Protein AF-A0A351FV46-F1 (afdb_monomer)

Sequence (465 aa):
MRLTSCLGLPSWGLLLCLATPLAAADFEKSIRPLLTRYCIDCHGPEEQNAQLRFDQVAGATAPDQHLWSLVYEALADGEMPPQDSAQPTQVEKQRILAWITEQANATIAANPTANRRLNRREYSAALQDLTGLPIDFSTGIADDGRMDGFDTGTESLQDAADSVAQLLEVSRRAVESIRFLEPDRQRQLHIDFREHEFTDFRKFVEQNWKEAGIFTRSKRLLCKQGVGVYLPTQWTGERGNSFLALPAPANQRAALKLTIRIRSVAPMPGLPQPMFWVKVGGKYIDYVSLGPQPQTLTYAVRMEDSLVEDGVIKIMLRTFVETPYAVSGFENDDRSKPEDKIPGGVGVYRPKFDRKKLRTPDEQPVPAIVIETLDIDYDHRAPWPPAAWQVDLGDLADNDSCAQQLLSLWMDRAWRRPTTRKEQAKFFALYQQLRRNNHSFDEALRATFQSVLMGGPFRYLMSPT

Radius of gyration: 31.65 Å; Cα contacts (8 Å, |Δi|>4): 766; chains: 1; bounding box: 72×92×92 Å

pLDDT: mean 80.04, std 16.74, range [33.34, 98.38]

Foldseek 3Di:
DDDDDDDDDDDDDDDPDPPDDDQLVCCVPQPLVVCVQFPCVQCDDVHNVVPHHSVPDRGDDPVCLVVLVVVLVCLVVVVGPPPVGDDDDPVSSVSSNVSSVVSNVVVCVVDLAFWAFQALQSLQVLLCQQQVAQERLSQQADHFADDPNDRRGSNRRDDDVSRLVSSLVSLLLSLLQAFAPDDWDPQKDKDFLLQDWDQFVQVVCCVPCVVQVKGWPDGGFTGDHNFATWFAADDPPDDFTFPMKGAAPPVLRAKKKKKFWKAKQDQAPPAAFKWKWKDKQNRTDDIDTGHRDIDIDMHMYRSVSGNQDPRIMTITIHIHGPFADAFPPFDFPQPDDPVPPPDVDTGRGDGDDPSSDDDDSNPDSHMTMGTRIMMIDNRHHHYPDNVVVVDDLDDADQDLVSLLVSQQVLLCSLLVHHDDPVRSVVLSVQLVVVVVVVDGNSRSSSVSSSVSCSDPSNGMDGRDD

Nearest PDB structures (foldseek):
  4dev-assembly1_A  TM=5.766E-01  e=2.115E-03  Butyrivibrio proteoclasticus B316
  4db5-assembly1_A  TM=6.838E-01  e=1.046E-01  Oryctolagus cuniculus
  6uwi-assembly2_g  TM=4.375E-01  e=2.405E-02  Clostridioides difficile
  6uwi-assembly1_E  TM=4.154E-01  e=2.405E-02  Clostridioides difficile
  4ht1-assembly1_T  TM=5.240E-01  e=5.615E-02  Homo sapiens

Secondary structure (DSSP, 8-state):
--------------------SHHHHHIIIIIHHHHHHHTTTTBSSS-BGGG--GGG--S--GGGHHHHHHHHHHHHTT-SS-TTSPPPPHHHHHHHHHHHHHHHHHHHHH-TTSEEEPPHHHHHHHHHHHH-----TTTTSPPPP-BTTBS--GGG----HHHHHHHHHHHHHHHHTEESSSPPPS-EEEEEGGG--BS-HHHHHHHHHTTTT-B------EEETTTEEEEE-B-TTS----SEEEEPPTT---EEEEEEEEEEE--STTPPPPEEEEEETTEEEEEEE--SS-EEEEEEEESTTS-EETTEEEEEEEEE-SS----TTS-B---S-GGG--TT--S---B---TTS---GGG-SS-EEEEEEEEEEEEE-EESS-GGG-----S--SSHHHHHHHHHHHHHHHTTSPPPHHHHHHHHHHHHHHHHTT--HHHHHHHHHHHHHHSHHHHEEEPP-

Solvent-accessible surface area (backbone atoms only — not comparable to full-atom values): 26628 Å² total; per-residue (Å²): 137,84,86,86,89,86,89,82,86,85,84,92,76,88,78,83,77,80,91,78,68,65,70,56,56,46,31,65,69,69,41,47,62,52,41,58,70,49,40,24,78,51,15,17,95,90,29,48,54,94,76,36,50,61,75,77,57,85,60,80,50,85,90,37,49,65,59,48,51,53,49,42,50,35,44,73,75,56,62,43,44,47,90,95,47,64,71,74,51,76,68,55,48,50,51,52,49,50,49,48,51,52,48,50,53,53,44,48,75,72,52,55,62,71,63,26,64,57,37,50,67,54,45,19,50,51,50,23,63,70,40,57,45,76,39,76,55,36,73,78,50,71,85,65,40,62,51,99,86,37,58,81,43,44,81,30,59,71,84,51,74,68,52,55,56,31,51,52,53,46,42,47,50,55,40,67,34,42,34,69,78,66,74,85,65,88,51,59,46,77,46,60,32,28,83,34,70,45,59,43,43,38,61,52,36,52,74,76,32,40,91,70,59,29,44,51,67,37,75,56,38,39,26,36,59,80,57,10,34,46,42,63,57,46,57,95,86,56,85,83,47,34,54,38,33,39,59,47,58,94,84,35,83,35,28,34,35,42,35,36,33,32,26,30,43,56,52,49,92,87,55,62,75,45,35,41,35,39,27,46,18,89,40,78,78,51,78,44,80,52,52,74,61,78,44,77,48,78,46,38,43,51,43,75,86,26,52,64,58,95,57,25,35,36,34,30,69,46,29,32,56,94,63,57,42,79,42,90,96,43,58,62,56,68,83,66,54,79,91,61,53,47,90,96,48,86,46,57,33,35,50,58,70,73,81,75,62,87,63,58,71,72,70,35,81,54,41,28,39,33,38,31,33,43,37,36,28,56,52,37,54,38,60,56,72,29,76,92,71,71,74,86,77,74,85,85,56,97,45,70,69,49,50,49,54,54,48,49,54,50,46,23,60,58,47,72,40,89,70,51,72,72,63,48,49,57,51,49,51,50,27,53,53,33,41,75,70,71,41,50,69,52,55,18,47,34,57,35,51,35,53,56,55,71,34,64,62,43,45,41,41,77,50,86,128

Structure (mmCIF, N/CA/C/O backbone):
data_AF-A0A351FV46-F1
#
_entry.id   AF-A0A351FV46-F1
#
loop_
_atom_site.group_PDB
_atom_site.id
_atom_site.type_symbol
_atom_site.label_atom_id
_atom_site.label_alt_id
_atom_site.label_comp_id
_atom_site.label_asym_id
_atom_site.label_entity_id
_atom_site.label_seq_id
_atom_site.pdbx_PDB_ins_code
_atom_site.Cartn_x
_atom_site.Cartn_y
_atom_site.Cartn_z
_atom_site.occupancy
_atom_site.B_iso_or_equiv
_atom_site.auth_seq_id
_atom_site.auth_comp_id
_atom_site.auth_asym_id
_atom_site.auth_atom_id
_atom_site.pdbx_PDB_model_num
ATOM 1 N N . MET A 1 1 ? -10.895 72.264 -59.159 1.00 34.81 1 MET A N 1
ATOM 2 C CA . MET A 1 1 ? -11.762 72.624 -58.017 1.00 34.81 1 MET A CA 1
ATOM 3 C C . MET A 1 1 ? -12.722 71.457 -57.783 1.00 34.81 1 MET A C 1
ATOM 5 O O . MET A 1 1 ? -13.465 71.140 -58.694 1.00 34.81 1 MET A O 1
ATOM 9 N N . ARG A 1 2 ? -12.609 70.813 -56.609 1.00 34.41 2 ARG A N 1
ATOM 10 C CA . ARG A 1 2 ? -13.486 69.807 -55.955 1.00 34.41 2 ARG A CA 1
ATOM 11 C C . ARG A 1 2 ? -13.782 68.436 -56.620 1.00 34.41 2 ARG A C 1
ATOM 13 O O . ARG A 1 2 ? -14.596 68.306 -57.518 1.00 34.41 2 ARG A O 1
ATOM 20 N N . LEU A 1 3 ? -13.119 67.439 -56.020 1.00 39.81 3 LEU A N 1
ATOM 21 C CA . LEU A 1 3 ? -13.451 66.027 -55.744 1.00 39.81 3 LEU A CA 1
ATOM 22 C C . LEU A 1 3 ? -14.944 65.630 -55.745 1.00 39.81 3 LEU A C 1
ATOM 24 O O . LEU A 1 3 ? -15.758 66.345 -55.166 1.00 39.81 3 LEU A O 1
ATOM 28 N N . THR A 1 4 ? -15.265 64.402 -56.181 1.00 36.88 4 THR A N 1
ATOM 29 C CA . THR A 1 4 ? -15.527 63.237 -55.289 1.00 36.88 4 THR A CA 1
ATOM 30 C C . THR A 1 4 ? -15.908 61.968 -56.073 1.00 36.88 4 THR A C 1
ATOM 32 O O . THR A 1 4 ? -16.694 62.008 -57.013 1.00 36.88 4 THR A O 1
ATOM 35 N N . SER A 1 5 ? -15.319 60.843 -55.654 1.00 41.06 5 SER A N 1
ATOM 36 C CA . SER A 1 5 ? -15.589 59.463 -56.084 1.00 41.06 5 SER A CA 1
ATOM 37 C C . SER A 1 5 ? -16.739 58.832 -55.294 1.00 41.06 5 SER A C 1
ATOM 39 O O . SER A 1 5 ? -16.890 59.167 -54.121 1.00 41.06 5 SER A O 1
ATOM 41 N N . CYS A 1 6 ? -17.415 57.821 -55.863 1.00 39.06 6 CYS A N 1
ATOM 42 C CA . CYS A 1 6 ? -17.719 56.557 -55.168 1.00 39.06 6 CYS A CA 1
ATOM 43 C C . CYS A 1 6 ? -18.329 55.459 -56.074 1.00 39.06 6 CYS A C 1
ATOM 45 O O . CYS A 1 6 ? -19.321 55.689 -56.754 1.00 39.06 6 CYS A O 1
ATOM 47 N N . LEU A 1 7 ? -17.755 54.255 -55.912 1.00 39.97 7 LEU A N 1
ATOM 48 C CA . LEU A 1 7 ? -18.364 52.912 -55.863 1.00 39.97 7 LEU A CA 1
ATOM 49 C C . LEU A 1 7 ? -18.766 52.178 -57.159 1.00 39.97 7 LEU A C 1
ATOM 51 O O . LEU A 1 7 ? -19.815 52.408 -57.748 1.00 39.97 7 LEU A O 1
ATOM 55 N N . GLY A 1 8 ? -17.986 51.133 -57.457 1.00 33.34 8 GLY A N 1
ATOM 56 C CA . GLY A 1 8 ? -18.430 49.908 -58.120 1.00 33.34 8 GLY A CA 1
ATOM 57 C C . GLY A 1 8 ? -17.718 48.704 -57.491 1.00 33.34 8 GLY A C 1
ATOM 58 O O . GLY A 1 8 ? -16.492 48.648 -57.491 1.00 33.34 8 GLY A O 1
ATOM 59 N N . LEU A 1 9 ? -18.483 47.776 -56.908 1.00 46.09 9 LEU A N 1
ATOM 60 C CA . LEU A 1 9 ? -18.034 46.426 -56.527 1.00 46.09 9 LEU A CA 1
ATOM 61 C C . LEU A 1 9 ? -17.938 45.555 -57.795 1.00 46.09 9 LEU A C 1
ATOM 63 O O . LEU A 1 9 ? -18.686 45.816 -58.741 1.00 46.09 9 LEU A O 1
ATOM 67 N N . PRO A 1 10 ? -17.100 44.497 -57.820 1.00 48.09 10 PRO A N 1
ATOM 68 C CA . PRO A 1 10 ? -17.708 43.174 -57.629 1.00 48.09 10 PRO A CA 1
ATOM 69 C C . PRO A 1 10 ? -16.833 42.067 -56.994 1.00 48.09 10 PRO A C 1
ATOM 71 O O . PRO A 1 10 ? -15.606 42.100 -56.980 1.00 48.09 10 PRO A O 1
ATOM 74 N N . SER A 1 11 ? -17.574 41.027 -56.587 1.00 37.69 11 SER A N 1
ATOM 75 C CA . SER A 1 11 ? -17.282 39.581 -56.624 1.00 37.69 11 SER A CA 1
ATOM 76 C C . SER A 1 11 ? -16.253 38.965 -55.669 1.00 37.69 11 SER A C 1
ATOM 78 O O . SER A 1 11 ? -15.042 39.054 -55.845 1.00 37.69 11 SER A O 1
ATOM 80 N N . TRP A 1 12 ? -16.809 38.201 -54.724 1.00 45.66 12 TRP A N 1
ATOM 81 C CA . TRP A 1 12 ? -16.173 37.149 -53.939 1.00 45.66 12 TRP A CA 1
ATOM 82 C C . TRP A 1 12 ? -15.635 36.010 -54.815 1.00 45.66 12 TRP A C 1
ATOM 84 O O . TRP A 1 12 ? -16.397 35.350 -55.520 1.00 45.66 12 TRP A O 1
ATOM 94 N N . GLY A 1 13 ? -14.335 35.740 -54.695 1.00 38.69 13 GLY A N 1
ATOM 95 C CA . GLY A 1 13 ? -13.726 34.452 -55.012 1.00 38.69 13 GLY A CA 1
ATOM 96 C C . GLY A 1 13 ? -13.396 33.728 -53.709 1.00 38.69 13 GLY A C 1
ATOM 97 O O . GLY A 1 13 ? -12.604 34.221 -52.909 1.00 38.69 13 GLY A O 1
ATOM 98 N N . LEU A 1 14 ? -14.036 32.582 -53.488 1.00 50.44 14 LEU A N 1
ATOM 99 C CA . LEU A 1 14 ? -13.775 31.673 -52.377 1.00 50.44 14 LEU A CA 1
ATOM 100 C C . LEU A 1 14 ? -12.375 31.055 -52.575 1.00 50.44 14 LEU A C 1
ATOM 102 O O . LEU A 1 14 ? -12.196 30.205 -53.447 1.00 50.44 14 LEU A O 1
ATOM 106 N N . LEU A 1 15 ? -11.374 31.491 -51.806 1.00 38.66 15 LEU A N 1
ATOM 107 C CA . LEU A 1 15 ? -10.077 30.812 -51.747 1.00 38.66 15 LEU A CA 1
ATOM 108 C C . LEU A 1 15 ? -10.176 29.637 -50.764 1.00 38.66 15 LEU A C 1
ATOM 110 O O . LEU A 1 15 ? -10.247 29.837 -49.552 1.00 38.66 15 LEU A O 1
ATOM 114 N N . LEU A 1 16 ? -10.150 28.410 -51.292 1.00 43.09 16 LEU A N 1
ATOM 115 C CA . LEU A 1 16 ? -9.730 27.233 -50.531 1.00 43.09 16 LEU A CA 1
ATOM 116 C C . LEU A 1 16 ? -8.251 27.423 -50.153 1.00 43.09 16 LEU A C 1
ATOM 118 O O . LEU A 1 16 ? -7.367 27.289 -50.999 1.00 43.09 16 LEU A O 1
ATOM 122 N N . CYS A 1 17 ? -7.971 27.730 -48.888 1.00 34.59 17 CYS A N 1
ATOM 123 C CA . CYS A 1 17 ? -6.615 27.657 -48.349 1.00 34.59 17 CYS A CA 1
ATOM 124 C C . CYS A 1 17 ? -6.230 26.186 -48.134 1.00 34.59 17 CYS A C 1
ATOM 126 O O . CYS A 1 17 ? -6.580 25.583 -47.123 1.00 34.59 17 CYS A O 1
ATOM 128 N N . LEU A 1 18 ? -5.482 25.620 -49.082 1.00 42.47 18 LEU A N 1
ATOM 129 C CA . LEU A 1 18 ? -4.652 24.436 -48.856 1.00 42.47 18 LEU A CA 1
ATOM 130 C C . LEU A 1 18 ? -3.531 24.812 -47.877 1.00 42.47 18 LEU A C 1
ATOM 132 O O . LEU A 1 18 ? -2.533 25.425 -48.256 1.00 42.47 18 LEU A O 1
ATOM 136 N N . ALA A 1 19 ? -3.697 24.470 -46.604 1.00 46.06 19 ALA A N 1
ATOM 137 C CA . ALA A 1 19 ? -2.694 24.698 -45.572 1.00 46.06 19 ALA A CA 1
ATOM 138 C C . ALA A 1 19 ? -1.645 23.566 -45.534 1.00 46.06 19 ALA A C 1
ATOM 140 O O . ALA A 1 19 ? -1.552 22.862 -44.540 1.00 46.06 19 ALA A O 1
ATOM 141 N N . THR A 1 20 ? -0.847 23.374 -46.593 1.00 52.38 20 THR A N 1
ATOM 142 C CA . THR A 1 20 ? 0.331 22.469 -46.564 1.00 52.38 20 THR A CA 1
ATOM 143 C C . THR A 1 20 ? 1.478 22.890 -47.510 1.00 52.38 20 THR A C 1
ATOM 145 O O . THR A 1 20 ? 1.682 22.249 -48.542 1.00 52.38 20 THR A O 1
ATOM 148 N N . PRO A 1 21 ? 2.257 23.951 -47.208 1.00 46.41 21 PRO A N 1
ATOM 149 C CA . PRO A 1 21 ? 3.604 24.064 -47.800 1.00 46.41 21 PRO A CA 1
ATOM 150 C C . PRO A 1 21 ? 4.743 24.387 -46.812 1.00 46.41 21 PRO A C 1
ATOM 152 O O . PRO A 1 21 ? 5.907 24.301 -47.194 1.00 46.41 21 PRO A O 1
ATOM 155 N N . LEU A 1 22 ? 4.455 24.762 -45.558 1.00 50.56 22 LEU A N 1
ATOM 156 C CA . LEU A 1 22 ? 5.475 25.322 -44.655 1.00 50.56 22 LEU A CA 1
ATOM 157 C C . LEU A 1 22 ? 6.290 24.252 -43.898 1.00 50.56 22 LEU A C 1
ATOM 159 O O . LEU A 1 22 ? 7.511 24.351 -43.840 1.00 50.56 22 LEU A O 1
ATOM 163 N N . ALA A 1 23 ? 5.642 23.195 -43.390 1.00 54.91 23 ALA A N 1
ATOM 164 C CA . ALA A 1 23 ? 6.295 22.152 -42.583 1.00 54.91 23 ALA A CA 1
ATOM 165 C C . ALA A 1 23 ? 7.256 21.255 -43.392 1.00 54.91 23 ALA A C 1
ATOM 167 O O . ALA A 1 23 ? 8.348 20.926 -42.930 1.00 54.91 23 ALA A O 1
ATOM 168 N N . ALA A 1 24 ? 6.889 20.906 -44.630 1.00 57.56 24 ALA A N 1
ATOM 169 C CA . ALA A 1 24 ? 7.742 20.116 -45.522 1.00 57.56 24 ALA A CA 1
ATOM 170 C C . ALA A 1 24 ? 8.981 20.903 -45.993 1.00 57.56 24 ALA A C 1
ATOM 172 O O . ALA A 1 24 ? 10.062 20.338 -46.149 1.00 57.56 24 ALA A O 1
ATOM 173 N N . ALA A 1 25 ? 8.846 22.221 -46.177 1.00 59.59 25 ALA A N 1
ATOM 174 C CA . ALA A 1 25 ? 9.953 23.082 -46.583 1.00 59.59 25 ALA A CA 1
ATOM 175 C C . ALA A 1 25 ? 11.005 23.266 -45.476 1.00 59.59 25 ALA A C 1
ATOM 177 O O . ALA A 1 25 ? 12.181 23.448 -45.795 1.00 59.59 25 ALA A O 1
ATOM 178 N N . ASP A 1 26 ? 10.601 23.216 -44.201 1.00 74.81 26 ASP A N 1
ATOM 179 C CA . ASP A 1 26 ? 11.524 23.294 -43.065 1.00 74.81 26 ASP A CA 1
ATOM 180 C C . ASP A 1 26 ? 12.255 21.964 -42.811 1.00 74.81 26 ASP A C 1
ATOM 182 O O . ASP A 1 26 ? 13.462 21.960 -42.581 1.00 74.81 26 ASP A O 1
ATOM 186 N N . PHE A 1 27 ? 11.585 20.818 -42.980 1.00 83.50 27 PHE A N 1
ATOM 187 C CA . PHE A 1 27 ? 12.238 19.507 -42.872 1.00 83.50 27 PHE A CA 1
ATOM 188 C C . PHE A 1 27 ? 13.395 19.341 -43.868 1.00 83.50 27 PHE A C 1
ATOM 190 O O . PHE A 1 27 ? 14.521 19.031 -43.475 1.00 83.50 27 PHE A O 1
ATOM 197 N N . GLU A 1 28 ? 13.139 19.598 -45.153 1.00 85.62 28 GLU A N 1
ATOM 198 C CA . GLU A 1 28 ? 14.129 19.420 -46.222 1.00 85.62 28 GLU A CA 1
ATOM 199 C C . GLU A 1 28 ? 15.343 20.347 -46.074 1.00 85.62 28 GLU A C 1
ATOM 201 O O . GLU A 1 28 ? 16.468 19.966 -46.394 1.00 85.62 28 GLU A O 1
ATOM 206 N N . LYS A 1 29 ? 15.136 21.567 -45.566 1.00 85.62 29 LYS A N 1
ATOM 207 C CA . LYS A 1 29 ? 16.202 22.570 -45.435 1.00 85.62 29 LYS A CA 1
ATOM 208 C C . LYS A 1 29 ? 16.970 22.463 -44.124 1.00 85.62 29 LYS A C 1
ATOM 210 O O . LYS A 1 29 ? 18.183 22.667 -44.119 1.00 85.62 29 LYS A O 1
ATOM 215 N N . SER A 1 30 ? 16.274 22.184 -43.027 1.00 84.44 30 SER A N 1
ATOM 216 C CA . SER A 1 30 ? 16.812 22.342 -41.673 1.00 84.44 30 SER A CA 1
ATOM 217 C C . SER A 1 30 ? 17.149 21.011 -41.004 1.00 84.44 30 SER A C 1
ATOM 219 O O . SER A 1 30 ? 18.053 20.979 -40.170 1.00 84.44 30 SER A O 1
ATOM 221 N N . ILE A 1 31 ? 16.455 19.924 -41.363 1.00 91.44 31 ILE A N 1
ATOM 222 C CA . ILE A 1 31 ? 16.518 18.642 -40.643 1.00 91.44 31 ILE A CA 1
ATOM 223 C C . ILE A 1 31 ? 17.133 17.532 -41.487 1.00 91.44 31 ILE A C 1
ATOM 225 O O . ILE A 1 31 ? 18.034 16.851 -41.001 1.00 91.44 31 ILE A O 1
ATOM 229 N N . ARG A 1 32 ? 16.744 17.381 -42.761 1.00 90.75 32 ARG A N 1
ATOM 230 C CA . ARG A 1 32 ? 17.320 16.362 -43.654 1.00 90.75 32 ARG A CA 1
ATOM 231 C C . ARG A 1 32 ? 18.856 16.403 -43.697 1.00 90.75 32 ARG A C 1
ATOM 233 O O . ARG A 1 32 ? 19.447 15.335 -43.563 1.00 90.75 32 ARG A O 1
ATOM 240 N N . PRO A 1 33 ? 19.534 17.567 -43.787 1.00 93.38 33 PRO A N 1
ATOM 241 C CA . PRO A 1 33 ? 20.999 17.600 -43.769 1.00 93.38 33 PRO A CA 1
ATOM 242 C C . PRO A 1 33 ? 21.608 17.040 -42.477 1.00 93.38 33 PRO A C 1
ATOM 244 O O . PRO A 1 33 ? 22.675 16.430 -42.512 1.00 93.38 33 PRO A O 1
ATOM 247 N N . LEU A 1 34 ? 20.928 17.226 -41.340 1.00 93.56 34 LEU A N 1
ATOM 248 C CA . LEU A 1 34 ? 21.369 16.707 -40.047 1.00 93.56 34 LEU A CA 1
ATOM 249 C C . LEU A 1 34 ? 21.165 15.190 -39.969 1.00 93.56 34 LEU A C 1
ATOM 251 O O . LEU A 1 34 ? 22.067 14.484 -39.532 1.00 93.56 34 LEU A O 1
ATOM 255 N N . LEU A 1 35 ? 20.037 14.671 -40.467 1.00 92.06 35 LEU A N 1
ATOM 256 C CA . LEU A 1 35 ? 19.816 13.222 -40.557 1.00 92.06 35 LEU A CA 1
ATOM 257 C C . LEU A 1 35 ? 20.836 12.556 -41.479 1.00 92.06 35 LEU A C 1
ATOM 259 O O . LEU A 1 35 ? 21.384 11.516 -41.130 1.00 92.06 35 LEU A O 1
ATOM 263 N N . THR A 1 36 ? 21.135 13.164 -42.628 1.00 93.00 36 THR A N 1
ATOM 264 C CA . THR A 1 36 ? 22.156 12.647 -43.546 1.00 93.00 36 THR A CA 1
ATOM 265 C C . THR A 1 36 ? 23.516 12.556 -42.873 1.00 93.00 36 THR A C 1
ATOM 267 O O . THR A 1 36 ? 24.216 11.571 -43.052 1.00 93.00 36 THR A O 1
ATOM 270 N N . ARG A 1 37 ? 23.877 13.562 -42.075 1.00 92.81 37 ARG A N 1
ATOM 271 C CA . ARG A 1 37 ? 25.189 13.631 -41.431 1.00 92.81 37 ARG A CA 1
ATOM 272 C C . ARG A 1 37 ? 25.338 12.715 -40.216 1.00 92.81 37 ARG A C 1
ATOM 274 O O . ARG A 1 37 ? 26.451 12.291 -39.929 1.00 92.81 37 ARG A O 1
ATOM 281 N N . TYR A 1 38 ? 24.258 12.493 -39.470 1.00 94.44 38 TYR A N 1
ATOM 282 C CA . TYR A 1 38 ? 24.326 11.878 -38.140 1.00 94.44 38 TYR A CA 1
ATOM 283 C C . TYR A 1 38 ? 23.544 10.567 -38.013 1.00 94.44 38 TYR A C 1
ATOM 285 O O . TYR A 1 38 ? 23.723 9.853 -37.031 1.00 94.44 38 TYR A O 1
ATOM 293 N N . CYS A 1 39 ? 22.660 10.251 -38.962 1.00 90.31 39 CYS A N 1
ATOM 294 C CA . CYS A 1 39 ? 21.710 9.146 -38.831 1.00 90.31 39 CYS A CA 1
ATOM 295 C C . CYS A 1 39 ? 21.747 8.167 -40.015 1.00 90.31 39 CYS A C 1
ATOM 297 O O . CYS A 1 39 ? 21.666 6.965 -39.785 1.00 90.31 39 CYS A O 1
ATOM 299 N N . ILE A 1 40 ? 21.863 8.643 -41.262 1.00 92.50 40 ILE A N 1
ATOM 300 C CA . ILE A 1 40 ? 21.700 7.800 -42.466 1.00 92.50 40 ILE A CA 1
ATOM 301 C C . ILE A 1 40 ? 22.806 6.753 -42.617 1.00 92.50 40 ILE A C 1
ATOM 303 O O . ILE A 1 40 ? 22.507 5.659 -43.082 1.00 92.50 40 ILE A O 1
ATOM 307 N N . ASP A 1 41 ? 24.030 7.032 -42.175 1.00 89.25 41 ASP A N 1
ATOM 308 C CA . ASP A 1 41 ? 25.133 6.066 -42.276 1.00 89.25 41 ASP A CA 1
ATOM 309 C C . ASP A 1 41 ? 24.789 4.723 -41.605 1.00 89.25 41 ASP A C 1
ATOM 311 O O . ASP A 1 41 ? 25.110 3.670 -42.142 1.00 89.25 41 ASP A O 1
ATOM 315 N N . CYS A 1 42 ? 24.058 4.765 -40.484 1.00 89.69 42 CYS A N 1
ATOM 316 C CA . CYS A 1 42 ? 23.636 3.591 -39.713 1.00 89.69 42 CYS A CA 1
ATOM 317 C C . CYS A 1 42 ? 22.165 3.189 -39.938 1.00 89.69 42 CYS A C 1
ATOM 319 O O . CYS A 1 42 ? 21.758 2.096 -39.542 1.00 89.69 42 CYS A O 1
ATOM 321 N N . HIS A 1 43 ? 21.343 4.087 -40.484 1.00 90.25 43 HIS A N 1
ATOM 322 C CA . HIS A 1 43 ? 19.886 3.953 -40.618 1.00 90.25 43 HIS A CA 1
ATOM 323 C C . HIS A 1 43 ? 19.423 4.383 -42.023 1.00 90.25 43 HIS A C 1
ATOM 325 O O . HIS A 1 43 ? 18.503 5.193 -42.186 1.00 90.25 43 HIS A O 1
ATOM 331 N N . GLY A 1 44 ? 20.121 3.891 -43.040 1.00 85.56 44 GLY A N 1
ATOM 332 C CA . GLY A 1 44 ? 19.973 4.235 -44.448 1.00 85.56 44 GLY A CA 1
ATOM 333 C C . GLY A 1 44 ? 19.891 2.995 -45.343 1.00 85.56 44 GLY A C 1
ATOM 334 O O . GLY A 1 44 ? 19.599 1.896 -44.873 1.00 85.56 44 GLY A O 1
ATOM 335 N N . PRO A 1 45 ? 20.110 3.130 -46.660 1.00 87.62 45 PRO A N 1
ATOM 336 C CA . PRO A 1 45 ? 19.983 2.009 -47.590 1.00 87.62 45 PRO A CA 1
ATOM 337 C C . PRO A 1 45 ? 20.987 0.884 -47.333 1.00 87.62 45 PRO A C 1
ATOM 339 O O . PRO A 1 45 ? 20.606 -0.284 -47.430 1.00 87.62 45 PRO A O 1
ATOM 342 N N . GLU A 1 46 ? 22.216 1.249 -46.973 1.00 87.06 46 GLU A N 1
ATOM 343 C CA . GLU A 1 46 ? 23.339 0.326 -46.792 1.00 87.06 46 GLU A CA 1
ATOM 344 C C . GLU A 1 46 ? 23.312 -0.365 -45.421 1.00 87.06 46 GLU A C 1
ATOM 346 O O . GLU A 1 46 ? 23.514 -1.575 -45.334 1.00 87.06 46 GLU A O 1
ATOM 351 N N . GLU A 1 47 ? 22.990 0.373 -44.353 1.00 81.62 47 GLU A N 1
ATOM 352 C CA . GLU A 1 47 ? 22.891 -0.156 -42.992 1.00 81.62 47 GLU A CA 1
ATOM 353 C C . GLU A 1 47 ? 21.563 0.255 -42.356 1.00 81.62 47 GLU A C 1
ATOM 355 O O . GLU A 1 47 ? 21.187 1.422 -42.359 1.00 81.62 47 GLU A O 1
ATOM 360 N N . GLN A 1 48 ? 20.821 -0.724 -41.834 1.00 83.38 48 GLN A N 1
ATOM 361 C CA . GLN A 1 48 ? 19.433 -0.552 -41.390 1.00 83.38 48 GLN A CA 1
ATOM 362 C C . GLN A 1 48 ? 19.304 -0.879 -39.911 1.00 83.38 48 GLN A C 1
ATOM 364 O O . GLN A 1 48 ? 18.521 -1.747 -39.500 1.00 83.38 48 GLN A O 1
ATOM 369 N N . ASN A 1 49 ? 20.099 -0.209 -39.080 1.00 72.75 49 ASN A N 1
ATOM 370 C CA . ASN A 1 49 ? 20.050 -0.442 -37.649 1.00 72.75 49 ASN A CA 1
ATOM 371 C C . ASN A 1 49 ? 18.642 -0.162 -37.126 1.00 72.75 49 ASN A C 1
ATOM 373 O O . ASN A 1 49 ? 17.995 0.827 -37.462 1.00 72.75 49 ASN A O 1
ATOM 377 N N . ALA A 1 50 ? 18.134 -1.096 -36.322 1.00 69.62 50 ALA A N 1
ATOM 378 C CA . ALA A 1 50 ? 16.751 -1.066 -35.845 1.00 69.62 50 ALA A CA 1
ATOM 379 C C . ALA A 1 50 ? 15.669 -1.074 -36.947 1.00 69.62 50 ALA A C 1
ATOM 381 O O . ALA A 1 50 ? 14.534 -0.732 -36.641 1.00 69.62 50 ALA A O 1
ATOM 382 N N . GLN A 1 51 ? 15.998 -1.501 -38.175 1.00 74.38 51 GLN A N 1
ATOM 383 C CA . GLN A 1 51 ? 15.093 -1.482 -39.334 1.00 74.38 51 GLN A CA 1
ATOM 384 C C . GLN A 1 51 ? 14.580 -0.068 -39.667 1.00 74.38 51 GLN A C 1
ATOM 386 O O . GLN A 1 51 ? 13.488 0.093 -40.205 1.00 74.38 51 GLN A O 1
ATOM 391 N N . LEU A 1 52 ? 15.362 0.965 -39.334 1.00 77.56 52 LEU A N 1
ATOM 392 C CA . LEU A 1 52 ? 15.025 2.359 -39.617 1.00 77.56 52 LEU A CA 1
ATOM 393 C C . LEU A 1 52 ? 15.702 2.827 -40.908 1.00 77.56 52 LEU A C 1
ATOM 395 O O . LEU A 1 52 ? 16.855 2.488 -41.169 1.00 77.56 52 LEU A O 1
ATOM 399 N N . ARG A 1 53 ? 14.964 3.616 -41.694 1.00 82.88 53 ARG A N 1
ATOM 400 C CA . ARG A 1 53 ? 15.358 4.134 -43.010 1.00 82.88 53 ARG A CA 1
ATOM 401 C C . ARG A 1 53 ? 15.092 5.634 -43.095 1.00 82.88 53 ARG A C 1
ATOM 403 O O . ARG A 1 53 ? 14.093 6.061 -43.669 1.00 82.88 53 ARG A O 1
ATOM 410 N N . PHE A 1 54 ? 15.966 6.453 -42.507 1.00 87.00 54 PHE A N 1
ATOM 411 C CA . PHE A 1 54 ? 15.801 7.915 -42.525 1.00 87.00 54 PHE A CA 1
ATOM 412 C C . PHE A 1 54 ? 15.966 8.519 -43.924 1.00 87.00 54 PHE A C 1
ATOM 414 O O . PHE A 1 54 ? 15.473 9.616 -44.178 1.00 87.00 54 PHE A O 1
ATOM 421 N N . ASP A 1 55 ? 16.589 7.796 -44.856 1.00 84.38 55 ASP A N 1
ATOM 422 C CA . ASP A 1 55 ? 16.655 8.172 -46.270 1.00 84.38 55 ASP A CA 1
ATOM 423 C C . ASP A 1 55 ? 15.276 8.171 -46.954 1.00 84.38 55 ASP A C 1
ATOM 425 O O . ASP A 1 55 ? 15.069 8.919 -47.908 1.00 84.38 55 ASP A O 1
ATOM 429 N N . GLN A 1 56 ? 14.320 7.391 -46.441 1.00 84.25 56 GLN A N 1
ATOM 430 C CA . GLN A 1 56 ? 12.963 7.276 -46.989 1.00 84.25 56 GLN A CA 1
ATOM 431 C C . GLN A 1 56 ? 11.947 8.201 -46.306 1.00 84.25 56 GLN A C 1
ATOM 433 O O . GLN A 1 56 ? 10.807 8.306 -46.756 1.00 84.25 56 GLN A O 1
ATOM 438 N N . VAL A 1 57 ? 12.342 8.887 -45.232 1.00 79.88 57 VAL A N 1
ATOM 439 C CA . VAL A 1 57 ? 11.458 9.787 -44.484 1.00 79.88 57 VAL A CA 1
ATOM 440 C C . VAL A 1 57 ? 11.373 11.132 -45.203 1.00 79.88 57 VAL A C 1
ATOM 442 O O . VAL A 1 57 ? 12.394 11.702 -45.586 1.00 79.88 57 VAL A O 1
ATOM 445 N N . ALA A 1 58 ? 10.159 11.655 -45.381 1.00 70.75 58 ALA A N 1
ATOM 446 C CA . ALA A 1 58 ? 9.883 12.919 -46.079 1.00 70.75 58 ALA A CA 1
ATOM 447 C C . ALA A 1 58 ? 9.204 13.971 -45.175 1.00 70.75 58 ALA A C 1
ATOM 449 O O . ALA A 1 58 ? 8.482 14.843 -45.656 1.00 70.75 58 ALA A O 1
ATOM 450 N N . GLY A 1 59 ? 9.419 13.874 -43.858 1.00 71.94 59 GLY A N 1
ATOM 451 C CA . GLY A 1 59 ? 8.894 14.792 -42.847 1.00 71.94 59 GLY A CA 1
ATOM 452 C C . GLY A 1 59 ? 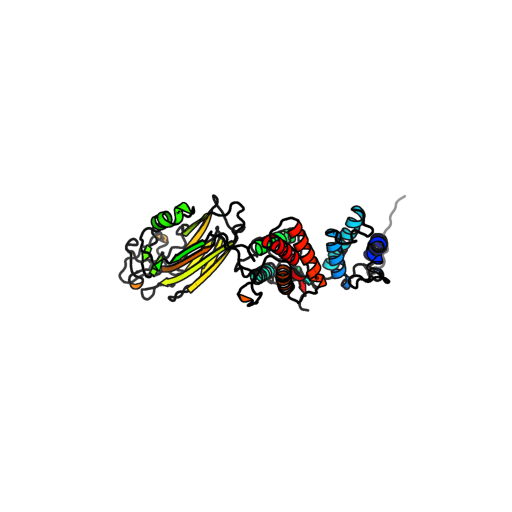8.417 14.068 -41.589 1.00 71.94 59 GLY A C 1
ATOM 453 O O . GLY A 1 59 ? 8.782 12.923 -41.334 1.00 71.94 59 GLY A O 1
ATOM 454 N N . ALA A 1 60 ? 7.589 14.743 -40.796 1.00 61.16 60 ALA A N 1
ATOM 455 C CA . ALA A 1 60 ? 6.845 14.129 -39.703 1.00 61.16 60 ALA A CA 1
ATOM 456 C C . ALA A 1 60 ? 5.393 13.940 -40.146 1.00 61.16 60 ALA A C 1
ATOM 458 O O . ALA A 1 60 ? 4.559 14.827 -39.976 1.00 61.16 60 ALA A O 1
ATOM 459 N N . THR A 1 61 ? 5.100 12.808 -40.786 1.00 61.94 61 THR A N 1
ATOM 460 C CA . THR A 1 61 ? 3.712 12.429 -41.074 1.00 61.94 61 THR A CA 1
ATOM 461 C C . THR A 1 61 ? 3.117 11.666 -39.885 1.00 61.94 61 THR A C 1
ATOM 463 O O . THR A 1 61 ? 3.851 11.202 -39.014 1.00 61.94 61 THR A O 1
ATOM 466 N N . ALA A 1 62 ? 1.787 11.530 -39.810 1.00 47.91 62 ALA A N 1
ATOM 467 C CA . ALA A 1 62 ? 1.133 10.820 -38.700 1.00 47.91 62 A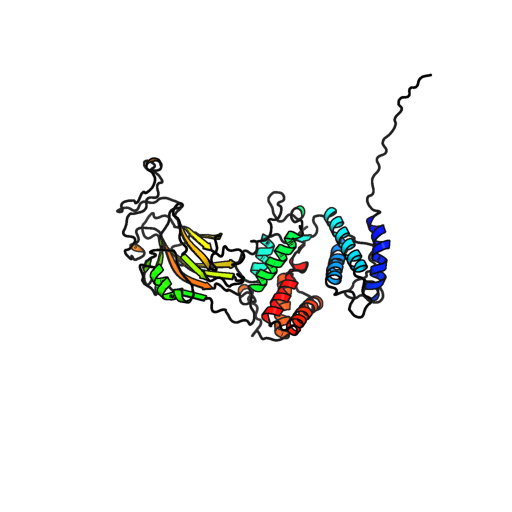LA A CA 1
ATOM 468 C C . ALA A 1 62 ? 1.667 9.379 -38.463 1.00 47.91 62 ALA A C 1
ATOM 470 O O . ALA A 1 62 ? 1.872 9.020 -37.304 1.00 47.91 62 ALA A O 1
ATOM 471 N N . PRO A 1 63 ? 1.982 8.573 -39.502 1.00 50.69 63 PRO A N 1
ATOM 472 C CA . PRO A 1 63 ? 2.669 7.284 -39.343 1.00 50.69 63 PRO A CA 1
ATOM 473 C C . PRO A 1 63 ? 4.060 7.354 -38.690 1.00 50.69 63 PRO A C 1
ATOM 475 O O . PRO A 1 63 ? 4.499 6.380 -38.081 1.00 50.69 63 PRO A O 1
ATOM 478 N N . ASP A 1 64 ? 4.745 8.496 -38.782 1.00 60.53 64 ASP A N 1
ATOM 479 C CA . ASP A 1 64 ? 6.131 8.665 -38.332 1.00 60.53 64 ASP A CA 1
ATOM 480 C C . ASP A 1 64 ? 6.235 9.182 -36.887 1.00 60.53 64 ASP A C 1
ATOM 482 O O . ASP A 1 64 ? 7.337 9.342 -36.368 1.00 60.53 64 ASP A O 1
ATOM 486 N N . GLN A 1 65 ? 5.120 9.457 -36.197 1.00 59.53 65 GLN A N 1
ATOM 487 C CA . GLN A 1 65 ? 5.160 10.029 -34.842 1.00 59.53 65 GLN A CA 1
ATOM 488 C C . GLN A 1 65 ? 5.936 9.158 -33.852 1.00 59.53 65 GLN A C 1
ATOM 490 O O . GLN A 1 65 ? 6.762 9.665 -33.097 1.00 59.53 65 GLN A O 1
ATOM 495 N N . HIS A 1 66 ? 5.698 7.843 -33.872 1.00 59.62 66 HIS A N 1
ATOM 496 C CA . HIS A 1 66 ? 6.413 6.912 -33.001 1.00 59.62 66 HIS A CA 1
ATOM 497 C C . HIS A 1 66 ? 7.918 6.906 -33.300 1.00 59.62 66 HIS A C 1
ATOM 499 O O . HIS A 1 66 ? 8.729 6.934 -32.375 1.00 59.62 66 HIS A O 1
ATOM 505 N N . LEU A 1 67 ? 8.284 6.936 -34.586 1.00 70.81 67 LEU A N 1
ATOM 506 C CA . LEU A 1 67 ? 9.671 7.058 -35.023 1.00 70.81 67 LEU A CA 1
ATOM 507 C C . LEU A 1 67 ? 10.307 8.330 -34.448 1.00 70.81 67 LEU A C 1
ATOM 509 O O . LEU A 1 67 ? 11.382 8.266 -33.858 1.00 70.81 67 LEU A O 1
ATOM 513 N N . TRP A 1 68 ? 9.634 9.473 -34.560 1.00 74.94 68 TRP A N 1
ATOM 514 C CA . TRP A 1 68 ? 10.169 10.746 -34.084 1.00 74.94 68 TRP A CA 1
ATOM 515 C C . TRP A 1 68 ? 10.253 10.846 -32.556 1.00 74.94 68 TRP A C 1
ATOM 517 O O . TRP A 1 68 ? 11.209 11.433 -32.054 1.00 74.94 68 TRP A O 1
ATOM 527 N N . SER A 1 69 ? 9.347 10.214 -31.800 1.00 59.03 69 SER A N 1
ATOM 528 C CA . SER A 1 69 ? 9.49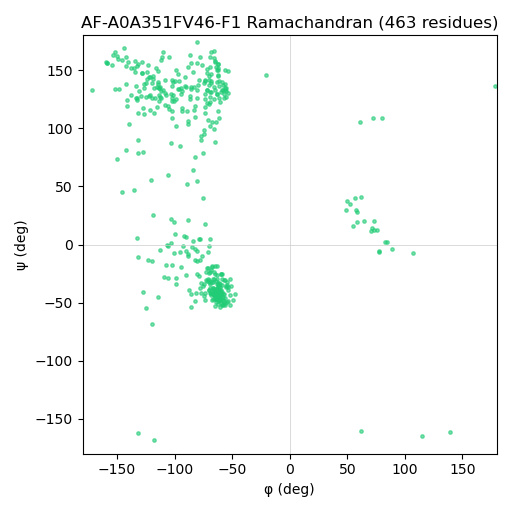1 10.083 -30.341 1.00 59.03 69 SER A CA 1
ATOM 529 C C . SER A 1 69 ? 10.732 9.273 -29.955 1.00 59.03 69 SER A C 1
ATOM 531 O O . SER A 1 69 ? 11.481 9.691 -29.076 1.00 59.03 69 SER A O 1
ATOM 533 N N . LEU A 1 70 ? 10.996 8.161 -30.650 1.00 60.72 70 LEU A N 1
ATOM 534 C CA . LEU A 1 70 ? 12.203 7.357 -30.428 1.00 60.72 70 LEU A CA 1
ATOM 535 C C . LEU A 1 70 ? 13.479 8.141 -30.762 1.00 60.72 70 LEU A C 1
ATOM 537 O O . LEU A 1 70 ? 14.471 8.036 -30.042 1.00 60.72 70 LEU A O 1
ATOM 541 N N . VAL A 1 71 ? 13.455 8.941 -31.834 1.00 76.56 71 VAL A N 1
ATOM 542 C CA . VAL A 1 71 ? 14.568 9.833 -32.196 1.00 76.56 71 VAL A CA 1
ATOM 543 C C . VAL A 1 71 ? 14.777 10.904 -31.128 1.00 76.56 71 VAL A C 1
ATOM 545 O O . VAL A 1 71 ? 15.919 11.168 -30.763 1.00 76.56 71 VAL A O 1
ATOM 548 N N . TYR A 1 72 ? 13.702 11.504 -30.606 1.00 74.75 72 TYR A N 1
ATOM 549 C CA . TYR A 1 72 ? 13.787 12.511 -29.550 1.00 74.75 72 TYR A CA 1
ATOM 550 C C . TYR A 1 72 ? 14.445 11.947 -28.291 1.00 74.75 72 TYR A C 1
ATOM 552 O O . TYR A 1 72 ? 15.389 12.551 -27.798 1.00 74.75 72 TYR A O 1
ATOM 560 N N . GLU A 1 73 ? 13.986 10.793 -27.799 1.00 53.12 73 GLU A N 1
ATOM 561 C CA . GLU A 1 73 ? 14.539 10.141 -26.602 1.00 53.12 73 GLU A CA 1
ATOM 562 C C . GLU A 1 73 ? 16.019 9.785 -26.806 1.00 53.12 73 GLU A C 1
ATOM 564 O O . GLU A 1 73 ? 16.880 10.264 -26.070 1.00 53.12 73 GLU A O 1
ATOM 569 N N . ALA A 1 74 ? 16.339 9.058 -27.883 1.00 69.81 74 ALA A N 1
ATOM 570 C CA . ALA A 1 74 ? 17.709 8.630 -28.168 1.00 69.81 74 ALA A CA 1
ATOM 571 C C . ALA A 1 74 ? 18.681 9.812 -28.339 1.00 69.81 74 ALA A C 1
ATOM 573 O O . ALA A 1 74 ? 19.836 9.746 -27.914 1.00 69.81 74 ALA A O 1
ATOM 574 N N . LEU A 1 75 ? 18.221 10.909 -28.948 1.00 75.44 75 LEU A N 1
ATOM 575 C CA . LEU A 1 75 ? 19.029 12.108 -29.129 1.00 75.44 75 LEU A CA 1
ATOM 576 C C . LEU A 1 75 ? 19.129 12.925 -27.833 1.00 75.44 75 LEU A C 1
ATOM 578 O O . LEU A 1 75 ? 20.213 13.420 -27.520 1.00 75.44 75 LEU A O 1
ATOM 582 N N . ALA A 1 76 ? 18.039 13.081 -27.073 1.00 59.88 76 ALA A N 1
ATOM 583 C CA . ALA A 1 76 ? 18.001 13.822 -25.809 1.00 59.88 76 ALA A CA 1
ATOM 584 C C . ALA A 1 76 ? 18.931 13.191 -24.768 1.00 59.88 76 ALA A C 1
ATOM 586 O O . ALA A 1 76 ? 19.769 13.909 -24.207 1.00 59.88 76 ALA A O 1
ATOM 587 N N . ASP A 1 77 ? 18.876 11.867 -24.640 1.00 64.38 77 ASP A N 1
ATOM 588 C CA . ASP A 1 77 ? 19.679 11.068 -23.709 1.00 64.38 77 ASP A CA 1
ATOM 589 C C . ASP A 1 77 ? 21.135 10.894 -24.173 1.00 64.38 77 ASP A C 1
ATOM 591 O O . ASP A 1 77 ? 21.996 10.464 -23.408 1.00 64.38 77 ASP A O 1
ATOM 595 N N . GLY A 1 78 ? 21.441 11.293 -25.415 1.00 75.56 78 GLY A N 1
ATOM 596 C CA . GLY A 1 78 ? 22.787 11.200 -25.985 1.00 75.56 78 GLY A CA 1
ATOM 597 C C . GLY A 1 78 ? 23.203 9.770 -26.336 1.00 75.56 78 GLY A C 1
ATOM 598 O O . GLY A 1 78 ? 24.395 9.503 -26.454 1.00 75.56 78 GLY A O 1
ATOM 599 N N . GLU A 1 79 ? 22.237 8.861 -26.499 1.00 74.31 79 GLU A N 1
ATOM 600 C CA . GLU A 1 79 ? 22.471 7.494 -26.977 1.00 74.31 79 GLU A CA 1
ATOM 601 C C . GLU A 1 79 ? 22.813 7.463 -28.473 1.00 74.31 79 GLU A C 1
ATOM 603 O O . GLU A 1 79 ? 23.542 6.579 -28.926 1.00 74.31 79 GLU A O 1
ATOM 608 N N . MET A 1 80 ? 22.264 8.412 -29.240 1.00 83.06 80 MET A N 1
ATOM 609 C CA . MET A 1 80 ? 22.469 8.542 -30.680 1.00 83.06 80 MET A CA 1
ATOM 610 C C . MET A 1 80 ? 22.939 9.956 -31.049 1.00 83.06 80 MET A C 1
ATOM 612 O O . MET A 1 80 ? 22.360 10.932 -30.562 1.00 83.06 80 MET A O 1
ATOM 616 N N . PRO A 1 81 ? 23.911 10.095 -31.967 1.00 90.81 81 PRO A N 1
ATOM 617 C CA . PRO A 1 81 ? 24.701 9.026 -32.598 1.00 90.81 81 PRO A CA 1
ATOM 618 C C . PRO A 1 81 ? 25.597 8.281 -31.586 1.00 90.81 81 PRO A C 1
ATOM 620 O O . PRO A 1 81 ? 25.905 8.840 -30.533 1.00 90.81 81 PRO A O 1
ATOM 623 N N . PRO A 1 82 ? 26.032 7.037 -31.860 1.00 86.00 82 PRO A N 1
ATOM 624 C CA . PRO A 1 82 ? 26.925 6.311 -30.956 1.00 86.00 82 PRO A CA 1
ATOM 625 C C . PRO A 1 82 ? 28.271 7.037 -30.811 1.00 86.00 82 PRO A C 1
ATOM 627 O O . PRO A 1 82 ? 28.678 7.783 -31.702 1.00 86.00 82 PRO A O 1
ATOM 630 N N . GLN A 1 83 ? 28.977 6.813 -29.697 1.00 81.56 83 GLN A N 1
ATOM 631 C CA . GLN A 1 83 ? 30.193 7.569 -29.345 1.00 81.56 83 GLN A CA 1
ATOM 632 C C . GLN A 1 83 ? 31.274 7.559 -30.439 1.00 81.56 83 GLN A C 1
ATOM 634 O O . GLN A 1 83 ? 31.966 8.559 -30.613 1.00 81.56 83 GLN A O 1
ATOM 639 N N . ASP A 1 84 ? 31.364 6.471 -31.206 1.00 84.31 84 ASP A N 1
ATOM 640 C CA . ASP A 1 84 ? 32.352 6.293 -32.277 1.00 84.31 84 ASP A CA 1
ATOM 641 C C . ASP A 1 84 ? 31.928 6.922 -33.622 1.00 84.31 84 ASP A C 1
ATOM 643 O O . ASP A 1 84 ? 32.624 6.794 -34.626 1.00 84.31 84 ASP A O 1
ATOM 647 N N . SER A 1 85 ? 30.777 7.597 -33.668 1.00 89.31 85 SER A N 1
ATOM 648 C CA . SER A 1 85 ? 30.247 8.293 -34.846 1.00 89.31 85 SER A CA 1
ATOM 649 C C . SER A 1 85 ? 30.283 9.811 -34.684 1.00 89.31 85 SER A C 1
ATOM 651 O O . SER A 1 85 ? 30.458 10.347 -33.587 1.00 89.31 85 SER A O 1
ATOM 653 N N . ALA A 1 86 ? 30.103 10.531 -35.795 1.00 90.06 86 ALA A N 1
ATOM 654 C CA . ALA A 1 86 ? 30.022 11.986 -35.777 1.00 90.06 86 ALA A CA 1
ATOM 655 C C . ALA A 1 86 ? 28.898 12.454 -34.838 1.00 90.06 86 ALA A C 1
ATOM 657 O O . ALA A 1 86 ? 27.763 12.001 -34.951 1.00 90.06 86 ALA A O 1
ATOM 658 N N . GLN A 1 87 ? 29.212 13.382 -33.934 1.00 92.00 87 GLN A N 1
ATOM 659 C CA . GLN A 1 87 ? 28.258 13.914 -32.962 1.00 92.00 87 GLN A CA 1
ATOM 660 C C . GLN A 1 87 ? 27.710 15.275 -33.415 1.00 92.00 87 GLN A C 1
ATOM 662 O O . GLN A 1 87 ? 28.476 16.102 -33.930 1.00 92.00 87 GLN A O 1
ATOM 667 N N . PRO A 1 88 ? 26.410 15.551 -33.218 1.00 91.75 88 PRO A N 1
ATOM 668 C CA . PRO A 1 88 ? 25.858 16.878 -33.439 1.00 91.75 88 PRO A CA 1
ATOM 669 C C . PRO A 1 88 ? 26.382 17.859 -32.390 1.00 91.75 88 PRO A C 1
ATOM 671 O O . PRO A 1 88 ? 26.581 17.517 -31.223 1.00 91.75 88 PRO A O 1
ATOM 674 N N . THR A 1 89 ? 26.560 19.119 -32.781 1.00 93.38 89 THR A N 1
ATOM 675 C CA . THR A 1 89 ? 26.773 20.191 -31.802 1.00 93.38 89 THR A CA 1
ATOM 676 C C . THR A 1 89 ? 25.521 20.383 -30.947 1.00 93.38 89 THR A C 1
ATOM 678 O O . THR A 1 89 ? 24.411 20.035 -31.353 1.00 93.38 89 THR A O 1
ATOM 681 N N . GLN A 1 90 ? 25.659 21.016 -29.779 1.00 84.88 90 GLN A N 1
ATOM 682 C CA . GLN A 1 90 ? 24.505 21.308 -28.922 1.00 84.88 90 GLN A CA 1
ATOM 683 C C . GLN A 1 90 ? 23.414 22.102 -29.663 1.00 84.88 90 GLN A C 1
ATOM 685 O O . GLN A 1 90 ? 22.230 21.868 -29.447 1.00 84.88 90 GLN A O 1
ATOM 690 N N . VAL A 1 91 ? 23.798 23.011 -30.565 1.00 88.50 91 VAL A N 1
ATOM 691 C CA . VAL A 1 91 ? 22.854 23.814 -31.360 1.00 88.50 91 VAL A CA 1
ATOM 692 C C . VAL A 1 91 ? 22.112 22.954 -32.388 1.00 88.50 91 VAL A C 1
ATOM 694 O O . VAL A 1 91 ? 20.903 23.101 -32.546 1.00 88.50 91 VAL A O 1
ATOM 697 N N . GLU A 1 92 ? 22.804 22.037 -33.065 1.00 91.69 92 GLU A N 1
ATOM 698 C CA . GLU A 1 92 ? 22.194 21.112 -34.032 1.00 91.69 92 GLU A CA 1
ATOM 699 C C . GLU A 1 92 ? 21.288 20.092 -33.337 1.00 91.69 92 GLU A C 1
ATOM 701 O O . GLU A 1 92 ? 20.166 19.866 -33.785 1.00 91.69 92 GLU A O 1
ATOM 706 N N . LYS A 1 93 ? 21.725 19.550 -32.193 1.00 86.62 93 LYS A N 1
ATOM 707 C CA . LYS A 1 93 ? 20.914 18.674 -31.338 1.00 86.62 93 LYS A CA 1
ATOM 708 C C . LYS A 1 93 ? 19.609 19.361 -30.937 1.00 86.62 93 LYS A C 1
ATOM 710 O O . LYS A 1 93 ? 18.532 18.813 -31.152 1.00 86.62 93 LYS A O 1
ATOM 715 N N . GLN A 1 94 ? 19.696 20.582 -30.408 1.00 77.31 94 GLN A N 1
ATOM 716 C CA . GLN A 1 94 ? 18.514 21.353 -30.014 1.00 77.31 94 GLN A CA 1
ATOM 717 C C . GLN A 1 94 ? 17.601 21.671 -31.200 1.00 77.31 94 GLN A C 1
ATOM 719 O O . GLN A 1 94 ? 16.385 21.668 -31.044 1.00 77.31 94 GLN A O 1
ATOM 724 N N . ARG A 1 95 ? 18.156 21.881 -32.398 1.00 85.00 95 ARG A N 1
ATOM 725 C CA . ARG A 1 95 ? 17.364 22.102 -33.613 1.00 85.00 95 ARG A CA 1
ATOM 726 C C . ARG A 1 95 ? 16.520 20.883 -33.992 1.00 85.00 95 ARG A C 1
ATOM 728 O O . ARG A 1 95 ? 15.351 21.053 -34.320 1.00 85.00 95 ARG A O 1
ATOM 735 N N . ILE A 1 96 ? 17.080 19.675 -33.908 1.00 82.00 96 ILE A N 1
ATOM 736 C CA . ILE A 1 96 ? 16.336 18.435 -34.181 1.00 82.00 96 ILE A CA 1
ATOM 737 C C . ILE A 1 96 ? 15.245 18.224 -33.123 1.00 82.00 96 ILE A C 1
ATOM 739 O O . ILE A 1 96 ? 14.093 17.984 -33.475 1.00 82.00 96 ILE A O 1
ATOM 743 N N . LEU A 1 97 ? 15.581 18.372 -31.836 1.00 73.12 97 LEU A N 1
ATOM 744 C CA . LEU A 1 97 ? 14.626 18.203 -30.731 1.00 73.12 97 LEU A CA 1
ATOM 745 C C . LEU A 1 97 ? 13.465 19.209 -30.811 1.00 73.12 97 LEU A C 1
ATOM 747 O O . LEU A 1 97 ? 12.305 18.830 -30.635 1.00 73.12 97 LEU A O 1
ATOM 751 N N . ALA A 1 98 ? 13.765 20.475 -31.117 1.00 75.50 98 ALA A N 1
ATOM 752 C CA . ALA A 1 98 ? 12.763 21.525 -31.270 1.00 75.50 98 ALA A CA 1
ATOM 753 C C . ALA A 1 98 ? 11.825 21.245 -32.449 1.00 75.50 98 ALA A C 1
ATOM 755 O O . ALA A 1 98 ? 10.611 21.333 -32.286 1.00 75.50 98 ALA A O 1
ATOM 756 N N . TRP A 1 99 ? 12.367 20.829 -33.597 1.00 83.44 99 TRP A N 1
ATOM 757 C CA . TRP A 1 99 ? 11.552 20.469 -34.755 1.00 83.44 99 TRP A CA 1
ATOM 758 C C . TRP A 1 99 ? 10.648 19.264 -34.469 1.00 83.44 99 TRP A C 1
ATOM 760 O O . TRP A 1 99 ? 9.456 19.324 -34.752 1.00 83.44 99 TRP A O 1
ATOM 770 N N . ILE A 1 100 ? 11.158 18.201 -33.832 1.00 75.69 100 ILE A N 1
ATOM 771 C CA . ILE A 1 100 ? 10.329 17.044 -33.444 1.00 75.69 100 ILE A CA 1
ATOM 772 C C . ILE A 1 100 ? 9.182 17.482 -32.525 1.00 75.69 100 ILE A C 1
ATOM 774 O O . ILE A 1 100 ? 8.042 17.058 -32.707 1.00 75.69 100 ILE A O 1
ATOM 778 N N . THR A 1 101 ? 9.477 18.360 -31.565 1.00 65.00 101 THR A N 1
ATOM 779 C CA . THR A 1 101 ? 8.482 18.898 -30.629 1.00 65.00 101 THR A CA 1
ATOM 780 C C . THR A 1 101 ? 7.415 19.717 -31.359 1.00 65.00 101 THR A C 1
ATOM 782 O O . THR A 1 101 ? 6.225 19.560 -31.096 1.00 65.00 101 THR A O 1
ATOM 785 N N . GLU A 1 102 ? 7.815 20.560 -32.311 1.00 71.44 102 GLU A N 1
ATOM 786 C CA . GLU A 1 102 ? 6.898 21.363 -33.123 1.00 71.44 102 GLU A CA 1
ATOM 787 C C . GLU A 1 102 ? 5.975 20.484 -33.979 1.00 71.44 102 GLU A C 1
ATOM 789 O O . GLU A 1 102 ? 4.763 20.702 -34.003 1.00 71.44 102 GLU A O 1
ATOM 794 N N . GLN A 1 103 ? 6.513 19.436 -34.606 1.00 69.25 103 GLN A N 1
ATOM 795 C CA . GLN A 1 103 ? 5.717 18.498 -35.400 1.00 69.25 103 GLN A CA 1
ATOM 796 C C . GLN A 1 103 ? 4.789 17.634 -34.547 1.00 69.25 103 GLN A C 1
ATOM 798 O O . GLN A 1 103 ? 3.655 17.356 -34.947 1.00 69.25 103 GLN A O 1
ATOM 803 N N . ALA A 1 104 ? 5.240 17.224 -33.360 1.00 60.94 104 ALA A N 1
ATOM 804 C CA . ALA A 1 104 ? 4.401 16.520 -32.402 1.00 60.94 104 ALA A CA 1
ATOM 805 C C . ALA A 1 104 ? 3.217 17.402 -31.989 1.00 60.94 104 ALA A C 1
ATOM 807 O O . ALA A 1 104 ? 2.076 16.962 -32.094 1.00 60.94 104 ALA A O 1
ATOM 808 N N . ASN A 1 105 ? 3.466 18.668 -31.643 1.00 57.19 105 ASN A N 1
ATOM 809 C CA . ASN A 1 105 ? 2.422 19.632 -31.296 1.00 57.19 105 ASN A CA 1
ATOM 810 C C . ASN A 1 105 ? 1.454 19.891 -32.462 1.00 57.19 105 ASN A C 1
ATOM 812 O O . ASN A 1 105 ? 0.243 19.937 -32.255 1.00 57.19 105 ASN A O 1
ATOM 816 N N . ALA A 1 106 ? 1.961 20.005 -33.693 1.00 61.97 106 ALA A N 1
ATOM 817 C CA . ALA A 1 106 ? 1.135 20.182 -34.887 1.00 61.97 106 ALA A CA 1
ATOM 818 C C . ALA A 1 106 ? 0.276 18.945 -35.198 1.00 61.97 106 ALA A C 1
ATOM 820 O O . ALA A 1 106 ? -0.879 19.074 -35.600 1.00 61.97 106 ALA A O 1
ATOM 821 N N . THR A 1 107 ? 0.807 17.742 -34.973 1.00 56.25 107 THR A N 1
ATOM 822 C CA . THR A 1 107 ? 0.063 16.495 -35.190 1.00 56.25 107 THR A CA 1
ATOM 823 C C . THR A 1 107 ? -0.955 16.245 -34.078 1.00 56.25 107 THR A C 1
ATOM 825 O O . THR A 1 107 ? -2.060 15.798 -34.367 1.00 56.25 107 THR A O 1
ATOM 828 N N . ILE A 1 108 ? -0.637 16.601 -32.828 1.00 51.62 108 ILE A N 1
ATOM 829 C CA . ILE A 1 108 ? -1.590 16.625 -31.706 1.00 51.62 108 ILE A CA 1
ATOM 830 C C . ILE A 1 108 ? -2.742 17.588 -32.019 1.00 51.62 108 ILE A C 1
ATOM 832 O O . ILE A 1 108 ? -3.903 17.241 -31.817 1.00 51.62 108 ILE A O 1
ATOM 836 N N . ALA A 1 109 ? -2.439 18.761 -32.583 1.00 51.31 109 ALA A N 1
ATOM 837 C CA . ALA A 1 109 ? -3.456 19.707 -33.033 1.00 51.31 109 ALA A CA 1
ATOM 838 C C . ALA A 1 109 ? -4.300 19.182 -34.216 1.00 51.31 109 ALA A C 1
ATOM 840 O O . ALA A 1 109 ? -5.423 19.644 -34.405 1.00 51.31 109 ALA A O 1
ATOM 841 N N . ALA A 1 110 ? -3.781 18.231 -35.005 1.00 53.72 110 ALA A N 1
ATOM 842 C CA . ALA A 1 110 ? -4.427 17.711 -36.212 1.00 53.72 110 ALA A CA 1
ATOM 843 C C . ALA A 1 110 ? -5.176 16.375 -36.023 1.00 53.72 110 ALA A C 1
ATOM 845 O O . ALA A 1 110 ? -6.135 16.130 -36.747 1.00 53.72 110 ALA A O 1
ATOM 846 N N . ASN A 1 111 ? -4.761 15.510 -35.089 1.00 51.69 111 ASN A N 1
ATOM 847 C CA . ASN A 1 111 ? -5.384 14.208 -34.808 1.00 51.69 111 ASN A CA 1
ATOM 848 C C . ASN A 1 111 ? -5.394 13.901 -33.297 1.00 51.69 111 ASN A C 1
ATOM 850 O O . ASN A 1 111 ? -4.565 13.128 -32.809 1.00 51.69 111 ASN A O 1
ATOM 854 N N . PRO A 1 112 ? -6.362 14.454 -32.550 1.00 46.72 112 PRO A N 1
ATOM 855 C CA . PRO A 1 112 ? -6.417 14.355 -31.092 1.00 46.72 112 PRO A CA 1
ATOM 856 C C . PRO A 1 112 ? -6.723 12.960 -30.509 1.00 46.72 112 PRO A C 1
ATOM 858 O O . PRO A 1 112 ? -6.921 12.877 -29.306 1.00 46.72 112 PRO A O 1
ATOM 861 N N . THR A 1 113 ? -6.836 11.873 -31.294 1.00 47.03 113 THR A N 1
ATOM 862 C CA . THR A 1 113 ? -7.505 10.622 -30.851 1.00 47.03 113 THR A CA 1
ATOM 863 C C . THR A 1 113 ? -6.684 9.318 -30.895 1.00 47.03 113 THR A C 1
ATOM 865 O O . THR A 1 113 ? -7.109 8.337 -30.281 1.00 47.03 113 THR A O 1
ATOM 868 N N . ALA A 1 114 ? -5.516 9.259 -31.551 1.00 53.38 114 ALA A N 1
ATOM 869 C CA . ALA A 1 114 ? -4.874 7.978 -31.912 1.00 53.38 114 ALA A CA 1
ATOM 870 C C . ALA A 1 114 ? -4.109 7.247 -30.784 1.00 53.38 114 ALA A C 1
ATOM 872 O O . ALA A 1 114 ? -4.027 6.023 -30.798 1.00 53.38 114 ALA A O 1
ATOM 873 N N . ASN A 1 115 ? -3.587 7.955 -29.785 1.00 58.75 115 ASN A N 1
ATOM 874 C CA . ASN A 1 115 ? -3.002 7.372 -28.574 1.00 58.75 115 ASN A CA 1
ATOM 875 C C . ASN A 1 115 ? -3.380 8.266 -27.401 1.00 58.75 115 ASN A C 1
ATOM 877 O O . ASN A 1 115 ? -3.297 9.489 -27.521 1.00 58.75 115 ASN A O 1
ATOM 881 N N . ARG A 1 116 ? -3.758 7.674 -26.267 1.00 67.81 116 ARG A N 1
ATOM 882 C CA . ARG A 1 116 ? -4.053 8.441 -25.055 1.00 67.81 116 ARG A CA 1
ATOM 883 C C . ARG A 1 116 ? -3.120 8.058 -23.925 1.00 67.81 116 ARG A C 1
ATOM 885 O O . ARG A 1 116 ? -2.746 6.894 -23.778 1.00 67.81 116 ARG A O 1
ATOM 892 N N . ARG A 1 117 ? -2.755 9.040 -23.106 1.00 74.81 117 ARG A N 1
ATOM 893 C CA . ARG A 1 117 ? -2.069 8.776 -21.843 1.00 74.81 117 ARG A CA 1
ATOM 894 C C . ARG A 1 117 ? -2.981 7.938 -20.940 1.00 74.81 117 ARG A C 1
ATOM 896 O O . ARG A 1 117 ? -4.208 8.051 -21.004 1.00 74.81 117 ARG A O 1
ATOM 903 N N . LEU A 1 118 ? -2.384 7.115 -20.084 1.00 79.75 118 LEU A N 1
ATOM 904 C CA . LEU A 1 118 ? -3.091 6.587 -18.920 1.00 79.75 118 LEU A CA 1
ATOM 905 C C . LEU A 1 118 ? -3.635 7.751 -18.093 1.00 79.75 118 LEU A C 1
ATOM 907 O O . LEU A 1 118 ? -2.872 8.642 -17.708 1.00 79.75 118 LEU A O 1
ATOM 911 N N . ASN A 1 119 ? -4.931 7.735 -17.796 1.00 79.19 119 ASN A N 1
ATOM 912 C CA . ASN A 1 119 ? -5.481 8.709 -16.863 1.00 79.19 119 ASN A CA 1
ATOM 913 C C . ASN A 1 119 ? -4.951 8.427 -15.443 1.00 79.19 119 ASN A C 1
ATOM 915 O O . ASN A 1 119 ? -4.383 7.370 -15.155 1.00 79.19 119 ASN A O 1
ATOM 919 N N . ARG A 1 120 ? -5.114 9.378 -14.530 1.00 85.19 120 ARG A N 1
ATOM 920 C CA . ARG A 1 120 ? -4.619 9.339 -13.152 1.00 85.19 120 ARG A CA 1
ATOM 921 C C . ARG A 1 120 ? -5.055 8.073 -12.401 1.00 85.19 120 ARG A C 1
ATOM 923 O O . ARG A 1 120 ? -4.274 7.530 -11.616 1.00 85.19 120 ARG A O 1
ATOM 930 N N . ARG A 1 121 ? -6.277 7.578 -12.636 1.00 85.12 121 ARG A N 1
ATOM 931 C CA . ARG A 1 121 ? -6.786 6.355 -11.988 1.00 85.12 121 ARG A CA 1
ATOM 932 C C . ARG A 1 121 ? -6.156 5.102 -12.578 1.00 85.12 121 ARG A C 1
ATOM 934 O O . ARG A 1 121 ? -5.740 4.229 -11.825 1.00 85.12 121 ARG A O 1
ATOM 941 N N . GLU A 1 122 ? -6.049 5.030 -13.899 1.00 86.88 122 GLU A N 1
ATOM 942 C CA . GLU A 1 122 ? -5.423 3.911 -14.606 1.00 86.88 122 GLU A CA 1
ATOM 943 C C . GLU A 1 122 ? -3.930 3.816 -14.305 1.00 86.88 122 GLU A C 1
ATOM 945 O O . GLU A 1 122 ? -3.412 2.724 -14.100 1.00 86.88 122 GLU A O 1
ATOM 950 N N . TYR A 1 123 ? -3.245 4.956 -14.214 1.00 89.62 123 TYR A N 1
ATOM 951 C CA . TYR A 1 123 ? -1.846 5.023 -13.812 1.00 89.62 123 TYR A CA 1
ATOM 952 C C . TYR A 1 123 ? -1.653 4.520 -12.377 1.00 89.62 123 TYR A C 1
ATOM 954 O O . TYR A 1 123 ? -0.793 3.679 -12.125 1.00 89.62 123 TYR A O 1
ATOM 962 N N . SER A 1 124 ? -2.502 4.975 -11.444 1.00 91.62 124 SER A N 1
ATOM 963 C CA . SER A 1 124 ? -2.508 4.481 -10.061 1.00 91.62 124 SER A CA 1
ATOM 964 C C . SER A 1 124 ? -2.757 2.971 -10.008 1.00 91.62 124 SER A C 1
ATOM 966 O O . SER A 1 124 ? -2.004 2.254 -9.354 1.00 91.62 124 SER A O 1
ATOM 968 N N . ALA A 1 125 ? -3.747 2.467 -10.750 1.00 91.31 125 ALA A N 1
ATOM 969 C CA . ALA A 1 125 ? -4.060 1.042 -10.816 1.00 91.31 125 ALA A CA 1
ATOM 970 C C . ALA A 1 125 ? -2.912 0.210 -11.415 1.00 91.31 125 ALA A C 1
ATOM 972 O O . ALA A 1 125 ? -2.588 -0.850 -10.884 1.00 91.31 125 ALA A O 1
ATOM 973 N N . ALA A 1 126 ? -2.253 0.701 -12.469 1.00 93.25 126 ALA A N 1
ATOM 974 C CA . ALA A 1 126 ? -1.099 0.037 -13.068 1.00 93.25 126 ALA A CA 1
ATOM 975 C C . ALA A 1 126 ? 0.077 -0.053 -12.084 1.00 93.25 126 ALA A C 1
ATOM 977 O O . ALA A 1 126 ? 0.706 -1.101 -11.966 1.00 93.25 126 ALA A O 1
ATOM 978 N N . LEU A 1 127 ? 0.351 1.013 -11.325 1.00 94.62 127 LEU A N 1
ATOM 979 C CA . LEU A 1 127 ? 1.379 0.985 -10.283 1.00 94.62 127 LEU A CA 1
ATOM 980 C C . LEU A 1 127 ? 1.011 0.049 -9.126 1.00 94.62 127 LEU A C 1
ATOM 982 O O . LEU A 1 127 ? 1.890 -0.643 -8.614 1.00 94.62 127 LEU A O 1
ATOM 986 N N . GLN A 1 128 ? -0.262 -0.007 -8.723 1.00 93.88 128 GLN A N 1
ATOM 987 C CA . GLN A 1 128 ? -0.735 -0.953 -7.706 1.00 93.88 128 GLN A CA 1
ATOM 988 C C . GLN A 1 128 ? -0.541 -2.406 -8.152 1.00 93.88 128 GLN A C 1
ATOM 990 O O . GLN A 1 128 ? -0.035 -3.204 -7.367 1.00 93.88 128 GLN A O 1
ATOM 995 N N . ASP A 1 129 ? -0.863 -2.740 -9.407 1.00 93.88 129 ASP A N 1
ATOM 996 C CA . ASP A 1 129 ? -0.622 -4.083 -9.952 1.00 93.88 129 ASP A CA 1
ATOM 997 C C . ASP A 1 129 ? 0.877 -4.407 -10.005 1.00 93.88 129 ASP A C 1
ATOM 999 O O . ASP A 1 129 ? 1.304 -5.428 -9.471 1.00 93.88 129 ASP A O 1
ATOM 1003 N N . LEU A 1 130 ? 1.695 -3.507 -10.563 1.00 96.25 130 LEU A N 1
ATOM 1004 C CA . LEU A 1 130 ? 3.140 -3.713 -10.704 1.00 96.25 130 LEU A CA 1
ATOM 1005 C C . LEU A 1 130 ? 3.875 -3.867 -9.371 1.00 96.25 130 LEU A C 1
ATOM 1007 O O . LEU A 1 130 ? 4.829 -4.642 -9.277 1.00 96.25 130 LEU A O 1
ATOM 1011 N N . THR A 1 131 ? 3.463 -3.115 -8.350 1.00 94.31 131 THR A N 1
ATOM 1012 C CA . THR A 1 131 ? 4.123 -3.106 -7.035 1.00 94.31 131 THR A CA 1
ATOM 1013 C C . THR A 1 131 ? 3.485 -4.057 -6.026 1.00 94.31 131 THR A C 1
ATOM 1015 O O . THR A 1 131 ? 4.124 -4.405 -5.036 1.00 94.31 131 THR A O 1
ATOM 1018 N N . GLY A 1 132 ? 2.234 -4.475 -6.245 1.00 91.81 132 GLY A N 1
ATOM 1019 C CA . GLY A 1 132 ? 1.453 -5.264 -5.289 1.00 91.81 132 GLY A CA 1
ATOM 1020 C C . GLY A 1 132 ? 1.013 -4.483 -4.047 1.00 91.81 132 GLY A C 1
ATOM 1021 O O . GLY A 1 132 ? 0.568 -5.083 -3.066 1.00 91.81 132 GLY A O 1
ATOM 1022 N N . LEU A 1 133 ? 1.163 -3.156 -4.048 1.00 89.25 133 LEU A N 1
ATOM 1023 C CA . LEU A 1 133 ? 0.831 -2.299 -2.915 1.00 89.25 133 LEU A CA 1
ATOM 1024 C C . LEU A 1 133 ? -0.589 -1.740 -3.059 1.00 89.25 133 LEU A C 1
ATOM 1026 O O . LEU A 1 133 ? -0.877 -1.114 -4.076 1.00 89.25 133 LEU A O 1
ATOM 1030 N N . PRO A 1 134 ? -1.453 -1.847 -2.031 1.00 87.38 134 PRO A N 1
ATOM 1031 C CA . PRO A 1 134 ? -2.783 -1.239 -2.036 1.00 87.38 134 PRO A CA 1
ATOM 1032 C C . PRO A 1 134 ? -2.697 0.256 -1.674 1.00 87.38 134 PRO A C 1
ATOM 1034 O O . PRO A 1 134 ? -3.293 0.711 -0.698 1.00 87.38 134 PRO A O 1
ATOM 1037 N N . ILE A 1 135 ? -1.873 1.005 -2.411 1.00 88.25 135 ILE A N 1
ATOM 1038 C CA . ILE A 1 135 ? -1.630 2.439 -2.230 1.00 88.25 135 ILE A CA 1
ATOM 1039 C C . ILE A 1 135 ? -2.286 3.191 -3.380 1.00 88.25 135 ILE A C 1
ATOM 1041 O O . ILE A 1 135 ? -2.039 2.901 -4.547 1.00 88.25 135 ILE A O 1
ATOM 1045 N N . ASP A 1 136 ? -3.056 4.225 -3.055 1.00 86.19 136 ASP A N 1
ATOM 1046 C CA . ASP A 1 136 ? -3.554 5.145 -4.070 1.00 86.19 136 ASP A CA 1
ATOM 1047 C C . ASP A 1 136 ? -2.464 6.136 -4.522 1.00 86.19 136 ASP A C 1
ATOM 1049 O O . ASP A 1 136 ? -2.336 7.243 -3.989 1.00 86.19 136 ASP A O 1
ATOM 1053 N N . PHE A 1 137 ? -1.719 5.745 -5.558 1.00 87.75 137 PHE A N 1
ATOM 1054 C CA . PHE A 1 137 ? -0.701 6.561 -6.231 1.00 87.75 137 PHE A CA 1
ATOM 1055 C C . PHE A 1 137 ? -1.273 7.717 -7.053 1.00 87.75 137 PHE A C 1
ATOM 1057 O O . PHE A 1 137 ? -0.524 8.493 -7.640 1.00 87.75 137 PHE A O 1
ATOM 1064 N N . SER A 1 138 ? -2.597 7.864 -7.109 1.00 83.56 138 SER A N 1
ATOM 1065 C CA . SER A 1 138 ? -3.199 9.013 -7.765 1.00 83.56 138 SER A CA 1
ATOM 1066 C C . SER A 1 138 ? -2.878 10.297 -6.994 1.00 83.56 138 SER A C 1
ATOM 1068 O O . SER A 1 138 ? -2.810 11.370 -7.585 1.00 83.56 138 SER A O 1
ATOM 1070 N N . THR A 1 139 ? -2.702 10.210 -5.673 1.00 74.38 139 THR A N 1
ATOM 1071 C CA . THR A 1 139 ? -2.468 11.375 -4.814 1.00 74.38 139 THR A CA 1
ATOM 1072 C C . THR A 1 139 ? -1.156 12.055 -5.222 1.00 74.38 139 THR A C 1
ATOM 1074 O O . THR A 1 139 ? -0.095 11.460 -5.108 1.00 74.38 139 THR A O 1
ATOM 1077 N N . GLY A 1 140 ? -1.231 13.289 -5.732 1.00 69.75 140 GLY A N 1
ATOM 1078 C CA . GLY A 1 140 ? -0.067 14.037 -6.234 1.00 69.75 140 GLY A CA 1
ATOM 1079 C C . GLY A 1 140 ? 0.010 14.170 -7.759 1.00 69.75 140 GLY A C 1
ATOM 1080 O O . GLY A 1 140 ? 0.835 14.937 -8.246 1.00 69.75 140 GLY A O 1
ATOM 1081 N N . ILE A 1 141 ? -0.872 13.490 -8.495 1.00 76.62 141 ILE A N 1
ATOM 1082 C CA . ILE A 1 141 ? -1.105 13.721 -9.925 1.00 76.62 141 ILE A CA 1
ATOM 1083 C C . ILE A 1 141 ? -2.282 14.694 -10.060 1.00 76.62 141 ILE A C 1
ATOM 1085 O O . ILE A 1 141 ? -3.292 14.541 -9.366 1.00 76.62 141 ILE A O 1
ATOM 1089 N N . ALA A 1 142 ? -2.152 15.694 -10.931 1.00 70.50 142 ALA A N 1
ATOM 1090 C CA . ALA A 1 142 ? -3.237 16.606 -11.271 1.00 70.50 142 ALA A CA 1
ATOM 1091 C C . ALA A 1 142 ? -4.472 15.847 -11.787 1.00 70.50 142 ALA A C 1
ATOM 1093 O O . ALA A 1 142 ? -4.362 14.766 -12.369 1.00 70.50 142 ALA A O 1
ATOM 1094 N N . ASP A 1 143 ? -5.656 16.414 -11.555 1.00 67.31 143 ASP A N 1
ATOM 1095 C CA . ASP A 1 143 ? -6.882 15.857 -12.117 1.00 67.31 143 ASP A CA 1
ATOM 1096 C C . ASP A 1 143 ? -6.860 15.965 -13.641 1.00 67.31 143 ASP A C 1
ATOM 1098 O O . ASP A 1 143 ? -6.514 17.004 -14.206 1.00 67.31 143 ASP A O 1
ATOM 1102 N N . ASP A 1 144 ? -7.265 14.883 -14.295 1.00 67.56 144 ASP A N 1
ATOM 1103 C CA . ASP A 1 144 ? -7.466 14.874 -15.735 1.00 67.56 144 ASP A CA 1
ATOM 1104 C C . ASP A 1 144 ? -8.715 15.686 -16.094 1.00 67.56 144 ASP A C 1
ATOM 1106 O O . ASP A 1 144 ? -9.708 15.705 -15.351 1.00 67.56 144 ASP A O 1
ATOM 1110 N N . GLY A 1 145 ? -8.702 16.338 -17.257 1.00 55.97 145 GLY A N 1
ATOM 1111 C CA . GLY A 1 145 ? -9.909 16.963 -17.777 1.00 55.97 145 GLY A CA 1
ATOM 1112 C C . GLY A 1 145 ? -10.991 15.908 -18.041 1.00 55.97 145 GLY A C 1
ATOM 1113 O O . GLY A 1 145 ? -10.700 14.737 -18.302 1.00 55.97 145 GLY A O 1
ATOM 1114 N N . ARG A 1 146 ? -12.258 16.326 -18.019 1.00 51.91 146 ARG A N 1
ATOM 1115 C CA . ARG A 1 146 ? -13.404 15.455 -18.316 1.00 51.91 146 ARG A CA 1
ATOM 1116 C C . ARG A 1 146 ? -14.081 15.882 -19.614 1.00 51.91 146 ARG A C 1
ATOM 1118 O O . ARG A 1 146 ? -14.355 17.067 -19.777 1.00 51.91 146 ARG A O 1
ATOM 1125 N N . MET A 1 147 ? -14.420 14.917 -20.465 1.00 44.97 147 MET A N 1
ATOM 1126 C CA . MET A 1 147 ? -15.326 15.089 -21.611 1.00 44.97 147 MET A CA 1
ATOM 1127 C C . MET A 1 147 ? -16.606 14.308 -21.329 1.00 44.97 147 MET A C 1
ATOM 1129 O O . MET A 1 147 ? -16.536 13.135 -20.966 1.00 44.97 147 MET A O 1
ATOM 1133 N N . ASP A 1 148 ? -17.765 14.966 -21.408 1.00 45.09 148 ASP A N 1
ATOM 1134 C CA . ASP A 1 148 ? -19.086 14.375 -21.121 1.00 45.09 148 ASP A CA 1
ATOM 1135 C C . ASP A 1 148 ? -19.174 13.593 -19.790 1.00 45.09 148 ASP A C 1
ATOM 1137 O O . ASP A 1 148 ? -19.942 12.646 -19.639 1.00 45.09 148 ASP A O 1
ATOM 1141 N N . GLY A 1 149 ? -18.378 13.995 -18.792 1.00 46.34 149 GLY A N 1
ATOM 1142 C CA . GLY A 1 149 ? -18.333 13.365 -17.467 1.00 46.34 149 GLY A CA 1
ATOM 1143 C C . GLY A 1 149 ? -17.348 12.198 -17.318 1.00 46.34 149 GLY A C 1
ATOM 1144 O O . GLY A 1 149 ? -17.159 11.733 -16.192 1.00 46.34 149 GLY A O 1
ATOM 1145 N N . PHE A 1 150 ? -16.670 11.778 -18.391 1.00 44.97 150 PHE A N 1
ATOM 1146 C CA . PHE A 1 150 ? -15.646 10.728 -18.383 1.00 44.97 150 PHE A CA 1
ATOM 1147 C C . PHE A 1 150 ? -14.228 11.318 -18.443 1.00 44.97 150 PHE A C 1
ATOM 1149 O O . PHE A 1 150 ? -13.974 12.291 -19.149 1.00 44.97 150 PHE A O 1
ATOM 1156 N N . ASP A 1 151 ? -13.290 10.716 -17.709 1.00 50.84 151 ASP A N 1
ATOM 1157 C CA . ASP A 1 151 ? -11.863 11.086 -17.644 1.00 50.84 151 ASP A CA 1
ATOM 1158 C C . ASP A 1 151 ? -10.969 10.176 -18.512 1.00 50.84 151 ASP A C 1
ATOM 1160 O O . ASP A 1 151 ? -9.761 10.074 -18.310 1.00 50.84 151 ASP A O 1
ATOM 1164 N N . THR A 1 152 ? -11.565 9.478 -19.480 1.00 50.94 152 THR A N 1
ATOM 1165 C CA . THR A 1 152 ? -10.873 8.596 -20.437 1.00 50.94 152 THR A CA 1
ATOM 1166 C C . THR A 1 152 ? -10.771 9.199 -21.839 1.00 50.94 152 THR A C 1
ATOM 1168 O O . THR A 1 152 ? -10.234 8.556 -22.737 1.00 50.94 152 THR A O 1
ATOM 1171 N N . GLY A 1 153 ? -11.327 10.397 -22.053 1.00 44.59 153 GLY A N 1
ATOM 1172 C CA . GLY A 1 153 ? -11.347 11.064 -23.353 1.00 44.59 153 GLY A CA 1
ATOM 1173 C C . GLY A 1 153 ? -9.968 11.590 -23.749 1.00 44.59 153 GLY A C 1
ATOM 1174 O O . GLY A 1 153 ? -9.294 12.245 -22.959 1.00 44.59 153 GLY A O 1
ATOM 1175 N N . THR A 1 154 ? -9.550 11.326 -24.985 1.00 44.41 154 THR A N 1
ATOM 1176 C CA . THR A 1 154 ? -8.227 11.723 -25.493 1.00 44.41 154 THR A CA 1
ATOM 1177 C C . THR A 1 154 ? -8.044 13.247 -25.549 1.00 44.41 154 THR A C 1
ATOM 1179 O O . THR A 1 154 ? -6.951 13.739 -25.293 1.00 44.41 154 THR A O 1
ATOM 1182 N N . GLU A 1 155 ? -9.122 14.007 -25.781 1.00 44.66 155 GLU A N 1
ATOM 1183 C CA . GLU A 1 155 ? -9.097 15.479 -25.852 1.00 44.66 155 GLU A CA 1
ATOM 1184 C C . GLU A 1 155 ? -8.890 16.174 -24.494 1.00 44.66 155 GLU A C 1
ATOM 1186 O O . GLU A 1 155 ? -8.455 17.325 -24.457 1.00 44.66 155 GLU A O 1
ATOM 1191 N N . SER A 1 156 ? -9.157 15.496 -23.372 1.00 44.97 156 SER A N 1
ATOM 1192 C CA . SER A 1 156 ? -9.068 16.088 -22.031 1.00 44.97 156 SER A CA 1
ATOM 1193 C C . SER A 1 156 ? -7.821 15.698 -21.237 1.00 44.97 156 SER A C 1
ATOM 1195 O O . SER A 1 156 ? -7.634 16.149 -20.104 1.00 44.97 156 SER A O 1
ATOM 1197 N N . LEU A 1 157 ? -6.944 14.904 -21.851 1.00 49.88 157 LEU A N 1
ATOM 1198 C CA . LEU A 1 157 ? -5.662 14.452 -21.316 1.00 49.88 157 LEU A CA 1
ATOM 1199 C C . LEU A 1 157 ? -4.514 15.207 -22.009 1.00 49.88 157 LEU A C 1
ATOM 1201 O O . LEU A 1 157 ? -3.677 14.604 -22.673 1.00 49.88 157 LEU A O 1
ATOM 1205 N N . GLN A 1 158 ? -4.491 16.539 -21.899 1.00 45.50 158 GLN A N 1
ATOM 1206 C CA . GLN A 1 158 ? -3.386 17.357 -22.416 1.00 45.50 158 GLN A CA 1
ATOM 1207 C C . GLN A 1 158 ? -2.209 17.347 -21.429 1.00 45.50 158 GLN A C 1
ATOM 1209 O O . GLN A 1 158 ? -2.370 17.674 -20.251 1.00 45.50 158 GLN A O 1
ATOM 1214 N N . ASP A 1 159 ? -1.015 16.987 -21.905 1.00 45.56 159 ASP A N 1
ATOM 1215 C CA . ASP A 1 159 ? 0.210 17.012 -21.104 1.00 45.56 159 ASP A CA 1
ATOM 1216 C C . ASP A 1 159 ? 0.696 18.456 -20.911 1.00 45.56 159 ASP A C 1
ATOM 1218 O O . ASP A 1 159 ? 1.436 19.011 -21.723 1.00 45.56 159 ASP A O 1
ATOM 1222 N N . ALA A 1 160 ? 0.315 19.073 -19.794 1.00 44.62 160 ALA A N 1
ATOM 1223 C CA . ALA A 1 160 ? 1.110 20.160 -19.235 1.00 44.62 160 ALA A CA 1
ATOM 1224 C C . ALA A 1 160 ? 2.438 19.579 -18.712 1.00 44.62 160 ALA A C 1
ATOM 1226 O O . ALA A 1 160 ? 2.445 18.503 -18.111 1.00 44.62 160 ALA A O 1
ATOM 1227 N N . ALA A 1 161 ? 3.558 20.286 -18.889 1.00 40.66 161 ALA A N 1
ATOM 1228 C CA . ALA A 1 161 ? 4.883 19.855 -18.413 1.00 40.66 161 ALA A CA 1
ATOM 1229 C C . ALA A 1 161 ? 4.901 19.474 -16.912 1.00 40.66 161 ALA A C 1
ATOM 1231 O O . ALA A 1 161 ? 5.631 18.569 -16.503 1.00 40.66 161 ALA A O 1
ATOM 1232 N N . ASP A 1 162 ? 4.028 20.097 -16.115 1.00 45.09 162 ASP A N 1
ATOM 1233 C CA . ASP A 1 162 ? 3.827 19.802 -14.692 1.00 45.09 162 ASP A CA 1
ATOM 1234 C C . ASP A 1 162 ? 3.307 18.373 -14.434 1.00 45.09 162 ASP A C 1
ATOM 1236 O O . ASP A 1 162 ? 3.644 17.763 -13.419 1.00 45.09 162 ASP A O 1
ATOM 1240 N N . SER A 1 163 ? 2.546 17.797 -15.370 1.00 60.25 163 SER A N 1
ATOM 1241 C CA . SER A 1 163 ? 2.009 16.433 -15.277 1.00 60.25 163 SER A CA 1
ATOM 1242 C C . SER A 1 163 ? 3.114 15.378 -15.411 1.00 60.25 163 SER A C 1
ATOM 1244 O O . SER A 1 163 ? 3.152 14.406 -14.659 1.00 60.25 163 SER A O 1
ATOM 1246 N N . VAL A 1 164 ? 4.098 15.595 -16.291 1.00 61.56 164 VAL A N 1
ATOM 1247 C CA . VAL A 1 164 ? 5.222 14.659 -16.479 1.00 61.56 164 VAL A CA 1
ATOM 1248 C C . VAL A 1 164 ? 6.114 14.607 -15.238 1.00 61.56 164 VAL A C 1
ATOM 1250 O O . VAL A 1 164 ? 6.494 13.520 -14.803 1.00 61.56 164 VAL A O 1
ATOM 1253 N N . ALA A 1 165 ? 6.410 15.758 -14.628 1.00 60.94 165 ALA A N 1
ATOM 1254 C CA . ALA A 1 165 ? 7.190 15.824 -13.391 1.00 60.94 165 ALA A CA 1
ATOM 1255 C C . ALA A 1 165 ? 6.483 15.113 -12.221 1.00 60.94 165 ALA A C 1
ATOM 1257 O O . ALA A 1 165 ? 7.126 14.396 -11.451 1.00 60.94 165 ALA A O 1
ATOM 1258 N N . GLN A 1 166 ? 5.158 15.256 -12.116 1.00 70.19 166 GLN A N 1
ATOM 1259 C CA . GLN A 1 166 ? 4.351 14.545 -11.121 1.00 70.19 166 GLN A CA 1
ATOM 1260 C C . GLN A 1 166 ? 4.355 13.030 -11.358 1.00 70.19 166 GLN A C 1
ATOM 1262 O O . GLN A 1 166 ? 4.571 12.268 -10.419 1.00 70.19 166 GLN A O 1
ATOM 1267 N N . LEU A 1 167 ? 4.193 12.579 -12.606 1.00 74.31 167 LEU A N 1
ATOM 1268 C CA . LEU A 1 167 ? 4.238 11.155 -12.958 1.00 74.31 167 LEU A CA 1
ATOM 1269 C C . LEU A 1 167 ? 5.618 10.534 -12.698 1.00 74.31 167 LEU A C 1
ATOM 1271 O O . LEU A 1 167 ? 5.697 9.428 -12.166 1.00 74.31 167 LEU A O 1
ATOM 1275 N N . LEU A 1 168 ? 6.701 11.251 -13.019 1.00 74.56 168 LEU A N 1
ATOM 1276 C CA . LEU A 1 168 ? 8.077 10.858 -12.695 1.00 74.56 168 LEU A CA 1
ATOM 1277 C C . LEU A 1 168 ? 8.245 10.627 -11.194 1.00 74.56 168 LEU A C 1
ATOM 1279 O O . LEU A 1 168 ? 8.754 9.589 -10.768 1.00 74.56 168 LEU A O 1
ATOM 1283 N N . GLU A 1 169 ? 7.796 11.591 -10.394 1.00 79.19 169 GLU A N 1
ATOM 1284 C CA . GLU A 1 169 ? 7.906 11.537 -8.944 1.00 79.19 169 GLU A CA 1
ATOM 1285 C C . GLU A 1 169 ? 7.052 10.407 -8.352 1.00 79.19 169 GLU A C 1
ATOM 1287 O O . GLU A 1 169 ? 7.532 9.657 -7.501 1.00 79.19 169 GLU A O 1
ATOM 1292 N N . VAL A 1 170 ? 5.825 10.213 -8.839 1.00 87.06 170 VAL A N 1
ATOM 1293 C CA . VAL A 1 170 ? 4.948 9.113 -8.410 1.00 87.06 170 VAL A CA 1
ATOM 1294 C C . VAL A 1 170 ? 5.514 7.746 -8.811 1.00 87.06 170 VAL A C 1
ATOM 1296 O O . VAL A 1 170 ? 5.511 6.828 -7.992 1.00 87.06 170 VAL A O 1
ATOM 1299 N N . SER A 1 171 ? 6.073 7.602 -10.016 1.00 87.50 171 SER A N 1
ATOM 1300 C CA . SER A 1 171 ? 6.757 6.371 -10.441 1.00 87.50 171 SER A CA 1
ATOM 1301 C C . SER A 1 171 ? 7.973 6.057 -9.583 1.00 87.50 171 SER A C 1
ATOM 1303 O O . SER A 1 171 ? 8.114 4.933 -9.099 1.00 87.50 171 SER A O 1
ATOM 1305 N N . ARG A 1 172 ? 8.838 7.054 -9.358 1.00 85.06 172 ARG A N 1
ATOM 1306 C CA . ARG A 1 172 ? 10.003 6.927 -8.474 1.00 85.06 172 ARG A CA 1
ATOM 1307 C C . ARG A 1 172 ? 9.565 6.429 -7.104 1.00 85.06 172 ARG A C 1
ATOM 1309 O O . ARG A 1 172 ? 10.117 5.464 -6.584 1.00 85.06 172 ARG A O 1
ATOM 1316 N N . ARG A 1 173 ? 8.530 7.057 -6.542 1.00 86.19 173 ARG A N 1
ATOM 1317 C CA . ARG A 1 173 ? 7.942 6.673 -5.260 1.00 86.19 173 ARG A CA 1
ATOM 1318 C C . ARG A 1 173 ? 7.450 5.230 -5.285 1.00 86.19 173 ARG A C 1
ATOM 1320 O O . ARG A 1 173 ? 7.817 4.481 -4.384 1.00 86.19 173 ARG A O 1
ATOM 1327 N N . ALA A 1 174 ? 6.641 4.834 -6.264 1.00 90.44 174 ALA A N 1
ATOM 1328 C CA . ALA A 1 174 ? 6.075 3.488 -6.342 1.00 90.44 174 ALA A CA 1
ATOM 1329 C C . ALA A 1 174 ? 7.166 2.410 -6.343 1.00 90.44 174 ALA A C 1
ATOM 1331 O O . ALA A 1 174 ? 7.107 1.464 -5.558 1.00 90.44 174 ALA A O 1
ATOM 1332 N N . VAL A 1 175 ? 8.212 2.611 -7.143 1.00 92.00 175 VAL A N 1
ATOM 1333 C CA . VAL A 1 175 ? 9.332 1.672 -7.232 1.00 92.00 175 VAL A CA 1
ATOM 1334 C C . VAL A 1 175 ? 10.222 1.714 -5.978 1.00 92.00 175 VAL A C 1
ATOM 1336 O O . VAL A 1 175 ? 10.740 0.688 -5.549 1.00 92.00 175 VAL A O 1
ATOM 1339 N N . GLU A 1 176 ? 10.346 2.854 -5.294 1.00 87.69 176 GLU A N 1
ATOM 1340 C CA . GLU A 1 176 ? 11.004 2.917 -3.978 1.00 87.69 176 GLU A CA 1
ATOM 1341 C C . GLU A 1 176 ? 10.290 2.113 -2.883 1.00 87.69 176 GLU A C 1
ATOM 1343 O O . GLU A 1 176 ? 10.914 1.809 -1.868 1.00 87.69 176 GLU A O 1
ATOM 1348 N N . SER A 1 177 ? 9.016 1.756 -3.062 1.00 88.12 177 SER A N 1
ATOM 1349 C CA . SER A 1 177 ? 8.257 0.955 -2.095 1.00 88.12 177 SER A CA 1
ATOM 1350 C C . SER A 1 177 ? 8.343 -0.553 -2.324 1.00 88.12 177 SER A C 1
ATOM 1352 O O . SER A 1 177 ? 7.666 -1.294 -1.614 1.00 88.12 177 SER A O 1
ATOM 1354 N N . ILE A 1 178 ? 9.174 -1.025 -3.256 1.00 92.88 178 ILE A N 1
ATOM 1355 C CA . ILE A 1 178 ? 9.437 -2.456 -3.447 1.00 92.88 178 ILE A CA 1
ATOM 1356 C C . ILE A 1 178 ? 10.872 -2.840 -3.058 1.00 92.88 178 ILE A C 1
ATOM 1358 O O . ILE A 1 178 ? 11.774 -1.996 -2.988 1.00 92.88 178 ILE A O 1
ATOM 1362 N N . ARG A 1 179 ? 11.085 -4.126 -2.780 1.00 93.25 179 ARG A N 1
ATOM 1363 C CA . ARG A 1 179 ? 12.389 -4.728 -2.466 1.00 93.25 179 ARG A CA 1
ATOM 1364 C C . ARG A 1 179 ? 12.541 -6.106 -3.106 1.00 93.25 179 ARG A C 1
ATOM 1366 O O . ARG A 1 179 ? 11.546 -6.777 -3.364 1.00 93.25 179 ARG A O 1
ATOM 1373 N N . PHE A 1 180 ? 13.784 -6.525 -3.299 1.00 95.12 180 PHE A N 1
ATOM 1374 C CA . PHE A 1 180 ? 14.182 -7.805 -3.876 1.00 95.12 180 PHE A CA 1
ATOM 1375 C C . PHE A 1 180 ? 15.009 -8.607 -2.867 1.00 95.12 180 PHE A C 1
ATOM 1377 O O . PHE A 1 180 ? 14.521 -9.603 -2.340 1.00 95.12 180 PHE A O 1
ATOM 1384 N N . LEU A 1 181 ? 16.230 -8.151 -2.556 1.00 95.19 181 LEU A N 1
ATOM 1385 C CA . LEU A 1 181 ? 17.155 -8.829 -1.639 1.00 95.19 181 LEU A CA 1
ATOM 1386 C C . LEU A 1 181 ? 17.289 -8.102 -0.301 1.00 95.19 181 LEU A C 1
ATOM 1388 O O . LEU A 1 181 ? 17.757 -8.693 0.673 1.00 95.19 181 LEU A O 1
ATOM 1392 N N . GLU A 1 182 ? 16.884 -6.829 -0.234 1.00 90.56 182 GLU A N 1
ATOM 1393 C CA . GLU A 1 182 ? 16.885 -6.083 1.022 1.00 90.56 182 GLU A CA 1
ATOM 1394 C C . GLU A 1 182 ? 16.071 -6.826 2.095 1.00 90.56 182 GLU A C 1
ATOM 1396 O O . GLU A 1 182 ? 14.949 -7.287 1.825 1.00 90.56 182 GLU A O 1
ATOM 1401 N N . PRO A 1 183 ? 16.602 -6.928 3.329 1.00 85.94 183 PRO A N 1
ATOM 1402 C CA . PRO A 1 183 ? 15.864 -7.526 4.423 1.00 85.94 183 PRO A CA 1
ATOM 1403 C C . PRO A 1 183 ? 14.637 -6.681 4.749 1.00 85.94 183 PRO A C 1
ATOM 1405 O O . PRO A 1 183 ? 14.580 -5.476 4.483 1.00 85.94 183 PRO A O 1
ATOM 1408 N N . ASP A 1 184 ? 13.658 -7.326 5.372 1.00 79.62 184 ASP A N 1
ATOM 1409 C CA . ASP A 1 184 ? 12.526 -6.598 5.916 1.00 79.62 184 ASP A CA 1
ATOM 1410 C C . ASP A 1 184 ? 12.992 -5.631 7.016 1.00 79.62 184 ASP A C 1
ATOM 1412 O O . ASP A 1 184 ? 13.888 -5.943 7.811 1.00 79.62 184 ASP A O 1
ATOM 1416 N N . ARG A 1 185 ? 12.417 -4.430 7.043 1.00 73.62 185 ARG A N 1
ATOM 1417 C CA . ARG A 1 185 ? 12.839 -3.390 7.983 1.00 73.62 185 ARG A CA 1
ATOM 1418 C C . ARG A 1 185 ? 12.151 -3.614 9.327 1.00 73.62 185 ARG A C 1
ATOM 1420 O O . ARG A 1 185 ? 10.948 -3.816 9.400 1.00 73.62 185 ARG A O 1
ATOM 1427 N N . GLN A 1 186 ? 12.899 -3.497 10.425 1.00 67.38 186 GLN A N 1
ATOM 1428 C CA . GLN A 1 186 ? 12.413 -3.778 11.790 1.00 67.38 186 GLN A CA 1
ATOM 1429 C C . GLN A 1 186 ? 11.450 -2.718 12.374 1.00 67.38 186 GLN A C 1
ATOM 1431 O O . GLN A 1 186 ? 11.239 -2.661 13.583 1.00 67.38 186 GLN A O 1
ATOM 1436 N N . ARG A 1 187 ? 10.845 -1.857 11.549 1.00 79.50 187 ARG A N 1
ATOM 1437 C CA . ARG A 1 187 ? 9.856 -0.851 11.980 1.00 79.50 187 ARG A CA 1
ATOM 1438 C C . ARG A 1 187 ? 8.445 -1.430 11.934 1.00 79.50 187 ARG A C 1
ATOM 1440 O O . ARG A 1 187 ? 7.531 -0.853 11.349 1.00 79.50 187 ARG A O 1
ATOM 1447 N N . GLN A 1 188 ? 8.300 -2.585 12.571 1.00 85.44 188 GLN A N 1
ATOM 1448 C CA . GLN A 1 188 ? 7.061 -3.338 12.639 1.00 85.44 188 GLN A CA 1
ATOM 1449 C C . GLN A 1 188 ? 6.552 -3.371 14.076 1.00 85.44 188 GLN A C 1
ATOM 1451 O O . GLN A 1 188 ? 7.303 -3.598 15.023 1.00 85.44 188 GLN A O 1
ATOM 1456 N N . LEU A 1 189 ? 5.261 -3.125 14.234 1.00 91.25 189 LEU A N 1
ATOM 1457 C CA . LEU A 1 189 ? 4.521 -3.312 15.468 1.00 91.25 189 LEU A CA 1
ATOM 1458 C C . LEU A 1 189 ? 3.493 -4.399 15.202 1.00 91.25 189 LEU A C 1
ATOM 1460 O O . LEU A 1 189 ? 2.621 -4.208 14.363 1.00 91.25 189 LEU A O 1
ATOM 1464 N N . HIS A 1 190 ? 3.591 -5.503 15.931 1.00 94.25 190 HIS A N 1
ATOM 1465 C CA . HIS A 1 190 ? 2.570 -6.541 15.976 1.00 94.25 190 HIS A CA 1
ATOM 1466 C C . HIS A 1 190 ? 2.008 -6.606 17.390 1.00 94.25 190 HIS A C 1
ATOM 1468 O O . HIS A 1 190 ? 2.763 -6.582 18.366 1.00 94.25 190 HIS A O 1
ATOM 1474 N N . ILE A 1 191 ? 0.688 -6.690 17.506 1.00 96.62 191 ILE A N 1
ATOM 1475 C CA . ILE A 1 191 ? 0.028 -6.956 18.777 1.00 96.62 191 ILE A CA 1
ATOM 1476 C C . ILE A 1 191 ? -1.265 -7.738 18.575 1.00 96.62 191 ILE A C 1
ATOM 1478 O O . ILE A 1 191 ? -2.123 -7.368 17.768 1.00 96.62 191 ILE A O 1
ATOM 1482 N N . ASP A 1 192 ? -1.433 -8.776 19.389 1.00 98.06 192 ASP A N 1
ATOM 1483 C CA . ASP A 1 192 ? -2.714 -9.424 19.620 1.00 98.06 192 ASP A CA 1
ATOM 1484 C C . ASP A 1 192 ? -3.326 -8.895 20.921 1.00 98.06 192 ASP A C 1
ATOM 1486 O O . ASP A 1 192 ? -2.957 -9.280 22.030 1.00 98.06 192 ASP A O 1
ATOM 1490 N N . PHE A 1 193 ? -4.294 -7.988 20.805 1.00 97.75 193 PHE A N 1
ATOM 1491 C CA . PHE A 1 193 ? -4.959 -7.411 21.969 1.00 97.75 193 PHE A CA 1
ATOM 1492 C C . PHE A 1 193 ? -5.763 -8.441 22.767 1.00 97.75 193 PHE A C 1
ATOM 1494 O O . PHE A 1 193 ? -6.065 -8.202 23.935 1.00 97.75 193 PHE A O 1
ATOM 1501 N N . ARG A 1 194 ? -6.100 -9.598 22.189 1.00 97.31 194 ARG A N 1
ATOM 1502 C CA . ARG A 1 194 ? -6.819 -10.660 22.907 1.00 97.31 194 ARG A CA 1
ATOM 1503 C C . ARG A 1 194 ? -5.955 -11.285 23.999 1.00 97.31 194 ARG A C 1
ATOM 1505 O O . ARG A 1 194 ? -6.501 -11.856 24.938 1.00 97.31 194 ARG A O 1
ATOM 1512 N N . GLU A 1 195 ? -4.639 -11.139 23.934 1.00 97.88 195 GLU A N 1
ATOM 1513 C CA . GLU A 1 195 ? -3.718 -11.621 24.966 1.00 97.88 195 GLU A CA 1
ATOM 1514 C C . GLU A 1 195 ? -3.598 -10.656 26.158 1.00 97.88 195 GLU A C 1
ATOM 1516 O O . GLU A 1 195 ? -2.961 -10.975 27.162 1.00 97.88 195 GLU A O 1
ATOM 1521 N N . HIS A 1 196 ? -4.249 -9.489 26.090 1.00 97.06 196 HIS A N 1
ATOM 1522 C CA . HIS A 1 196 ? -4.083 -8.408 27.055 1.00 97.06 196 HIS A CA 1
ATOM 1523 C C . HIS A 1 196 ? -5.395 -7.979 27.725 1.00 97.06 196 HIS A C 1
ATOM 1525 O O . HIS A 1 196 ? -6.488 -8.063 27.164 1.00 97.06 196 HIS A O 1
ATOM 1531 N N . GLU A 1 197 ? -5.273 -7.425 28.933 1.00 96.25 197 GLU A N 1
ATOM 1532 C CA . GLU A 1 197 ? -6.367 -6.775 29.655 1.00 96.25 197 GLU A CA 1
ATOM 1533 C C . GLU A 1 197 ? -5.903 -5.426 30.213 1.00 96.25 197 GLU A C 1
ATOM 1535 O O . GLU A 1 197 ? -4.896 -5.345 30.915 1.00 96.25 197 GLU A O 1
ATOM 1540 N N . PHE A 1 198 ? -6.626 -4.347 29.899 1.00 94.44 198 PHE A N 1
ATOM 1541 C CA . PHE A 1 198 ? -6.335 -3.018 30.441 1.00 94.44 198 PHE A CA 1
ATOM 1542 C C . PHE A 1 198 ? -7.542 -2.082 30.374 1.00 94.44 198 PHE A C 1
ATOM 1544 O O . PHE A 1 198 ? -8.422 -2.206 29.526 1.00 94.44 198 PHE A O 1
ATOM 1551 N N . THR A 1 199 ? -7.546 -1.070 31.243 1.00 92.69 199 THR A N 1
ATOM 1552 C CA . THR A 1 199 ? -8.541 0.018 31.233 1.00 92.69 199 THR A CA 1
ATOM 1553 C C . THR A 1 199 ? -7.945 1.380 30.865 1.00 92.69 199 THR A C 1
ATOM 1555 O O . THR A 1 199 ? -8.665 2.377 30.769 1.00 92.69 199 THR A O 1
ATOM 1558 N N . ASP A 1 200 ? -6.622 1.446 30.695 1.00 92.31 200 ASP A N 1
ATOM 1559 C CA . ASP A 1 200 ? -5.888 2.655 30.332 1.00 92.31 200 ASP A CA 1
ATOM 1560 C C . ASP A 1 200 ? -4.915 2.372 29.184 1.00 92.31 200 ASP A C 1
ATOM 1562 O O . ASP A 1 200 ? -3.750 2.025 29.383 1.00 92.31 200 ASP A O 1
ATOM 1566 N N . PHE A 1 201 ? -5.413 2.547 27.962 1.00 94.00 201 PHE A N 1
ATOM 1567 C CA . PHE A 1 201 ? -4.624 2.371 26.745 1.00 94.00 201 PHE A CA 1
ATOM 1568 C C . PHE A 1 201 ? -3.394 3.276 26.660 1.00 94.00 201 PHE A C 1
ATOM 1570 O O . PHE A 1 201 ? -2.392 2.890 26.068 1.00 94.00 201 PHE A O 1
ATOM 1577 N N . ARG A 1 202 ? -3.431 4.467 27.270 1.00 94.62 202 ARG A N 1
ATOM 1578 C CA . ARG A 1 202 ? -2.267 5.353 27.262 1.00 94.62 202 ARG A CA 1
ATOM 1579 C C . ARG A 1 202 ? -1.136 4.745 28.076 1.00 94.62 202 ARG A C 1
ATOM 1581 O O . ARG A 1 202 ? -0.015 4.682 27.585 1.00 94.62 202 ARG A O 1
ATOM 1588 N N . LYS A 1 203 ? -1.446 4.267 29.284 1.00 94.81 203 LYS A N 1
ATOM 1589 C CA . LYS A 1 203 ? -0.470 3.569 30.124 1.00 94.81 203 LYS A CA 1
ATOM 1590 C C . LYS A 1 203 ? 0.059 2.317 29.422 1.00 94.81 203 LYS A C 1
ATOM 1592 O O . LYS A 1 203 ? 1.261 2.089 29.439 1.00 94.81 203 LYS A O 1
ATOM 1597 N N . PHE A 1 204 ? -0.820 1.563 28.761 1.00 95.50 204 PHE A N 1
ATOM 1598 C CA . PHE A 1 204 ? -0.428 0.398 27.970 1.00 95.50 204 PHE A CA 1
ATOM 1599 C C . PHE A 1 204 ? 0.583 0.763 26.869 1.00 95.50 204 PHE A C 1
ATOM 1601 O O . PHE A 1 204 ? 1.655 0.171 26.799 1.00 95.50 204 PHE A O 1
ATOM 1608 N N . VAL A 1 205 ? 0.294 1.781 26.053 1.00 95.75 205 VAL A N 1
ATOM 1609 C CA . VAL A 1 205 ? 1.205 2.249 24.993 1.00 95.75 205 VAL A CA 1
ATOM 1610 C C . VAL A 1 205 ? 2.530 2.749 25.572 1.00 95.75 205 VAL A C 1
ATOM 1612 O O . VAL A 1 205 ? 3.588 2.403 25.057 1.00 95.75 205 VAL A O 1
ATOM 1615 N N . GLU A 1 206 ? 2.496 3.526 26.658 1.00 95.69 206 GLU A N 1
ATOM 1616 C CA . GLU A 1 206 ? 3.708 4.037 27.311 1.00 95.69 206 GLU A CA 1
ATOM 1617 C C . GLU A 1 206 ? 4.600 2.911 27.864 1.00 95.69 206 GLU A C 1
ATOM 1619 O O . GLU A 1 206 ? 5.821 3.031 27.823 1.00 95.69 206 GLU A O 1
ATOM 1624 N N . GLN A 1 207 ? 4.008 1.822 28.362 1.00 95.62 207 GLN A N 1
ATOM 1625 C CA . GLN A 1 207 ? 4.741 0.666 28.885 1.00 95.62 207 GLN A CA 1
ATOM 1626 C C . GLN A 1 207 ? 5.370 -0.195 27.787 1.00 95.62 207 GLN A C 1
ATOM 1628 O O . GLN A 1 207 ? 6.434 -0.758 28.013 1.00 95.62 207 GLN A O 1
ATOM 1633 N N . ASN A 1 208 ? 4.721 -0.303 26.625 1.00 94.31 208 ASN A N 1
ATOM 1634 C CA . ASN A 1 208 ? 5.148 -1.234 25.579 1.00 94.31 208 ASN A CA 1
ATOM 1635 C C . ASN A 1 208 ? 5.968 -0.565 24.470 1.00 94.31 208 ASN A C 1
ATOM 1637 O O . ASN A 1 208 ? 6.854 -1.200 23.910 1.00 94.31 208 ASN A O 1
ATOM 1641 N N . TRP A 1 209 ? 5.685 0.698 24.126 1.00 95.19 209 TRP A N 1
ATOM 1642 C CA . TRP A 1 209 ? 6.167 1.286 22.867 1.00 95.19 209 TRP A CA 1
ATOM 1643 C C . TRP A 1 209 ? 6.799 2.679 22.993 1.00 95.19 209 TRP A C 1
ATOM 1645 O O . TRP A 1 209 ? 7.182 3.277 21.985 1.00 95.19 209 TRP A O 1
ATOM 1655 N N . LYS A 1 210 ? 6.966 3.205 24.213 1.00 94.25 210 LYS A N 1
ATOM 1656 C CA . LYS A 1 210 ? 7.580 4.526 24.433 1.00 94.25 210 LYS A CA 1
ATOM 1657 C C . LYS A 1 210 ? 9.022 4.607 23.924 1.00 94.25 210 LYS A C 1
ATOM 1659 O O . LYS A 1 210 ? 9.400 5.633 23.367 1.00 94.25 210 LYS A O 1
ATOM 1664 N N . GLU A 1 211 ? 9.814 3.550 24.103 1.00 92.62 211 GLU A N 1
ATOM 1665 C CA . GLU A 1 211 ? 11.212 3.499 23.641 1.00 92.62 211 GLU A CA 1
ATOM 1666 C C . GLU A 1 211 ? 11.320 3.534 22.112 1.00 92.62 211 GLU A C 1
ATOM 1668 O O . GLU A 1 211 ? 12.250 4.124 21.571 1.00 92.62 211 GLU A O 1
ATOM 1673 N N . ALA A 1 212 ? 10.310 3.009 21.413 1.00 91.06 212 ALA A N 1
ATOM 1674 C CA . ALA A 1 212 ? 10.179 3.113 19.963 1.00 91.06 212 ALA A CA 1
ATOM 1675 C C . ALA A 1 212 ? 9.665 4.494 19.497 1.00 91.06 212 ALA A C 1
ATOM 1677 O O . ALA A 1 212 ? 9.391 4.680 18.315 1.00 91.06 212 ALA A O 1
ATOM 1678 N N . GLY A 1 213 ? 9.483 5.463 20.404 1.00 93.00 213 GLY A N 1
ATOM 1679 C CA . GLY A 1 213 ? 8.948 6.792 20.088 1.00 93.00 213 GLY A CA 1
ATOM 1680 C C . GLY A 1 213 ? 7.444 6.811 19.788 1.00 93.00 213 GLY A C 1
ATOM 1681 O O . GLY A 1 213 ? 6.929 7.816 19.296 1.00 93.00 213 GLY A O 1
ATOM 1682 N N . ILE A 1 214 ? 6.729 5.721 20.077 1.00 94.69 214 ILE A N 1
ATOM 1683 C CA . ILE A 1 214 ? 5.298 5.580 19.800 1.00 94.69 214 ILE A CA 1
ATOM 1684 C C . ILE A 1 214 ? 4.494 6.076 21.001 1.00 94.69 214 ILE A C 1
ATOM 1686 O O . ILE A 1 214 ? 4.781 5.752 22.155 1.00 94.69 214 ILE A O 1
ATOM 1690 N N . PHE A 1 215 ? 3.441 6.848 20.735 1.00 95.19 215 PHE A N 1
ATOM 1691 C CA . PHE A 1 215 ? 2.540 7.336 21.777 1.00 95.19 215 PHE A CA 1
ATOM 1692 C C . PHE A 1 215 ? 1.087 7.402 21.303 1.00 95.19 215 PHE A C 1
ATOM 1694 O O . PHE A 1 215 ? 0.780 7.299 20.118 1.00 95.19 215 PHE A O 1
ATOM 1701 N N . THR A 1 216 ? 0.162 7.612 22.239 1.00 94.75 216 THR A N 1
ATOM 1702 C CA . THR A 1 216 ? -1.261 7.801 21.938 1.00 94.75 216 THR A CA 1
ATOM 1703 C C . THR A 1 216 ? -1.807 9.062 22.597 1.00 94.75 216 THR A C 1
ATOM 1705 O O . THR A 1 216 ? -1.388 9.452 23.689 1.00 94.75 216 THR A O 1
ATOM 1708 N N . ARG A 1 217 ? -2.778 9.709 21.941 1.00 89.19 217 ARG A N 1
ATOM 1709 C CA . ARG A 1 217 ? -3.627 10.734 22.572 1.00 89.19 217 ARG A CA 1
ATOM 1710 C C . ARG A 1 217 ? -4.994 10.175 22.967 1.00 89.19 217 ARG A C 1
ATOM 1712 O O . ARG A 1 217 ? -5.764 10.874 23.628 1.00 89.19 217 ARG A O 1
ATOM 1719 N N . SER A 1 218 ? -5.304 8.938 22.581 1.00 85.19 218 SER A N 1
ATOM 1720 C CA . SER A 1 218 ? -6.533 8.258 22.972 1.00 85.19 218 SER A CA 1
ATOM 1721 C C . SER A 1 218 ? -6.494 7.938 24.458 1.00 85.19 218 SER A C 1
ATOM 1723 O O . SER A 1 218 ? -5.582 7.287 24.961 1.00 85.19 218 SER A O 1
ATOM 1725 N N . LYS A 1 219 ? -7.497 8.430 25.184 1.00 70.38 219 LYS A N 1
ATOM 1726 C CA . LYS A 1 219 ? -7.639 8.194 26.620 1.00 70.38 219 LYS A CA 1
ATOM 1727 C C . LYS A 1 219 ? -8.706 7.126 26.836 1.00 70.38 219 LYS A C 1
ATOM 1729 O O . LYS A 1 219 ? -9.786 7.239 26.264 1.00 70.38 219 LYS A O 1
ATOM 1734 N N . ARG A 1 220 ? -8.433 6.171 27.734 1.00 77.31 220 ARG A N 1
ATOM 1735 C CA . ARG A 1 220 ? -9.426 5.228 28.289 1.00 77.31 220 ARG A CA 1
ATOM 1736 C C . ARG A 1 220 ? -10.094 4.298 27.262 1.00 77.31 220 ARG A C 1
ATOM 1738 O O . ARG A 1 220 ? -11.296 4.063 27.356 1.00 77.31 220 ARG A O 1
ATOM 1745 N N . LEU A 1 221 ? -9.336 3.768 26.296 1.00 90.50 221 LEU A N 1
ATOM 1746 C CA . LEU A 1 221 ? -9.794 2.562 25.596 1.00 90.50 221 LEU A CA 1
ATOM 1747 C C . LEU A 1 221 ? -9.642 1.362 26.534 1.00 90.50 221 LEU A C 1
ATOM 1749 O O . LEU A 1 221 ? -8.671 1.284 27.294 1.00 90.50 221 LEU A O 1
ATOM 1753 N N . LEU A 1 222 ? -10.628 0.473 26.485 1.00 92.19 222 LEU A N 1
ATOM 1754 C CA . LEU A 1 222 ? -10.680 -0.741 27.287 1.00 92.19 222 LEU A CA 1
ATOM 1755 C C . LEU A 1 222 ? -10.270 -1.930 26.424 1.00 92.19 222 LEU A C 1
ATOM 1757 O O . LEU A 1 222 ? -10.711 -2.026 25.280 1.00 92.19 222 LEU A O 1
ATOM 1761 N N . CYS A 1 223 ? -9.498 -2.847 26.990 1.00 95.06 223 CYS A N 1
ATOM 1762 C CA . CYS A 1 223 ? -9.137 -4.115 26.374 1.00 95.06 223 CYS A CA 1
ATOM 1763 C C . CYS A 1 223 ? -9.525 -5.259 27.295 1.00 95.06 223 CYS A C 1
ATOM 1765 O O . CYS A 1 223 ? -9.141 -5.250 28.466 1.00 95.06 223 CYS A O 1
ATOM 1767 N N . LYS A 1 224 ? -10.287 -6.223 26.776 1.00 94.81 224 LYS A N 1
ATOM 1768 C CA . LYS A 1 224 ? -10.672 -7.432 27.508 1.00 94.81 224 LYS A CA 1
ATOM 1769 C C . LYS A 1 224 ? -9.906 -8.624 26.946 1.00 94.81 224 LYS A C 1
ATOM 1771 O O . LYS A 1 224 ? -9.962 -8.865 25.739 1.00 94.81 224 LYS A O 1
ATOM 1776 N N . GLN A 1 225 ? -9.260 -9.391 27.820 1.00 96.38 225 GLN A N 1
ATOM 1777 C CA . GLN A 1 225 ? -8.569 -10.614 27.416 1.00 96.38 225 GLN A CA 1
ATOM 1778 C C . GLN A 1 225 ? -9.555 -11.595 26.762 1.00 96.38 225 GLN A C 1
ATOM 1780 O O . GLN A 1 225 ? -10.705 -11.714 27.190 1.00 96.38 225 GLN A O 1
ATOM 1785 N N . GLY A 1 226 ? -9.119 -12.260 25.696 1.00 95.50 226 GLY A N 1
ATOM 1786 C CA . GLY A 1 226 ? -9.931 -13.112 24.827 1.00 95.50 226 GLY A CA 1
ATOM 1787 C C . GLY A 1 226 ? -10.806 -12.350 23.824 1.00 95.50 226 GLY A C 1
ATOM 1788 O O . GLY A 1 226 ? -11.440 -12.980 22.982 1.00 95.50 226 GLY A O 1
ATOM 1789 N N . VAL A 1 227 ? -10.852 -11.013 23.889 1.00 95.06 227 VAL A N 1
ATOM 1790 C CA . VAL A 1 227 ? -11.737 -10.185 23.053 1.00 95.06 227 VAL A CA 1
ATOM 1791 C C . VAL A 1 227 ? -10.966 -9.132 22.263 1.00 95.06 227 VAL A C 1
ATOM 1793 O O . VAL A 1 227 ? -11.103 -9.096 21.047 1.00 95.06 227 VAL A O 1
ATOM 1796 N N . GLY A 1 228 ? -10.163 -8.295 22.923 1.00 96.12 228 GLY A N 1
ATOM 1797 C CA . GLY A 1 228 ? -9.422 -7.195 22.300 1.00 96.12 228 GLY A CA 1
ATOM 1798 C C . GLY A 1 228 ? -9.869 -5.801 22.758 1.00 96.12 228 GLY A C 1
ATOM 1799 O O . GLY A 1 228 ? -10.540 -5.649 23.786 1.00 96.12 228 GLY A O 1
ATOM 1800 N N . VAL A 1 229 ? -9.468 -4.772 22.004 1.00 95.44 229 VAL A N 1
ATOM 1801 C CA . VAL A 1 229 ? -9.701 -3.353 22.324 1.00 95.44 229 VAL A CA 1
ATOM 1802 C C . VAL A 1 229 ? -11.053 -2.886 21.804 1.00 95.44 229 VAL A C 1
ATOM 1804 O O . VAL A 1 229 ? -11.317 -2.941 20.606 1.00 95.44 229 VAL A O 1
ATOM 1807 N N . TYR A 1 230 ? -11.878 -2.328 22.686 1.00 92.25 230 TYR A N 1
ATOM 1808 C CA . TYR A 1 230 ? -13.130 -1.683 22.306 1.00 92.25 230 TYR A CA 1
ATOM 1809 C C . TYR A 1 230 ? -12.883 -0.248 21.838 1.00 92.25 230 TYR A C 1
ATOM 1811 O O . TYR A 1 230 ? -12.454 0.611 22.615 1.00 92.25 230 TYR A O 1
ATOM 1819 N N . LEU A 1 231 ? -13.237 0.031 20.587 1.00 90.81 231 LEU A N 1
ATOM 1820 C CA . LEU A 1 231 ? -13.444 1.376 20.075 1.00 90.81 231 LEU A CA 1
ATOM 1821 C C . LEU A 1 231 ? -14.901 1.785 20.317 1.00 90.81 231 LEU A C 1
ATOM 1823 O O . LEU A 1 231 ? -15.814 1.282 19.652 1.00 90.81 231 LEU A O 1
ATOM 1827 N N . PRO A 1 232 ? -15.156 2.682 21.285 1.00 83.06 232 PRO A N 1
ATOM 1828 C CA . PRO A 1 232 ? -16.508 3.121 21.560 1.00 83.06 232 PRO A CA 1
ATOM 1829 C C . PRO A 1 232 ? -17.022 3.992 20.415 1.00 83.06 232 PRO A C 1
ATOM 1831 O O . PRO A 1 232 ? -16.311 4.867 19.922 1.00 83.06 232 PRO A O 1
ATOM 1834 N N . THR A 1 233 ? -18.300 3.825 20.087 1.00 82.12 233 THR A N 1
ATOM 1835 C CA . THR A 1 233 ? -19.011 4.725 19.177 1.00 82.12 233 THR A CA 1
ATOM 1836 C C . THR A 1 233 ? -18.932 6.180 19.666 1.00 82.12 233 THR A C 1
ATOM 1838 O O . THR A 1 233 ? -19.155 6.461 20.852 1.00 82.12 233 THR A O 1
ATOM 1841 N N . GLN A 1 234 ? -18.592 7.084 18.750 1.00 77.69 234 GLN A N 1
ATOM 1842 C CA . GLN A 1 234 ? -18.438 8.529 18.927 1.00 77.69 234 GLN A CA 1
ATOM 1843 C C . GLN A 1 234 ? -19.544 9.285 18.182 1.00 77.69 234 GLN A C 1
ATOM 1845 O O . GLN A 1 234 ? -20.172 8.751 17.266 1.00 77.69 234 GLN A O 1
ATOM 1850 N N . TRP A 1 235 ? -19.760 10.547 18.557 1.00 69.31 235 TRP A N 1
ATOM 1851 C CA . TRP A 1 235 ? -20.643 11.463 17.826 1.00 69.31 235 TRP A CA 1
ATOM 1852 C C . TRP A 1 235 ? -19.890 12.206 16.713 1.00 69.31 235 TRP A C 1
ATOM 1854 O O . TRP A 1 235 ? -18.689 12.458 16.826 1.00 69.31 235 TRP A O 1
ATOM 1864 N N . THR A 1 236 ? -20.597 12.612 15.655 1.00 61.81 236 THR A N 1
ATOM 1865 C CA . THR A 1 236 ? -20.035 13.363 14.517 1.00 61.81 236 THR A CA 1
ATOM 1866 C C . THR A 1 236 ? -19.359 14.673 14.944 1.00 61.81 236 THR A C 1
ATOM 1868 O O . THR A 1 236 ? -18.352 15.055 14.350 1.00 61.81 236 THR A O 1
ATOM 1871 N N . GLY A 1 237 ? -19.831 15.311 16.022 1.00 62.16 237 GLY A N 1
ATOM 1872 C CA . GLY A 1 237 ? -19.217 16.504 16.622 1.00 62.16 237 GLY A CA 1
ATOM 1873 C C . GLY A 1 237 ? -18.140 16.241 17.688 1.00 62.16 237 GLY A C 1
ATOM 1874 O O . GLY A 1 237 ? -17.466 17.179 18.119 1.00 62.16 237 GLY A O 1
ATOM 1875 N N . GLU A 1 238 ? -17.939 14.995 18.135 1.00 70.38 238 GLU A N 1
ATOM 1876 C CA . GLU A 1 238 ? -16.878 14.679 19.098 1.00 70.38 238 GLU A CA 1
ATOM 1877 C C . GLU A 1 238 ? -15.500 14.771 18.429 1.00 70.38 238 GLU A C 1
ATOM 1879 O O . GLU A 1 238 ? -15.257 14.221 17.350 1.00 70.38 238 GLU A O 1
AT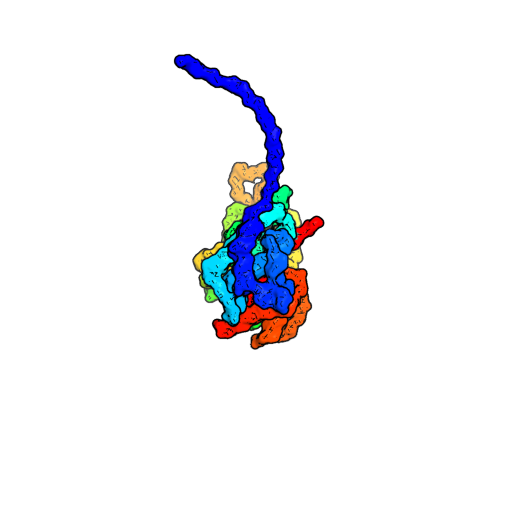OM 1884 N N . ARG A 1 239 ? -14.553 15.445 19.094 1.00 66.88 239 ARG A N 1
ATOM 1885 C CA . ARG A 1 239 ? -13.153 15.461 18.655 1.00 66.88 239 ARG A CA 1
ATOM 1886 C C . ARG A 1 239 ? -12.517 14.105 18.966 1.00 66.88 239 ARG A C 1
ATOM 1888 O O . ARG A 1 239 ? -12.341 13.751 20.130 1.00 66.88 239 ARG A O 1
ATOM 1895 N N . GLY A 1 240 ? -12.163 13.360 17.921 1.00 67.44 240 GLY A N 1
ATOM 1896 C CA . GLY A 1 240 ? -11.366 12.139 18.040 1.00 67.44 240 GLY A CA 1
ATOM 1897 C C . GLY A 1 240 ? -9.906 12.449 18.389 1.00 67.44 240 GLY A C 1
ATOM 1898 O O . GLY A 1 240 ? -9.383 13.502 18.027 1.00 67.44 240 GLY A O 1
ATOM 1899 N N . ASN A 1 241 ? -9.241 11.523 19.078 1.00 78.50 241 ASN A N 1
ATOM 1900 C CA . ASN A 1 241 ? -7.795 11.565 19.306 1.00 78.50 241 ASN A CA 1
ATOM 1901 C C . ASN A 1 241 ? -7.090 10.542 18.409 1.00 78.50 241 ASN A C 1
ATOM 1903 O O . ASN A 1 241 ? -7.722 9.599 17.933 1.00 78.50 241 ASN A O 1
ATOM 1907 N N . SER A 1 242 ? -5.778 10.699 18.208 1.00 79.00 242 SER A N 1
ATOM 1908 C CA . SER A 1 242 ? -4.979 9.662 17.551 1.00 79.00 242 SER A CA 1
ATOM 1909 C C . SER A 1 242 ? -5.054 8.361 18.342 1.00 79.00 242 SER A C 1
ATOM 1911 O O . SER A 1 242 ? -4.878 8.349 19.565 1.00 79.00 242 SER A O 1
ATOM 1913 N N . PHE A 1 243 ? -5.322 7.272 17.630 1.00 91.06 243 PHE A N 1
ATOM 1914 C CA . PHE A 1 243 ? -5.188 5.926 18.157 1.00 91.06 243 PHE A CA 1
ATOM 1915 C C . PHE A 1 243 ? -3.708 5.665 18.453 1.00 91.06 243 PHE A C 1
ATOM 1917 O O . PHE A 1 243 ? -3.362 5.419 19.603 1.00 91.06 243 PHE A O 1
ATOM 1924 N N . LEU A 1 244 ? -2.826 5.884 17.473 1.00 95.56 244 LEU A N 1
ATOM 1925 C CA . LEU A 1 244 ? -1.370 5.875 17.647 1.00 95.56 244 LEU A CA 1
ATOM 1926 C C . LEU A 1 244 ? -0.716 7.020 16.868 1.00 95.56 244 LEU A C 1
ATOM 1928 O O . LEU A 1 244 ? -1.247 7.492 15.864 1.00 95.56 244 LEU A O 1
ATOM 1932 N N . ALA A 1 245 ? 0.431 7.477 17.352 1.00 95.00 245 ALA A N 1
ATOM 1933 C CA . ALA A 1 245 ? 1.369 8.331 16.642 1.00 95.00 245 ALA A CA 1
ATOM 1934 C C . ALA A 1 245 ? 2.714 7.603 16.586 1.00 95.00 245 ALA A C 1
ATOM 1936 O O . ALA A 1 245 ? 3.185 7.115 17.614 1.00 95.00 245 ALA A O 1
ATOM 1937 N N . LEU A 1 246 ? 3.279 7.503 15.387 1.00 93.81 246 LEU A N 1
ATOM 1938 C CA . LEU A 1 246 ? 4.450 6.685 15.074 1.00 93.81 246 LEU A CA 1
ATOM 1939 C C . LEU A 1 246 ? 5.550 7.581 14.499 1.00 93.81 246 LEU A C 1
ATOM 1941 O O . LEU A 1 246 ? 5.215 8.505 13.753 1.00 93.81 246 LEU A O 1
ATOM 1945 N N . PRO A 1 247 ? 6.834 7.324 14.787 1.00 91.69 247 PRO A N 1
ATOM 1946 C CA . PRO A 1 247 ? 7.922 8.080 14.180 1.00 91.69 247 PRO A CA 1
ATOM 1947 C C . PRO A 1 247 ? 7.956 7.875 12.661 1.00 91.69 247 PRO A C 1
ATOM 1949 O O . PRO A 1 247 ? 7.970 6.748 12.167 1.00 91.69 247 PRO A O 1
ATOM 1952 N N . ALA A 1 248 ? 8.008 8.973 11.916 1.00 87.19 248 ALA A N 1
ATOM 1953 C CA . ALA A 1 248 ? 8.279 8.958 10.486 1.00 87.19 248 ALA A CA 1
ATOM 1954 C C . ALA A 1 248 ? 9.805 8.908 10.246 1.00 87.19 248 ALA A C 1
ATOM 1956 O O . ALA A 1 248 ? 10.581 9.425 11.056 1.00 87.19 248 ALA A O 1
ATOM 1957 N N . PRO A 1 249 ? 10.292 8.281 9.161 1.00 80.62 249 PRO A N 1
ATOM 1958 C CA . PRO A 1 249 ? 11.693 8.401 8.773 1.00 80.62 249 PRO A CA 1
ATOM 1959 C C . PRO A 1 249 ? 12.033 9.861 8.439 1.00 80.62 249 PRO A C 1
ATOM 1961 O O . PRO A 1 249 ? 11.178 10.623 7.996 1.00 80.62 249 PRO A O 1
ATOM 1964 N N . ALA A 1 250 ? 13.296 10.255 8.631 1.00 78.31 250 ALA A N 1
ATOM 1965 C CA . ALA A 1 250 ? 13.724 11.653 8.502 1.00 78.31 250 ALA A CA 1
ATOM 1966 C C . ALA A 1 250 ? 13.494 12.238 7.097 1.00 78.31 250 ALA A C 1
ATOM 1968 O O . ALA A 1 250 ? 13.161 13.410 6.958 1.00 78.31 250 ALA A O 1
ATOM 1969 N N . ASN A 1 251 ? 13.633 11.411 6.058 1.00 76.94 251 ASN A N 1
ATOM 1970 C CA . ASN A 1 251 ? 13.348 11.790 4.673 1.00 76.94 251 ASN A CA 1
ATOM 1971 C C . ASN A 1 251 ? 11.848 11.732 4.325 1.00 76.94 251 ASN A C 1
ATOM 1973 O O . ASN A 1 251 ? 11.485 12.085 3.209 1.00 76.94 251 ASN A O 1
ATOM 1977 N N . GLN A 1 252 ? 11.005 11.248 5.247 1.00 76.81 252 GLN A N 1
ATOM 1978 C CA . GLN A 1 252 ? 9.573 10.976 5.080 1.00 76.81 252 GLN A CA 1
ATOM 1979 C C . GLN A 1 252 ? 9.243 10.044 3.904 1.00 76.81 252 GLN A C 1
ATOM 1981 O O . GLN A 1 252 ? 8.089 9.947 3.502 1.00 76.81 252 GLN A O 1
ATOM 1986 N N . ARG A 1 253 ? 10.240 9.320 3.373 1.00 77.19 253 ARG A N 1
ATOM 1987 C CA . ARG A 1 253 ? 10.077 8.412 2.236 1.00 77.19 253 ARG A CA 1
ATOM 1988 C C . ARG A 1 253 ? 9.856 6.984 2.697 1.00 77.19 253 ARG A C 1
ATOM 1990 O O . ARG A 1 253 ? 10.803 6.203 2.796 1.00 77.19 253 ARG A O 1
ATOM 1997 N N . ALA A 1 254 ? 8.602 6.668 2.994 1.00 81.06 254 ALA A N 1
ATOM 1998 C CA . ALA A 1 254 ? 8.170 5.338 3.397 1.00 81.06 254 ALA A CA 1
ATOM 1999 C C . ALA A 1 254 ? 6.694 5.112 3.069 1.00 81.06 254 ALA A C 1
ATOM 2001 O O . ALA A 1 254 ? 5.887 6.045 3.040 1.00 81.06 254 ALA A O 1
ATOM 2002 N N . ALA A 1 255 ? 6.336 3.844 2.885 1.00 87.00 255 ALA A N 1
ATOM 2003 C CA . ALA A 1 255 ? 4.953 3.420 2.998 1.00 87.00 255 ALA A CA 1
ATOM 2004 C C . ALA A 1 255 ? 4.665 2.992 4.444 1.00 87.00 255 ALA A C 1
ATOM 2006 O O . ALA A 1 255 ? 5.509 2.406 5.117 1.00 87.00 255 ALA A O 1
ATOM 2007 N N . LEU A 1 256 ? 3.457 3.275 4.917 1.00 91.38 256 LEU A N 1
ATOM 2008 C CA . LEU A 1 256 ? 2.897 2.698 6.128 1.00 91.38 256 LEU A CA 1
ATOM 2009 C C . LEU A 1 256 ? 1.845 1.679 5.713 1.00 91.38 256 LEU A C 1
ATOM 2011 O O . LEU A 1 256 ? 0.853 2.054 5.092 1.00 91.38 256 LEU A O 1
ATOM 2015 N N . LYS A 1 257 ? 2.040 0.415 6.080 1.00 92.56 257 LYS A N 1
ATOM 2016 C CA . LYS A 1 257 ? 1.065 -0.664 5.941 1.00 92.56 257 LYS A CA 1
ATOM 2017 C C . LYS A 1 257 ? 0.426 -0.950 7.296 1.00 92.56 257 LYS A C 1
ATOM 2019 O O . LYS A 1 257 ? 1.109 -1.244 8.269 1.00 92.56 257 LYS A O 1
ATOM 2024 N N . LEU A 1 258 ? -0.896 -0.863 7.342 1.00 94.50 258 LEU A N 1
ATOM 2025 C CA . LEU A 1 258 ? -1.733 -1.061 8.519 1.00 94.50 258 LEU A CA 1
ATOM 2026 C C . LEU A 1 258 ? -2.648 -2.254 8.259 1.00 94.50 258 LEU A C 1
ATOM 2028 O O . LEU A 1 258 ? -3.524 -2.169 7.404 1.00 94.50 258 LEU A O 1
ATOM 2032 N N . THR A 1 259 ? -2.461 -3.350 8.987 1.00 96.12 259 THR A N 1
ATOM 2033 C CA . THR A 1 259 ? -3.366 -4.504 8.947 1.00 96.12 259 THR A CA 1
ATOM 2034 C C . THR A 1 259 ? -4.060 -4.648 10.291 1.00 96.12 259 THR A C 1
ATOM 2036 O O . THR A 1 259 ? -3.424 -4.608 11.339 1.00 96.12 259 THR A O 1
ATOM 2039 N N . ILE A 1 260 ? -5.385 -4.754 10.274 1.00 97.75 260 ILE A N 1
ATOM 2040 C CA . ILE A 1 260 ? -6.198 -4.790 11.486 1.00 97.75 260 ILE A CA 1
ATOM 2041 C C . ILE A 1 260 ? -7.208 -5.921 11.374 1.00 97.75 260 ILE A C 1
ATOM 2043 O O . ILE A 1 260 ? -7.993 -5.961 10.425 1.00 97.75 260 ILE A O 1
ATOM 2047 N N . ARG A 1 261 ? -7.233 -6.811 12.366 1.00 98.12 261 ARG A N 1
ATOM 2048 C CA . ARG A 1 261 ? -8.313 -7.786 12.522 1.00 98.12 261 ARG A CA 1
ATOM 2049 C C . ARG A 1 261 ? -9.367 -7.218 13.458 1.00 98.12 261 ARG A C 1
ATOM 2051 O O . ARG A 1 261 ? -9.078 -6.956 14.626 1.00 98.12 261 ARG A O 1
ATOM 2058 N N . ILE A 1 262 ? -10.579 -7.021 12.952 1.00 97.31 262 ILE A N 1
ATOM 2059 C CA . ILE A 1 262 ? -11.642 -6.299 13.655 1.00 97.31 262 ILE A CA 1
ATOM 2060 C C . ILE A 1 262 ? -13.016 -6.922 13.433 1.00 97.31 262 ILE A C 1
ATOM 2062 O O . ILE A 1 262 ? -13.228 -7.650 12.466 1.00 97.31 262 ILE A O 1
ATOM 2066 N N . ARG A 1 263 ? -13.972 -6.590 14.302 1.00 95.38 263 ARG A N 1
ATOM 2067 C CA . ARG A 1 263 ? -15.398 -6.903 14.119 1.00 95.38 263 ARG A CA 1
ATOM 2068 C C . ARG A 1 263 ? -16.303 -5.867 14.761 1.00 95.38 263 ARG A C 1
ATOM 2070 O O . ARG A 1 263 ? -15.895 -5.159 15.684 1.00 95.38 263 ARG A O 1
ATOM 2077 N N . SER A 1 264 ? -17.547 -5.830 14.301 1.00 93.31 264 SER A N 1
ATOM 2078 C CA . SER A 1 264 ? -18.630 -5.134 14.988 1.00 93.31 264 SER A CA 1
ATOM 2079 C C . SER A 1 264 ? -19.155 -5.965 16.153 1.00 93.31 264 SER A C 1
ATOM 2081 O O . SER A 1 264 ? -19.275 -7.187 16.074 1.00 93.31 264 SER A O 1
ATOM 2083 N N . VAL A 1 265 ? -19.486 -5.293 17.248 1.00 89.31 265 VAL A N 1
ATOM 2084 C CA . VAL A 1 265 ? -20.175 -5.876 18.395 1.00 89.31 265 VAL A CA 1
ATOM 2085 C C . VAL A 1 265 ? -21.400 -5.016 18.677 1.00 89.31 265 VAL A C 1
ATOM 2087 O O . VAL A 1 265 ? -21.277 -3.861 19.079 1.00 89.31 265 VAL A O 1
ATOM 2090 N N . ALA A 1 266 ? -22.579 -5.596 18.457 1.00 84.81 266 ALA A N 1
ATOM 2091 C CA . ALA A 1 266 ? -23.890 -5.007 18.723 1.00 84.81 266 ALA A CA 1
ATOM 2092 C C . ALA A 1 266 ? -24.691 -6.002 19.586 1.00 84.81 266 ALA A C 1
ATOM 2094 O O . ALA A 1 266 ? -25.478 -6.789 19.066 1.00 84.81 266 ALA A O 1
ATOM 2095 N N . PRO A 1 267 ? -24.423 -6.046 20.897 1.00 79.94 267 PRO A N 1
ATOM 2096 C CA . PRO A 1 267 ? -24.804 -7.173 21.755 1.00 79.94 267 PRO A CA 1
ATOM 2097 C C . PRO A 1 267 ? -26.259 -7.126 22.232 1.00 79.94 267 PRO A C 1
ATOM 2099 O O . PRO A 1 267 ? -26.775 -8.115 22.742 1.00 79.94 267 PRO A O 1
ATOM 2102 N N . MET A 1 268 ? -26.932 -5.983 22.077 1.00 80.25 268 MET A N 1
ATOM 2103 C CA . MET A 1 268 ? -28.335 -5.818 22.444 1.00 80.25 268 MET A CA 1
ATOM 2104 C C . MET A 1 268 ? -29.213 -5.712 21.190 1.00 80.25 268 MET A C 1
ATOM 2106 O O . MET A 1 268 ? -28.809 -5.068 20.215 1.00 80.25 268 MET A O 1
ATOM 2110 N N . PRO A 1 269 ? -30.421 -6.306 21.197 1.00 76.19 269 PRO A N 1
ATOM 2111 C CA . PRO A 1 269 ? -31.351 -6.200 20.079 1.00 76.19 269 PRO A CA 1
ATOM 2112 C C . PRO A 1 269 ? -31.682 -4.742 19.735 1.00 76.19 269 PRO A C 1
ATOM 2114 O O . PRO A 1 269 ? -31.919 -3.926 20.624 1.00 76.19 269 PRO A O 1
ATOM 2117 N N . GLY A 1 270 ? -31.731 -4.425 18.439 1.00 76.44 270 GLY A N 1
ATOM 2118 C CA . GLY A 1 270 ? -32.107 -3.095 17.943 1.00 76.44 270 GLY A CA 1
ATOM 2119 C C . GLY A 1 270 ? -30.983 -2.053 17.933 1.00 76.44 270 GLY A C 1
ATOM 2120 O O . GLY A 1 270 ? -31.231 -0.912 17.550 1.00 76.44 270 GLY A O 1
ATOM 2121 N N . LEU A 1 271 ? -29.753 -2.419 18.314 1.00 83.00 271 LEU A N 1
ATOM 2122 C CA . LEU A 1 271 ? -28.604 -1.524 18.184 1.00 83.00 271 LEU A CA 1
ATOM 2123 C C . LEU A 1 271 ? -28.208 -1.327 16.708 1.00 83.00 271 LEU A C 1
ATOM 2125 O O . LEU A 1 271 ? -28.147 -2.305 15.957 1.00 83.00 271 LEU A O 1
ATOM 2129 N N . PRO A 1 272 ? -27.896 -0.089 16.284 1.00 83.12 272 PRO A N 1
ATOM 2130 C CA . PRO A 1 272 ? -27.434 0.179 14.932 1.00 83.12 272 PRO A CA 1
ATOM 2131 C C . PRO A 1 272 ? -26.034 -0.387 14.721 1.00 83.12 272 PRO A C 1
ATOM 2133 O O . PRO A 1 272 ? -25.229 -0.477 15.654 1.00 83.12 272 PRO A O 1
ATOM 2136 N N . GLN A 1 273 ? -25.731 -0.714 13.466 1.00 85.56 273 GLN A N 1
ATOM 2137 C CA . GLN A 1 273 ? -24.387 -1.129 13.094 1.00 85.56 273 GLN A CA 1
ATOM 2138 C C . GLN A 1 273 ? -23.441 0.080 13.085 1.00 85.56 273 GLN A C 1
ATOM 2140 O O . GLN A 1 273 ? -23.720 1.076 12.412 1.00 85.56 273 GLN A O 1
ATOM 2145 N N . PRO A 1 274 ? -22.330 0.022 13.831 1.00 87.19 274 PRO A N 1
ATOM 2146 C CA . PRO A 1 274 ? -21.321 1.062 13.806 1.00 87.19 274 PRO A CA 1
ATOM 2147 C C . PRO A 1 274 ? -20.488 1.014 12.516 1.00 87.19 274 PRO A C 1
ATOM 2149 O O . PRO A 1 274 ? -20.047 -0.046 12.075 1.00 87.19 274 PRO A O 1
ATOM 2152 N N . MET A 1 275 ? -20.202 2.189 11.963 1.00 89.38 275 MET A N 1
ATOM 2153 C CA . MET A 1 275 ? -19.235 2.405 10.892 1.00 89.38 275 MET A CA 1
ATOM 2154 C C . MET A 1 275 ? -17.836 2.591 11.474 1.00 89.38 275 MET A C 1
ATOM 2156 O O . MET A 1 275 ? -17.641 3.360 12.421 1.00 89.38 275 MET A O 1
ATOM 2160 N N . PHE A 1 276 ? -16.849 1.932 10.874 1.00 93.62 276 PHE A N 1
ATOM 2161 C CA . PHE A 1 276 ? -15.437 2.058 11.210 1.00 93.62 276 PHE A CA 1
ATOM 2162 C C . PHE A 1 276 ? -14.735 2.998 10.237 1.00 93.62 276 PHE A C 1
ATOM 2164 O O . PHE A 1 276 ? -14.824 2.841 9.025 1.00 93.62 276 PHE A O 1
ATOM 2171 N N . TRP A 1 277 ? -14.075 4.011 10.781 1.00 93.25 277 TRP A N 1
ATOM 2172 C CA . TRP A 1 277 ? -13.449 5.089 10.027 1.00 93.25 277 TRP A CA 1
ATOM 2173 C C . TRP A 1 277 ? -11.946 5.043 10.268 1.00 93.25 277 TRP A C 1
ATOM 2175 O O . TRP A 1 277 ? -11.499 5.117 11.420 1.00 93.25 277 TRP A O 1
ATOM 2185 N N . VAL A 1 278 ? -11.170 4.986 9.189 1.00 94.00 278 VAL A N 1
ATOM 2186 C CA . VAL A 1 278 ? -9.709 4.960 9.252 1.00 94.00 278 VAL A CA 1
ATOM 2187 C C . VAL A 1 278 ? -9.158 6.248 8.673 1.00 94.00 278 VAL A C 1
ATOM 2189 O O . VAL A 1 278 ? -9.484 6.659 7.560 1.00 94.00 278 VAL A O 1
ATOM 2192 N N . LYS A 1 279 ? -8.312 6.913 9.453 1.00 93.19 279 LYS A N 1
ATOM 2193 C CA . LYS A 1 279 ? -7.640 8.143 9.059 1.00 93.19 279 LYS A CA 1
ATOM 2194 C C . LYS A 1 279 ? -6.165 8.037 9.386 1.00 93.19 279 LYS A C 1
ATOM 2196 O O . LYS A 1 279 ? -5.811 7.821 10.541 1.00 93.19 279 LYS A O 1
ATOM 2201 N N . VAL A 1 280 ? -5.305 8.225 8.397 1.00 93.00 280 VAL A N 1
ATOM 2202 C CA . VAL A 1 280 ? -3.851 8.173 8.570 1.00 93.00 280 VAL A CA 1
ATOM 2203 C C . VAL A 1 280 ? -3.257 9.452 8.008 1.00 93.00 280 VAL A C 1
ATOM 2205 O O . VAL A 1 280 ? -3.699 9.931 6.967 1.00 93.00 280 VAL A O 1
ATOM 2208 N N . GLY A 1 281 ? -2.327 10.068 8.740 1.00 91.38 281 GLY A N 1
ATOM 2209 C CA . GLY A 1 281 ? -1.621 11.248 8.245 1.00 91.38 281 GLY A CA 1
ATOM 2210 C C . GLY A 1 281 ? -2.559 12.388 7.844 1.00 91.38 281 GLY A C 1
ATOM 2211 O O . GLY A 1 281 ? -2.398 12.997 6.798 1.00 91.38 281 GLY A O 1
ATOM 2212 N N . GLY A 1 282 ? -3.626 12.635 8.605 1.00 88.75 282 GLY A N 1
ATOM 2213 C CA . GLY A 1 282 ? -4.565 13.717 8.286 1.00 88.75 282 GLY A CA 1
ATOM 2214 C C . GLY A 1 282 ? -5.568 13.431 7.156 1.00 88.75 282 GLY A C 1
ATOM 2215 O O . GLY A 1 282 ? -6.529 14.197 7.040 1.00 88.75 282 GLY A O 1
ATOM 2216 N N . LYS A 1 283 ? -5.463 12.305 6.435 1.00 88.06 283 LYS A N 1
ATOM 2217 C CA . LYS A 1 283 ? -6.379 11.898 5.354 1.00 88.06 283 LYS A CA 1
ATOM 2218 C C . LYS A 1 283 ? -7.231 10.695 5.764 1.00 88.06 283 LYS A C 1
ATOM 2220 O O . LYS A 1 283 ? -6.727 9.735 6.344 1.00 88.06 283 LYS A O 1
ATOM 2225 N N . TYR A 1 284 ? -8.538 10.760 5.513 1.00 89.50 284 TYR A N 1
ATOM 2226 C CA . TYR A 1 284 ? -9.402 9.588 5.662 1.00 89.50 284 TYR A CA 1
ATOM 2227 C C . TYR A 1 284 ? -9.147 8.627 4.508 1.00 89.50 284 TYR A C 1
ATOM 2229 O O . TYR A 1 284 ? -9.124 9.056 3.357 1.00 89.50 284 TYR A O 1
ATOM 2237 N N . ILE A 1 285 ? -8.921 7.360 4.838 1.00 89.94 285 ILE A N 1
ATOM 2238 C CA . ILE A 1 285 ? -8.560 6.333 3.861 1.00 89.94 285 ILE A CA 1
ATOM 2239 C C . ILE A 1 285 ? -9.680 5.329 3.623 1.00 89.94 285 ILE A C 1
ATOM 2241 O O . ILE A 1 285 ? -9.756 4.795 2.526 1.00 89.94 285 ILE A O 1
ATOM 2245 N N . ASP A 1 286 ? -10.543 5.095 4.617 1.00 91.50 286 ASP A N 1
ATOM 2246 C CA . ASP A 1 286 ? -11.684 4.194 4.467 1.00 91.50 286 ASP A CA 1
ATOM 2247 C C . ASP A 1 286 ? -12.793 4.469 5.497 1.00 91.50 286 ASP A C 1
ATOM 2249 O O . ASP A 1 286 ? -12.542 5.001 6.591 1.00 91.50 286 ASP A O 1
ATOM 2253 N N . TYR A 1 287 ? -14.010 4.068 5.130 1.00 91.62 287 TYR A N 1
ATOM 2254 C CA . TYR A 1 287 ? -15.231 4.086 5.925 1.00 91.62 287 TYR A CA 1
ATOM 2255 C C . TYR A 1 287 ? -16.023 2.804 5.656 1.00 91.62 287 TYR A C 1
ATOM 2257 O O . TYR A 1 287 ? -16.696 2.677 4.636 1.00 91.62 287 TYR A O 1
ATOM 2265 N N . VAL A 1 288 ? -15.978 1.856 6.584 1.00 92.56 288 VAL A N 1
ATOM 2266 C CA . VAL A 1 288 ? -16.479 0.498 6.347 1.00 92.56 288 VAL A CA 1
ATOM 2267 C C . VAL A 1 288 ? -17.511 0.084 7.391 1.00 92.56 288 VAL A C 1
ATOM 2269 O O . VAL A 1 288 ? -17.361 0.354 8.586 1.00 92.56 288 VAL A O 1
ATOM 2272 N N . SER A 1 289 ? -18.571 -0.583 6.935 1.00 90.31 289 SER A N 1
ATOM 2273 C CA . SER A 1 289 ? -19.519 -1.280 7.806 1.00 90.31 289 SER A CA 1
ATOM 2274 C C . SER A 1 289 ? -18.994 -2.682 8.097 1.00 90.31 289 SER A C 1
ATOM 2276 O O . SER A 1 289 ? -18.534 -3.371 7.188 1.00 90.31 289 SER A O 1
ATOM 2278 N N . LEU A 1 290 ? -19.037 -3.102 9.360 1.00 91.12 290 LEU A N 1
ATOM 2279 C CA . LEU A 1 290 ? -18.435 -4.357 9.810 1.00 91.12 290 LEU A CA 1
ATOM 2280 C C . LEU A 1 290 ? -19.508 -5.333 10.282 1.00 91.12 290 LEU A C 1
ATOM 2282 O O . LEU A 1 290 ? -20.455 -4.952 10.969 1.00 91.12 290 LEU A O 1
ATOM 2286 N N . GLY A 1 291 ? -19.329 -6.610 9.951 1.00 90.81 291 GLY A N 1
ATOM 2287 C CA . GLY A 1 291 ? -20.157 -7.688 10.483 1.00 90.81 291 GLY A CA 1
ATOM 2288 C C . GLY A 1 291 ? -19.738 -8.127 11.895 1.00 90.81 291 GLY A C 1
ATOM 2289 O O . GLY A 1 291 ? -18.700 -7.698 12.408 1.00 90.81 291 GLY A O 1
ATOM 2290 N N . PRO A 1 292 ? -20.514 -9.029 12.527 1.00 90.75 292 PRO A N 1
ATOM 2291 C CA . PRO A 1 292 ? -20.155 -9.627 13.816 1.00 90.75 292 PRO A CA 1
ATOM 2292 C C . PRO A 1 292 ? -18.992 -10.625 13.718 1.00 90.75 292 PRO A C 1
ATOM 2294 O O . PRO A 1 292 ? -18.352 -10.940 14.723 1.00 90.75 292 PRO A O 1
ATOM 2297 N N . GLN A 1 293 ? -18.725 -11.138 12.514 1.00 94.25 293 GLN A N 1
ATOM 2298 C CA . GLN A 1 293 ? -17.598 -12.025 12.257 1.00 94.25 293 GLN A CA 1
ATOM 2299 C C . GLN A 1 293 ? -16.303 -11.216 12.112 1.00 94.25 293 GLN A C 1
ATOM 2301 O O . GLN A 1 293 ? -16.315 -10.182 11.442 1.00 94.25 293 GLN A O 1
ATOM 2306 N N . PRO A 1 294 ? -15.185 -11.674 12.702 1.00 95.75 294 PRO A N 1
ATOM 2307 C CA . PRO A 1 294 ? -13.890 -11.041 12.498 1.00 95.75 294 PRO A CA 1
ATOM 2308 C C . PRO A 1 294 ? -13.482 -10.985 11.027 1.00 95.75 294 PRO A C 1
ATOM 2310 O O . PRO A 1 294 ? -13.492 -11.997 10.326 1.00 95.75 294 PRO A O 1
ATOM 2313 N N . GLN A 1 295 ? -13.032 -9.813 10.600 1.00 96.38 295 GLN A N 1
ATOM 2314 C CA . GLN A 1 295 ? -12.491 -9.549 9.273 1.00 96.38 295 GLN A CA 1
ATOM 2315 C C . GLN A 1 295 ? -11.129 -8.865 9.380 1.00 96.38 295 GLN A C 1
ATOM 2317 O O . GLN A 1 295 ? -10.878 -8.097 10.310 1.00 96.38 295 GLN A O 1
ATOM 2322 N N . THR A 1 296 ? -10.250 -9.147 8.422 1.00 97.31 296 THR A N 1
ATOM 2323 C CA . THR A 1 296 ? -8.935 -8.510 8.323 1.00 97.31 296 THR A CA 1
ATOM 2324 C C . THR A 1 296 ? -8.992 -7.420 7.266 1.00 97.31 296 THR A C 1
ATOM 2326 O O . THR A 1 296 ? -9.344 -7.689 6.120 1.00 97.31 296 THR A O 1
ATOM 2329 N N . LEU A 1 297 ? -8.645 -6.198 7.655 1.00 95.75 297 LEU A N 1
ATOM 2330 C CA . LEU A 1 297 ? -8.546 -5.049 6.766 1.00 95.75 297 LEU A CA 1
ATOM 2331 C C . LEU A 1 297 ? -7.085 -4.642 6.636 1.00 95.75 297 LEU A C 1
ATOM 2333 O O . LEU A 1 297 ? -6.404 -4.497 7.650 1.00 95.75 297 LEU A O 1
ATOM 2337 N N . THR A 1 298 ? -6.620 -4.435 5.408 1.00 93.75 298 THR A N 1
ATOM 2338 C CA . THR A 1 298 ? -5.253 -3.996 5.121 1.00 93.75 298 THR A CA 1
ATOM 2339 C C . THR A 1 298 ? -5.290 -2.699 4.338 1.00 93.75 298 THR A C 1
ATOM 2341 O O . THR A 1 298 ? -5.919 -2.611 3.288 1.00 93.75 298 THR A O 1
ATOM 2344 N N . TYR A 1 299 ? -4.561 -1.713 4.839 1.00 92.50 299 TYR A N 1
ATOM 2345 C CA . TYR A 1 299 ? -4.402 -0.407 4.229 1.00 92.50 299 TYR A CA 1
ATOM 2346 C C . TYR A 1 299 ? -2.927 -0.118 4.018 1.00 92.50 299 TYR A C 1
ATOM 2348 O O . TYR A 1 299 ? -2.095 -0.523 4.831 1.00 92.50 299 TYR A O 1
ATOM 2356 N N . ALA A 1 300 ? -2.602 0.633 2.973 1.00 90.31 300 ALA A N 1
ATOM 2357 C CA . ALA A 1 300 ? -1.275 1.193 2.806 1.00 90.31 300 ALA A CA 1
ATOM 2358 C C . ALA A 1 300 ? -1.373 2.671 2.425 1.00 90.31 300 ALA A C 1
ATOM 2360 O O . ALA A 1 300 ? -2.199 3.066 1.606 1.00 90.31 300 ALA A O 1
ATOM 2361 N N . VAL A 1 301 ? -0.533 3.501 3.037 1.00 89.88 301 VAL A N 1
ATOM 2362 C CA . VAL A 1 301 ? -0.433 4.929 2.723 1.00 89.88 301 VAL A CA 1
ATOM 2363 C C . VAL A 1 301 ? 1.013 5.335 2.543 1.00 89.88 301 VAL A C 1
ATOM 2365 O O . VAL A 1 301 ? 1.915 4.732 3.119 1.00 89.88 301 VAL A O 1
ATOM 2368 N N . ARG A 1 302 ? 1.233 6.401 1.784 1.00 87.75 302 ARG A N 1
ATOM 2369 C CA . ARG A 1 302 ? 2.538 7.046 1.671 1.00 87.75 302 ARG A CA 1
ATOM 2370 C C . ARG A 1 302 ? 2.680 8.143 2.699 1.00 87.75 302 ARG A C 1
ATOM 2372 O O . ARG A 1 302 ? 1.743 8.911 2.921 1.00 87.75 302 ARG A O 1
ATOM 2379 N N . MET A 1 303 ? 3.846 8.201 3.333 1.00 86.81 303 MET A N 1
ATOM 2380 C CA . MET A 1 303 ? 4.134 9.243 4.310 1.00 86.81 303 MET A CA 1
ATOM 2381 C C . MET A 1 303 ? 4.313 10.611 3.646 1.00 86.81 303 MET A C 1
ATOM 2383 O O . MET A 1 303 ? 3.948 11.611 4.247 1.00 86.81 303 MET A O 1
ATOM 2387 N N . GLU A 1 304 ? 4.779 10.652 2.399 1.00 83.12 304 GLU A N 1
ATOM 2388 C CA . GLU A 1 304 ? 4.949 11.883 1.617 1.00 83.12 304 GLU A CA 1
ATOM 2389 C C . GLU A 1 304 ? 3.618 12.549 1.258 1.00 83.12 304 GLU A C 1
ATOM 2391 O O . GLU A 1 304 ? 3.531 13.771 1.176 1.00 83.12 304 GLU A O 1
ATOM 2396 N N . ASP A 1 305 ? 2.577 11.738 1.067 1.00 81.31 305 ASP A N 1
ATOM 2397 C CA . ASP A 1 305 ? 1.218 12.199 0.763 1.00 81.31 305 ASP A CA 1
ATOM 2398 C C . ASP A 1 305 ? 0.378 12.375 2.042 1.00 81.31 305 ASP A C 1
ATOM 2400 O O . ASP A 1 305 ? -0.835 12.598 1.996 1.00 81.31 305 ASP A O 1
ATOM 2404 N N . SER A 1 306 ? 1.029 12.240 3.198 1.00 86.19 306 SER A N 1
ATOM 2405 C CA . SER A 1 306 ? 0.437 12.287 4.525 1.00 86.19 306 SER A CA 1
ATOM 2406 C C . SER A 1 306 ? 0.940 13.498 5.302 1.00 86.19 306 SER A C 1
ATOM 2408 O O . SER A 1 306 ? 2.081 13.931 5.195 1.00 86.19 306 SER A O 1
ATOM 2410 N N . LEU A 1 307 ? 0.090 14.014 6.180 1.00 86.94 307 LEU A N 1
ATOM 2411 C CA . LEU A 1 307 ? 0.479 15.007 7.166 1.00 86.94 307 LEU A CA 1
ATOM 2412 C C . LEU A 1 307 ? 1.360 14.357 8.243 1.00 86.94 307 LEU A C 1
ATOM 2414 O O . LEU A 1 307 ? 0.869 13.612 9.101 1.00 86.94 307 LEU A O 1
ATOM 2418 N N . VAL A 1 308 ? 2.652 14.676 8.194 1.00 86.50 308 VAL A N 1
ATOM 2419 C CA . VAL A 1 308 ? 3.646 14.367 9.225 1.00 86.50 308 VAL A CA 1
ATOM 2420 C C . VAL A 1 308 ? 3.904 15.637 10.036 1.00 86.50 308 VAL A C 1
ATOM 2422 O O . VAL A 1 308 ? 4.415 16.627 9.520 1.00 86.50 308 VAL A O 1
ATOM 2425 N N . GLU A 1 309 ? 3.543 15.617 11.317 1.00 86.81 309 GLU A N 1
ATOM 2426 C CA . GLU A 1 309 ? 3.738 16.738 12.247 1.00 86.81 309 GLU A CA 1
ATOM 2427 C C . GLU A 1 309 ? 4.747 16.320 13.309 1.00 86.81 309 GLU A C 1
ATOM 2429 O O . GLU A 1 309 ? 4.632 15.221 13.845 1.00 86.81 309 GLU A O 1
ATOM 2434 N N . ASP A 1 310 ? 5.719 17.176 13.626 1.00 88.69 310 ASP A N 1
ATOM 2435 C CA . ASP A 1 310 ? 6.738 16.910 14.653 1.00 88.69 310 ASP A CA 1
ATOM 2436 C C . ASP A 1 310 ? 7.469 15.563 14.458 1.00 88.69 310 ASP A C 1
ATOM 2438 O O . ASP A 1 310 ? 7.798 14.864 15.415 1.00 88.69 310 ASP A O 1
ATOM 2442 N N . GLY A 1 311 ? 7.684 15.166 13.198 1.00 89.44 311 GLY A N 1
ATOM 2443 C CA . GLY A 1 311 ? 8.339 13.904 12.848 1.00 89.44 311 GLY A CA 1
ATOM 2444 C C . GLY A 1 311 ? 7.498 12.651 13.110 1.00 89.44 311 GLY A C 1
ATOM 2445 O O . GLY A 1 311 ? 8.050 11.553 13.095 1.00 89.44 311 GLY A O 1
ATOM 2446 N N . VAL A 1 312 ? 6.185 12.780 13.339 1.00 92.06 312 VAL A N 1
ATOM 2447 C CA . VAL A 1 312 ? 5.289 11.636 13.549 1.00 92.06 312 VAL A CA 1
ATOM 2448 C C . VAL A 1 312 ? 4.114 11.600 12.579 1.00 92.06 312 VAL A C 1
ATOM 2450 O O . VAL A 1 312 ? 3.494 12.616 12.260 1.00 92.06 312 VAL A O 1
ATOM 2453 N N . ILE A 1 313 ? 3.752 10.387 12.165 1.00 93.12 313 ILE A N 1
ATOM 2454 C CA . ILE A 1 313 ? 2.521 10.099 11.434 1.00 93.12 313 ILE A CA 1
ATOM 2455 C C . ILE A 1 313 ? 1.450 9.599 12.405 1.00 93.12 313 ILE A C 1
ATOM 2457 O O . ILE A 1 313 ? 1.699 8.764 13.277 1.00 93.12 313 ILE A O 1
ATOM 2461 N N . LYS A 1 314 ? 0.234 10.138 12.285 1.00 94.88 314 LYS A N 1
ATOM 2462 C CA . LYS A 1 314 ? -0.882 9.834 13.193 1.00 94.88 314 LYS A CA 1
ATOM 2463 C C . LYS A 1 314 ? -1.871 8.883 12.532 1.00 94.88 314 LYS A C 1
ATOM 2465 O O . LYS A 1 314 ? -2.377 9.185 11.455 1.00 94.88 314 LYS A O 1
ATOM 2470 N N . ILE A 1 315 ? -2.216 7.804 13.227 1.00 95.38 315 ILE A N 1
ATOM 2471 C CA . ILE A 1 315 ? -3.327 6.910 12.897 1.00 95.38 315 ILE A CA 1
ATOM 2472 C C . ILE A 1 315 ? -4.497 7.246 13.823 1.00 95.38 315 ILE A C 1
ATOM 2474 O O . ILE A 1 315 ? -4.357 7.312 15.045 1.00 95.38 315 ILE A O 1
ATOM 2478 N N . MET A 1 316 ? -5.668 7.462 13.244 1.00 94.00 316 MET A N 1
ATOM 2479 C CA . MET A 1 316 ? -6.937 7.709 13.913 1.00 94.00 316 MET A CA 1
ATOM 2480 C C . MET A 1 316 ? -7.928 6.633 13.483 1.00 94.00 316 MET A C 1
ATOM 2482 O O . MET A 1 316 ? -8.314 6.567 12.319 1.00 94.00 316 MET A O 1
ATOM 2486 N N . LEU A 1 317 ? -8.346 5.818 14.447 1.00 94.00 317 LEU A N 1
ATOM 2487 C CA . LEU A 1 317 ? -9.377 4.802 14.279 1.00 94.00 317 LEU A CA 1
ATOM 2488 C C . LEU A 1 317 ? -10.622 5.281 15.021 1.00 94.00 317 LEU A C 1
ATOM 2490 O O . LEU A 1 317 ? -10.556 5.562 16.221 1.00 94.00 317 LEU A O 1
ATOM 2494 N N . ARG A 1 318 ? -11.733 5.455 14.306 1.00 89.19 318 ARG A N 1
ATOM 2495 C CA . ARG A 1 318 ? -12.970 6.007 14.867 1.00 89.19 318 ARG A CA 1
ATOM 2496 C C . ARG A 1 318 ? -14.153 5.107 14.563 1.00 89.19 318 ARG A C 1
ATOM 2498 O O . ARG A 1 318 ? -14.149 4.346 13.600 1.00 89.19 318 ARG A O 1
ATOM 2505 N N . THR A 1 319 ? -15.174 5.243 15.393 1.00 88.50 319 THR A N 1
ATOM 2506 C CA . THR A 1 319 ? -16.418 4.499 15.269 1.00 88.50 319 THR A CA 1
ATOM 2507 C C . THR A 1 319 ? -17.580 5.469 15.364 1.00 88.50 319 THR A C 1
ATOM 2509 O O . THR A 1 319 ? -17.604 6.281 16.287 1.00 88.50 319 THR A O 1
ATOM 2512 N N . PHE A 1 320 ? -18.540 5.382 14.449 1.00 84.19 320 PHE A N 1
ATOM 2513 C CA . PHE A 1 320 ? -19.745 6.214 14.439 1.00 84.19 320 PHE A CA 1
ATOM 2514 C C . PHE A 1 320 ? -20.977 5.362 14.179 1.00 84.19 320 PHE A C 1
ATOM 2516 O O . PHE A 1 320 ? -20.872 4.294 13.593 1.00 84.19 320 PHE A O 1
ATOM 2523 N N . VAL A 1 321 ? -22.145 5.853 14.571 1.00 79.69 321 VAL A N 1
ATOM 2524 C CA . VAL A 1 321 ? -23.430 5.319 14.108 1.00 79.69 321 VAL A CA 1
ATOM 2525 C C . VAL A 1 321 ? -24.163 6.432 13.377 1.00 79.69 321 VAL A C 1
ATOM 2527 O O . VAL A 1 321 ? -24.082 7.593 13.780 1.00 79.69 321 VAL A O 1
ATOM 2530 N N . GLU A 1 322 ? -24.858 6.083 12.302 1.00 72.94 322 GLU A N 1
ATOM 2531 C CA . GLU A 1 322 ? -25.599 7.058 11.494 1.00 72.94 322 GLU A CA 1
ATOM 2532 C C . GLU A 1 322 ? -26.955 7.404 12.114 1.00 72.94 322 GLU A C 1
ATOM 2534 O O . GLU A 1 322 ? -27.482 8.493 11.899 1.00 72.94 322 GLU A O 1
ATOM 2539 N N . THR A 1 323 ? -27.508 6.494 12.921 1.00 73.06 323 THR A N 1
ATOM 2540 C CA . THR A 1 323 ? -28.827 6.647 13.536 1.00 73.06 323 THR A CA 1
ATOM 2541 C C . THR A 1 323 ? -28.723 6.669 15.064 1.00 73.06 323 THR A C 1
ATOM 2543 O O . THR A 1 323 ? -28.034 5.830 15.652 1.00 73.06 323 THR A O 1
ATOM 2546 N N . PRO A 1 324 ? -29.422 7.599 15.732 1.00 72.69 324 PRO A N 1
ATOM 2547 C CA . PRO A 1 324 ? -29.682 7.529 17.166 1.00 72.69 324 PRO A CA 1
ATOM 2548 C C . PRO A 1 324 ? -30.316 6.216 17.636 1.00 72.69 324 PRO A C 1
ATOM 2550 O O . PRO A 1 324 ? -31.118 5.634 16.911 1.00 72.69 324 PRO A O 1
ATOM 2553 N N . TYR A 1 325 ? -30.038 5.783 18.871 1.00 75.50 325 TYR A N 1
ATOM 2554 C CA . TYR A 1 325 ? -30.615 4.547 19.417 1.00 75.50 325 TYR A CA 1
ATOM 2555 C C . TYR A 1 325 ? -30.764 4.576 20.941 1.00 75.50 325 TYR A C 1
ATOM 2557 O O . TYR A 1 325 ? -29.846 4.933 21.664 1.00 75.50 325 TYR A O 1
ATOM 2565 N N . ALA A 1 326 ? -31.908 4.163 21.473 1.00 73.69 326 ALA A N 1
ATOM 2566 C CA . ALA A 1 326 ? -32.068 3.972 22.913 1.00 73.69 326 ALA A CA 1
ATOM 2567 C C . ALA A 1 326 ? -31.911 2.493 23.259 1.00 73.69 326 ALA A C 1
ATOM 2569 O O . ALA A 1 326 ? -32.254 1.620 22.463 1.00 73.69 326 ALA A O 1
ATOM 2570 N N . VAL A 1 327 ? -31.433 2.215 24.467 1.00 74.38 327 VAL A N 1
ATOM 2571 C CA . VAL A 1 327 ? -31.361 0.849 24.986 1.00 74.38 327 VAL A CA 1
ATOM 2572 C C . VAL A 1 327 ? -32.323 0.716 26.148 1.00 74.38 327 VAL A C 1
ATOM 2574 O O . VAL A 1 327 ? -32.244 1.466 27.120 1.00 74.38 327 VAL A O 1
ATOM 2577 N N . SER A 1 328 ? -33.239 -0.243 26.035 1.00 72.62 328 SER A N 1
ATOM 2578 C CA . SER A 1 328 ? -34.211 -0.525 27.089 1.00 72.62 328 SER A CA 1
ATOM 2579 C C . SER A 1 328 ? -33.500 -0.820 28.416 1.00 72.62 328 SER A C 1
ATOM 2581 O O . SER A 1 328 ? -32.533 -1.579 28.453 1.00 72.62 328 SER A O 1
ATOM 2583 N N . GLY A 1 329 ? -33.965 -0.204 29.505 1.00 74.94 329 GLY A N 1
ATOM 2584 C CA . GLY A 1 329 ? -33.370 -0.356 30.838 1.00 74.94 329 GLY A CA 1
ATOM 2585 C C . GLY A 1 329 ? -32.180 0.561 31.146 1.00 74.94 329 GLY A C 1
ATOM 2586 O O . GLY A 1 329 ? -31.643 0.486 32.248 1.00 74.94 329 GLY A O 1
ATOM 2587 N N . PHE A 1 330 ? -31.788 1.453 30.231 1.00 74.31 330 PHE A N 1
ATOM 2588 C CA . PHE A 1 330 ? -30.742 2.449 30.470 1.00 74.31 330 PHE A CA 1
ATOM 2589 C C . PHE A 1 330 ? -31.281 3.876 30.321 1.00 74.31 330 PHE A C 1
ATOM 2591 O O . PHE A 1 330 ? -32.024 4.182 29.391 1.00 74.31 330 PHE A O 1
ATOM 2598 N N . GLU A 1 331 ? -30.860 4.780 31.212 1.00 75.25 331 GLU A N 1
ATOM 2599 C CA . GLU A 1 331 ? -31.034 6.224 30.999 1.00 75.25 331 GLU A CA 1
ATOM 2600 C C . GLU A 1 331 ? -30.259 6.657 29.748 1.00 75.25 331 GLU A C 1
ATOM 2602 O O . GLU A 1 331 ? -29.170 6.144 29.506 1.00 75.25 331 GLU A O 1
ATOM 2607 N N . ASN A 1 332 ? -30.750 7.634 28.985 1.00 73.62 332 ASN A N 1
ATOM 2608 C CA . ASN A 1 332 ? -30.023 8.162 27.828 1.00 73.62 332 ASN A CA 1
ATOM 2609 C C . ASN A 1 332 ? -29.178 9.398 28.197 1.00 73.62 332 ASN A C 1
ATOM 2611 O O . ASN A 1 332 ? -29.671 10.336 28.818 1.00 73.62 332 ASN A O 1
ATOM 2615 N N . ASP A 1 333 ? -27.907 9.416 27.783 1.00 69.69 333 ASP A N 1
ATOM 2616 C CA . ASP A 1 333 ? -26.994 10.569 27.839 1.00 69.69 333 ASP A CA 1
ATOM 2617 C C . ASP A 1 333 ? -27.261 11.484 26.631 1.00 69.69 333 ASP A C 1
ATOM 2619 O O . ASP A 1 333 ? -26.522 11.466 25.648 1.00 69.69 333 ASP A O 1
ATOM 2623 N N . ASP A 1 334 ? -28.360 12.245 26.675 1.00 67.50 334 ASP A N 1
ATOM 2624 C CA . ASP A 1 334 ? -28.681 13.251 25.656 1.00 67.50 334 ASP A CA 1
ATOM 2625 C C . ASP A 1 334 ? -28.049 14.612 26.002 1.00 67.50 334 ASP A C 1
ATOM 2627 O O . ASP A 1 334 ? -28.526 15.352 26.872 1.00 67.50 334 ASP A O 1
ATOM 2631 N N . ARG A 1 335 ? -26.959 14.933 25.295 1.00 64.44 335 ARG A N 1
ATOM 2632 C CA . ARG A 1 335 ? -26.193 16.185 25.430 1.00 64.44 335 ARG A CA 1
ATOM 2633 C C . ARG A 1 335 ? -26.517 17.227 24.359 1.00 64.44 335 ARG A C 1
ATOM 2635 O O . ARG A 1 335 ? -25.787 18.214 24.255 1.00 64.44 335 ARG A O 1
ATOM 2642 N N . SER A 1 336 ? -27.553 17.009 23.550 1.00 64.00 336 SER A N 1
ATOM 2643 C CA . SER A 1 336 ? -28.009 18.011 22.584 1.00 64.00 336 SER A CA 1
ATOM 2644 C C . SER A 1 336 ? -28.522 19.267 23.301 1.00 64.00 336 SER A C 1
ATOM 2646 O O . SER A 1 336 ? -28.935 19.217 24.470 1.00 64.00 336 SER A O 1
ATOM 2648 N N . LYS A 1 337 ? -28.446 20.425 22.631 1.00 63.22 337 LYS A N 1
ATOM 2649 C CA . LYS A 1 337 ? -29.005 21.662 23.188 1.00 63.22 337 LYS A CA 1
ATOM 2650 C C . LYS A 1 337 ? -30.520 21.512 23.336 1.00 63.22 337 LYS A C 1
ATOM 2652 O O . LYS A 1 337 ? -31.116 20.802 22.534 1.00 63.22 337 LYS A O 1
ATOM 2657 N N . PRO A 1 338 ? -31.163 22.174 24.312 1.00 65.19 338 PRO A N 1
ATOM 2658 C CA . PRO A 1 338 ? -32.611 22.087 24.503 1.00 65.19 338 PRO A CA 1
ATOM 2659 C C . PRO A 1 338 ? -33.434 22.346 23.232 1.00 65.19 338 PRO A C 1
ATOM 2661 O O . PRO A 1 338 ? -34.441 21.682 23.030 1.00 65.19 338 PRO A O 1
ATOM 2664 N N . GLU A 1 339 ? -32.991 23.258 22.364 1.00 62.75 339 GLU A N 1
ATOM 2665 C CA . GLU A 1 339 ? -33.613 23.548 21.065 1.00 62.75 339 GLU A CA 1
ATOM 2666 C C . GLU A 1 339 ? -33.407 22.457 19.994 1.00 62.75 339 GLU A C 1
ATOM 2668 O O . GLU A 1 339 ? -34.230 22.327 19.091 1.00 62.75 339 GLU A O 1
ATOM 2673 N N . ASP A 1 340 ? -32.356 21.642 20.125 1.00 59.09 340 ASP A N 1
ATOM 2674 C CA . ASP A 1 340 ? -32.047 20.498 19.254 1.00 59.09 340 ASP A CA 1
ATOM 2675 C C . ASP A 1 340 ? -32.699 19.194 19.768 1.00 59.09 340 ASP A C 1
ATOM 2677 O O . ASP A 1 340 ? -32.645 18.153 19.104 1.00 59.09 340 ASP A O 1
ATOM 2681 N N . LYS A 1 341 ? -33.330 19.233 20.954 1.00 61.34 341 LYS A N 1
ATOM 2682 C CA . LYS A 1 341 ? -34.082 18.111 21.531 1.00 61.34 341 LYS A CA 1
ATOM 2683 C C . LYS A 1 341 ? -35.428 17.995 20.839 1.00 61.34 341 LYS A C 1
ATOM 2685 O O . LYS A 1 341 ? -36.408 18.630 21.221 1.00 61.34 341 LYS A O 1
ATOM 2690 N N . ILE A 1 342 ? -35.486 17.166 19.808 1.00 52.84 342 ILE A N 1
ATOM 2691 C CA . ILE A 1 342 ? -36.721 16.958 19.055 1.00 52.84 342 ILE A CA 1
ATOM 2692 C C . ILE A 1 342 ? -37.740 16.208 19.943 1.00 52.84 342 ILE A C 1
ATOM 2694 O O . ILE A 1 342 ? -37.408 15.135 20.461 1.00 52.84 342 ILE A O 1
ATOM 2698 N N . PRO A 1 343 ? -38.982 16.712 20.114 1.00 42.97 343 PRO A N 1
ATOM 2699 C CA . PRO A 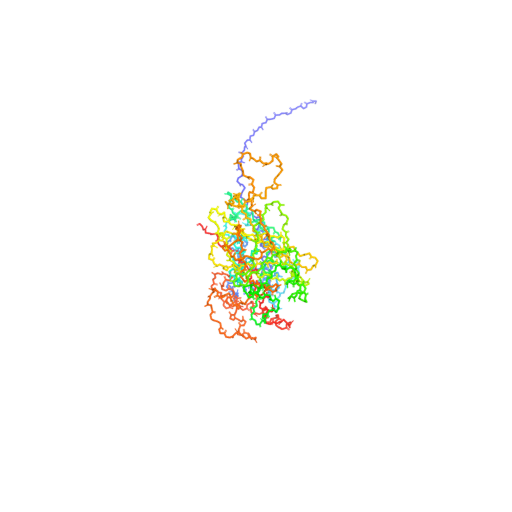1 343 ? -40.039 16.016 20.849 1.00 42.97 343 PRO A CA 1
ATOM 2700 C C . PRO A 1 343 ? -40.372 14.680 20.172 1.00 42.97 343 PRO A C 1
ATOM 2702 O O . PRO A 1 343 ? -40.917 14.647 19.072 1.00 42.97 343 PRO A O 1
ATOM 2705 N N . GLY A 1 344 ? -39.988 13.576 20.817 1.00 56.09 344 GLY A N 1
ATOM 2706 C CA . GLY A 1 344 ? -40.074 12.222 20.256 1.00 56.09 344 GLY A CA 1
ATOM 2707 C C . GLY A 1 344 ? -39.009 11.872 19.202 1.00 56.09 344 GLY A C 1
ATOM 2708 O O . GLY A 1 344 ? -39.179 10.872 18.512 1.00 56.09 344 GLY A O 1
ATOM 2709 N N . GLY A 1 345 ? -37.948 12.674 19.034 1.00 41.09 345 GLY A N 1
ATOM 2710 C CA . GLY A 1 345 ? -37.094 12.626 17.839 1.00 41.09 345 GLY A CA 1
ATOM 2711 C C . GLY A 1 345 ? -35.615 12.248 17.995 1.00 41.09 345 GLY A C 1
ATOM 2712 O O . GLY A 1 345 ? -35.153 11.745 19.014 1.00 41.09 345 GLY A O 1
ATOM 2713 N N . VAL A 1 346 ? -34.891 12.478 16.892 1.00 43.28 346 VAL A N 1
ATOM 2714 C CA . VAL A 1 346 ? -33.570 11.943 16.494 1.00 43.28 346 VAL A CA 1
ATOM 2715 C C . VAL A 1 346 ? -32.347 12.551 17.214 1.00 43.28 346 VAL A C 1
ATOM 2717 O O . VAL A 1 346 ? -31.301 12.770 16.604 1.00 43.28 346 VAL A O 1
ATOM 2720 N N . GLY A 1 347 ? -32.432 12.811 18.519 1.00 49.41 347 GLY A N 1
ATOM 2721 C CA . GLY A 1 347 ? -31.236 13.057 19.340 1.00 49.41 347 GLY A CA 1
ATOM 2722 C C . GLY A 1 347 ? -30.489 11.745 19.585 1.00 49.41 347 GLY A C 1
ATOM 2723 O O . GLY A 1 347 ? -31.151 10.728 19.763 1.00 49.41 347 GLY A O 1
ATOM 2724 N N . VAL A 1 348 ? -29.144 11.723 19.587 1.00 52.44 348 VAL A N 1
ATOM 2725 C CA . VAL A 1 348 ? -28.358 10.489 19.820 1.00 52.44 348 VAL A CA 1
ATOM 2726 C C . VAL A 1 348 ? -28.593 9.993 21.242 1.00 52.44 348 VAL A C 1
ATOM 2728 O O . VAL A 1 348 ? -27.863 10.322 22.174 1.00 52.44 348 VAL A O 1
ATOM 2731 N N . TYR A 1 349 ? -29.623 9.176 21.409 1.00 59.31 349 TYR A N 1
ATOM 2732 C CA . TYR A 1 349 ? -29.778 8.346 22.578 1.00 59.31 349 TYR A CA 1
ATOM 2733 C C . TYR A 1 349 ? -28.520 7.470 22.667 1.00 59.31 349 TYR A C 1
ATOM 2735 O O . TYR A 1 349 ? -28.065 6.868 21.694 1.00 59.31 349 TYR A O 1
ATOM 2743 N N . ARG A 1 350 ? -27.857 7.513 23.815 1.00 67.69 350 ARG A N 1
ATOM 2744 C CA . ARG A 1 350 ? -26.786 6.588 24.155 1.00 67.69 350 ARG A CA 1
ATOM 2745 C C . ARG A 1 350 ? -27.010 6.214 25.600 1.00 67.69 350 ARG A C 1
ATOM 2747 O O . ARG A 1 350 ? -27.109 7.123 26.424 1.00 67.69 350 ARG A O 1
ATOM 2754 N N . PRO A 1 351 ? -27.044 4.925 25.941 1.00 75.00 351 PRO A N 1
ATOM 2755 C CA . PRO A 1 351 ? -27.223 4.541 27.321 1.00 75.00 351 PRO A CA 1
ATOM 2756 C C . PRO A 1 351 ? -26.114 5.141 28.182 1.00 75.00 351 PRO A C 1
ATOM 2758 O O . PRO A 1 351 ? -24.934 5.174 27.812 1.00 75.00 351 PRO A O 1
ATOM 2761 N N . LYS A 1 352 ? -26.509 5.644 29.340 1.00 79.06 352 LYS A N 1
ATOM 2762 C CA . LYS A 1 352 ? -25.642 6.127 30.397 1.00 79.06 352 LYS A CA 1
ATOM 2763 C C . LYS A 1 352 ? -25.206 4.913 31.205 1.00 79.06 352 LYS A C 1
ATOM 2765 O O . LYS A 1 352 ? -26.014 4.224 31.817 1.00 79.06 352 LYS A O 1
ATOM 2770 N N . PHE A 1 353 ? -23.910 4.635 31.187 1.00 82.06 353 PHE A N 1
ATOM 2771 C CA . PHE A 1 353 ? -23.312 3.522 31.917 1.00 82.06 353 PHE A CA 1
ATOM 2772 C C . PHE A 1 353 ? -21.873 3.856 32.307 1.00 82.06 353 PHE A C 1
ATOM 2774 O O . PHE A 1 353 ? -21.246 4.753 31.736 1.00 82.06 353 PHE A O 1
ATOM 2781 N N . ASP A 1 354 ? -21.325 3.114 33.270 1.00 85.19 354 ASP A N 1
ATOM 2782 C CA . ASP A 1 354 ? -19.923 3.270 33.648 1.00 85.19 354 ASP A CA 1
ATOM 2783 C C . ASP A 1 354 ? -18.992 2.765 32.537 1.00 85.19 354 ASP A C 1
ATOM 2785 O O . ASP A 1 354 ? -18.764 1.562 32.404 1.00 85.19 354 ASP A O 1
ATOM 2789 N N . ARG A 1 355 ? -18.428 3.699 31.765 1.00 80.88 355 ARG A N 1
ATOM 2790 C CA . ARG A 1 355 ? -17.454 3.445 30.690 1.00 80.88 355 ARG A CA 1
ATOM 2791 C C . ARG A 1 355 ? -16.068 3.021 31.174 1.00 80.88 355 ARG A C 1
ATOM 2793 O O . ARG A 1 355 ? -15.221 2.737 30.338 1.00 80.88 355 ARG A O 1
ATOM 2800 N N . LYS A 1 356 ? -15.799 3.030 32.482 1.00 83.19 356 LYS A N 1
ATOM 2801 C CA . LYS A 1 356 ? -14.524 2.556 33.043 1.00 83.19 356 LYS A CA 1
ATOM 2802 C C . LYS A 1 356 ? -14.566 1.071 33.377 1.00 83.19 356 LYS A C 1
ATOM 2804 O O . LYS A 1 356 ? -13.522 0.426 33.391 1.00 83.19 356 LYS A O 1
ATOM 2809 N N . LYS A 1 357 ? -15.759 0.533 33.646 1.00 86.44 357 LYS A N 1
ATOM 2810 C CA . LYS A 1 357 ? -15.940 -0.883 33.946 1.00 86.44 357 LYS A CA 1
ATOM 2811 C C . LYS A 1 357 ? -15.704 -1.723 32.690 1.00 86.44 357 LYS A C 1
ATOM 2813 O O . LYS A 1 357 ? -16.406 -1.574 31.688 1.00 86.44 357 LYS A O 1
ATOM 2818 N N . LEU A 1 358 ? -14.733 -2.625 32.783 1.00 86.62 358 LEU A N 1
ATOM 2819 C CA . LEU A 1 358 ? -14.481 -3.657 31.788 1.00 86.62 358 LEU A CA 1
ATOM 2820 C C . LEU A 1 358 ? -15.677 -4.619 31.729 1.00 86.62 358 LEU A C 1
ATOM 2822 O O . LEU A 1 358 ? -16.170 -5.051 32.770 1.00 86.62 358 LEU A O 1
ATOM 2826 N N . ARG A 1 359 ? -16.152 -4.925 30.523 1.00 87.69 359 ARG A N 1
ATOM 2827 C CA . ARG A 1 359 ? -17.302 -5.800 30.270 1.00 87.69 359 ARG A CA 1
ATOM 2828 C C . ARG A 1 359 ? -16.984 -6.765 29.137 1.00 87.69 359 ARG A C 1
ATOM 2830 O O . ARG A 1 359 ? -16.174 -6.450 28.257 1.00 87.69 359 ARG A O 1
ATOM 2837 N N . THR A 1 360 ? -17.617 -7.928 29.171 1.00 85.25 360 THR A N 1
ATOM 2838 C CA . THR A 1 360 ? -17.666 -8.838 28.021 1.00 85.25 360 THR A CA 1
ATOM 2839 C C . THR A 1 360 ? -18.527 -8.233 26.903 1.00 85.25 360 THR A C 1
ATOM 2841 O O . THR A 1 360 ? -19.299 -7.310 27.179 1.00 85.25 360 THR A O 1
ATOM 2844 N N . PRO A 1 361 ? -18.396 -8.703 25.648 1.00 84.06 361 PRO A N 1
ATOM 2845 C CA . PRO A 1 361 ? -19.180 -8.200 24.523 1.00 84.06 361 PRO A CA 1
ATOM 2846 C C . PRO A 1 361 ? -20.682 -8.144 24.813 1.00 84.06 361 PRO A C 1
ATOM 2848 O O . PRO A 1 361 ? -21.280 -7.091 24.625 1.00 84.06 361 PRO A O 1
ATOM 2851 N N . ASP A 1 362 ? -21.254 -9.219 25.360 1.00 83.06 362 ASP A N 1
ATOM 2852 C CA . ASP A 1 362 ? -22.699 -9.361 25.601 1.00 83.06 362 ASP A CA 1
ATOM 2853 C C . ASP A 1 362 ? -23.235 -8.421 26.695 1.00 83.06 362 ASP A C 1
ATOM 2855 O O . ASP A 1 362 ? -24.416 -8.087 26.737 1.00 83.06 362 ASP A O 1
ATOM 2859 N N . GLU A 1 363 ? -22.355 -7.942 27.574 1.00 84.31 363 GLU A N 1
ATOM 2860 C CA . GLU A 1 363 ? -22.691 -6.997 28.639 1.00 84.31 363 GLU A CA 1
ATOM 2861 C C . GLU A 1 363 ? -22.580 -5.529 28.191 1.00 84.31 363 GLU A C 1
ATOM 2863 O O . GLU A 1 363 ? -22.950 -4.628 28.954 1.00 84.31 363 GLU A O 1
ATOM 2868 N N . GLN A 1 364 ? -22.023 -5.242 27.005 1.00 84.62 364 GLN A N 1
ATOM 2869 C CA . GLN A 1 364 ? -21.839 -3.864 26.544 1.00 84.62 364 GLN A CA 1
ATOM 2870 C C . GLN A 1 364 ? -23.191 -3.247 26.171 1.00 84.62 364 GLN A C 1
ATOM 2872 O O . GLN A 1 364 ? -23.852 -3.713 25.255 1.00 84.62 364 GLN A O 1
ATOM 2877 N N . PRO A 1 365 ? -23.615 -2.136 26.787 1.00 82.38 365 PRO A N 1
ATOM 2878 C CA . PRO A 1 365 ? -24.890 -1.523 26.428 1.00 82.38 365 PRO A CA 1
ATOM 2879 C C . PRO A 1 365 ? -24.817 -0.703 25.138 1.00 82.38 365 PRO A C 1
ATOM 2881 O O . PRO A 1 365 ? -25.767 -0.021 24.793 1.00 82.38 365 PRO A O 1
ATOM 2884 N N . VAL A 1 366 ? -23.688 -0.694 24.429 1.00 85.62 366 VAL A N 1
ATOM 2885 C CA . VAL A 1 366 ? -23.492 0.130 23.232 1.00 85.62 366 VAL A CA 1
ATOM 2886 C C . VAL A 1 366 ? -22.864 -0.681 22.109 1.00 85.62 366 VAL A C 1
ATOM 2888 O O . VAL A 1 366 ? -22.033 -1.545 22.393 1.00 85.62 366 VAL A O 1
ATOM 2891 N N . PRO A 1 367 ? -23.180 -0.358 20.842 1.00 87.94 367 PRO A N 1
ATOM 2892 C CA . PRO A 1 367 ? -22.411 -0.844 19.719 1.00 87.94 367 PRO A CA 1
ATOM 2893 C C . PRO A 1 367 ? -20.971 -0.337 19.823 1.00 87.94 367 PRO A C 1
ATOM 2895 O O . PRO A 1 367 ? -20.710 0.819 20.203 1.00 87.94 367 PRO A O 1
ATOM 2898 N N . ALA A 1 368 ? -20.034 -1.207 19.475 1.00 89.94 368 ALA A N 1
ATOM 2899 C CA . ALA A 1 368 ? -18.610 -0.920 19.444 1.00 89.94 368 ALA A CA 1
ATOM 2900 C C . ALA A 1 368 ? -17.941 -1.687 18.305 1.00 89.94 368 ALA A C 1
ATOM 2902 O O . ALA A 1 368 ? -18.438 -2.719 17.857 1.00 89.94 368 ALA A O 1
ATOM 2903 N N . ILE A 1 369 ? -16.776 -1.203 17.883 1.00 93.50 369 ILE A N 1
ATOM 2904 C CA . ILE A 1 369 ? -15.845 -2.011 17.097 1.00 93.50 369 ILE A CA 1
ATOM 2905 C C . ILE A 1 369 ? -14.820 -2.607 18.048 1.00 93.50 369 ILE A C 1
ATOM 2907 O O . ILE A 1 369 ? -14.291 -1.905 18.908 1.00 93.50 369 ILE A O 1
ATOM 2911 N N . VAL A 1 370 ? -14.546 -3.896 17.898 1.00 95.06 370 VAL A N 1
ATOM 2912 C CA . VAL A 1 370 ? -13.471 -4.579 18.617 1.00 95.06 370 VAL A CA 1
ATOM 2913 C C . VAL A 1 370 ? -12.295 -4.759 17.674 1.00 95.06 370 VAL A C 1
ATOM 2915 O O . VAL A 1 370 ? -12.456 -5.318 16.590 1.00 95.06 370 VAL A O 1
ATOM 2918 N N . ILE A 1 371 ? -11.123 -4.292 18.102 1.00 97.12 371 ILE A N 1
ATOM 2919 C CA . ILE A 1 371 ? -9.841 -4.592 17.468 1.00 97.12 371 ILE A CA 1
ATOM 2920 C C . ILE A 1 371 ? -9.224 -5.791 18.178 1.00 97.12 371 ILE A C 1
ATOM 2922 O O . ILE A 1 371 ? -8.880 -5.703 19.357 1.00 97.12 371 ILE A O 1
ATOM 2926 N N . GLU A 1 372 ? -9.082 -6.893 17.449 1.00 98.00 372 GLU A N 1
ATOM 2927 C CA . GLU A 1 372 ? -8.464 -8.126 17.934 1.00 98.00 372 GLU A CA 1
ATOM 2928 C C . GLU A 1 372 ? -6.949 -8.066 17.765 1.00 98.00 372 GLU A C 1
ATOM 2930 O O . GLU A 1 372 ? -6.222 -8.206 18.742 1.00 98.00 372 GLU A O 1
ATOM 2935 N N . THR A 1 373 ? -6.473 -7.790 16.549 1.00 98.38 373 THR A N 1
ATOM 2936 C CA . THR A 1 373 ? -5.038 -7.698 16.249 1.00 98.38 373 THR A CA 1
ATOM 2937 C C . THR A 1 373 ? -4.722 -6.448 15.447 1.00 98.38 373 THR A C 1
ATOM 2939 O O . THR A 1 373 ? -5.576 -5.911 14.730 1.00 98.38 373 THR A O 1
ATOM 2942 N N . LEU A 1 374 ? -3.485 -5.985 15.580 1.00 97.50 374 LEU A N 1
ATOM 2943 C CA . LEU A 1 374 ? -2.967 -4.822 14.886 1.00 97.50 374 LEU A CA 1
ATOM 2944 C C . LEU A 1 374 ? -1.521 -5.068 14.464 1.00 97.50 374 LEU A C 1
ATOM 2946 O O . LEU A 1 374 ? -0.653 -5.310 15.300 1.00 97.50 374 LEU A O 1
ATOM 2950 N N . ASP A 1 375 ? -1.289 -4.912 13.170 1.00 95.69 375 ASP A N 1
ATOM 2951 C CA . ASP A 1 375 ? 0.011 -4.953 12.523 1.00 95.69 375 ASP A CA 1
ATOM 2952 C C . ASP A 1 375 ? 0.269 -3.608 11.851 1.00 95.69 375 ASP A C 1
ATOM 2954 O O . ASP A 1 375 ? -0.544 -3.130 11.051 1.00 95.69 375 ASP A O 1
ATOM 2958 N N . ILE A 1 376 ? 1.397 -2.984 12.169 1.00 93.94 376 ILE A N 1
ATOM 2959 C CA . ILE A 1 376 ? 1.823 -1.734 11.552 1.00 93.94 376 ILE A CA 1
ATOM 2960 C C . ILE A 1 376 ? 3.271 -1.861 11.125 1.00 93.94 376 ILE A C 1
ATOM 2962 O O . ILE A 1 376 ? 4.162 -1.894 11.966 1.00 93.94 376 ILE A O 1
ATOM 2966 N N . ASP A 1 377 ? 3.497 -1.839 9.821 1.00 90.81 377 ASP A N 1
ATOM 2967 C CA . ASP A 1 377 ? 4.810 -1.612 9.235 1.00 90.81 377 ASP A CA 1
ATOM 2968 C C . ASP A 1 377 ? 4.858 -0.163 8.755 1.00 90.81 377 ASP A C 1
ATOM 2970 O O . ASP A 1 377 ? 4.160 0.206 7.814 1.00 90.81 377 ASP A O 1
ATOM 2974 N N . TYR A 1 378 ? 5.619 0.687 9.438 1.00 88.88 378 TYR A N 1
ATOM 2975 C CA . TYR A 1 378 ? 5.719 2.116 9.121 1.00 88.88 378 TYR A CA 1
ATOM 2976 C C . TYR A 1 378 ? 7.027 2.462 8.392 1.00 88.88 378 TYR A C 1
ATOM 2978 O O . TYR A 1 378 ? 7.462 3.613 8.392 1.00 88.88 378 TYR A O 1
ATOM 2986 N N . ASP A 1 379 ? 7.651 1.469 7.759 1.00 86.31 379 ASP A N 1
ATOM 2987 C CA . ASP A 1 379 ? 8.708 1.642 6.760 1.00 86.31 379 ASP A CA 1
ATOM 2988 C C . ASP A 1 379 ? 8.616 0.538 5.693 1.00 86.31 379 ASP A C 1
ATOM 2990 O O . ASP A 1 379 ? 9.602 -0.105 5.321 1.00 86.31 379 ASP A O 1
ATOM 2994 N N . HIS A 1 380 ? 7.386 0.302 5.235 1.00 87.56 380 HIS A N 1
ATOM 2995 C CA . HIS A 1 380 ? 7.037 -0.868 4.453 1.00 87.56 380 HIS A CA 1
ATOM 2996 C C . HIS A 1 380 ? 7.656 -0.828 3.059 1.00 87.56 380 HIS A C 1
ATOM 2998 O O . HIS A 1 380 ? 7.501 0.146 2.311 1.00 87.56 380 HIS A O 1
ATOM 3004 N N . ARG A 1 381 ? 8.289 -1.943 2.687 1.00 88.38 381 ARG A N 1
ATOM 3005 C CA . ARG A 1 381 ? 8.705 -2.249 1.317 1.00 88.38 381 ARG A CA 1
ATOM 3006 C C . ARG A 1 381 ? 8.178 -3.620 0.926 1.00 88.38 381 ARG A C 1
ATOM 3008 O O . ARG A 1 381 ? 8.544 -4.626 1.539 1.00 88.38 381 ARG A O 1
ATOM 3015 N N . ALA A 1 382 ? 7.321 -3.659 -0.087 1.00 89.81 382 ALA A N 1
ATOM 3016 C CA . ALA A 1 382 ? 6.743 -4.904 -0.563 1.00 89.81 382 ALA A CA 1
ATOM 3017 C C . ALA A 1 382 ? 7.823 -5.770 -1.231 1.00 89.81 382 ALA A C 1
ATOM 3019 O O . ALA A 1 382 ? 8.568 -5.262 -2.072 1.00 89.81 382 ALA A O 1
ATOM 3020 N N . PRO A 1 383 ? 7.931 -7.064 -0.883 1.00 92.25 383 PRO A N 1
ATOM 3021 C CA . PRO A 1 383 ? 8.757 -7.979 -1.656 1.00 92.25 383 PRO A CA 1
ATOM 3022 C C . PRO A 1 383 ? 8.211 -8.070 -3.087 1.00 92.25 383 PRO A C 1
ATOM 3024 O O . PRO A 1 383 ? 6.997 -8.150 -3.282 1.00 92.25 383 PRO A O 1
ATOM 3027 N N . TRP A 1 384 ? 9.102 -8.042 -4.074 1.00 95.00 384 TRP A N 1
ATOM 3028 C CA . TRP A 1 384 ? 8.755 -8.120 -5.489 1.00 95.00 384 TRP A CA 1
ATOM 3029 C C . TRP A 1 384 ? 9.298 -9.414 -6.112 1.00 95.00 384 TRP A C 1
ATOM 3031 O O . TRP A 1 384 ? 10.451 -9.763 -5.844 1.00 95.00 384 TRP A O 1
ATOM 3041 N N . PRO A 1 385 ? 8.519 -10.113 -6.963 1.00 95.56 385 PRO A N 1
ATOM 3042 C CA . PRO A 1 385 ? 7.220 -9.724 -7.525 1.00 95.56 385 PRO A CA 1
ATOM 3043 C C . PRO A 1 385 ? 6.036 -9.880 -6.555 1.00 95.56 385 PRO A C 1
ATOM 3045 O O . PRO A 1 385 ? 6.129 -10.625 -5.578 1.00 95.56 385 PRO A O 1
ATOM 3048 N N . PRO A 1 386 ? 4.896 -9.214 -6.824 1.00 93.94 386 PRO A N 1
ATOM 3049 C CA . PRO A 1 386 ? 3.673 -9.399 -6.053 1.00 93.94 386 PRO A CA 1
ATOM 3050 C C . PRO A 1 386 ? 3.258 -10.872 -5.981 1.00 93.94 386 PRO A C 1
ATOM 3052 O O . PRO A 1 386 ? 3.110 -11.534 -7.008 1.00 93.94 386 PRO A O 1
ATOM 3055 N N . ALA A 1 387 ? 2.972 -11.369 -4.774 1.00 90.31 387 ALA A N 1
ATOM 3056 C CA . ALA A 1 387 ? 2.559 -12.762 -4.557 1.00 90.31 387 ALA A CA 1
ATOM 3057 C C . ALA A 1 387 ? 1.319 -13.159 -5.385 1.00 90.31 387 ALA A C 1
ATOM 3059 O O . ALA A 1 387 ? 1.199 -14.301 -5.826 1.00 90.31 387 ALA A O 1
ATOM 3060 N N . ALA A 1 388 ? 0.426 -12.199 -5.655 1.00 89.75 388 ALA A N 1
ATOM 3061 C CA . ALA A 1 388 ? -0.757 -12.387 -6.494 1.00 89.75 388 ALA A CA 1
ATOM 3062 C C . ALA A 1 388 ? -0.430 -12.845 -7.926 1.00 89.75 388 ALA A C 1
ATOM 3064 O O . ALA A 1 388 ? -1.261 -13.488 -8.563 1.00 89.75 388 ALA A O 1
ATOM 3065 N N . TRP A 1 389 ? 0.770 -12.550 -8.431 1.00 93.06 389 TRP A N 1
ATOM 3066 C CA . TRP A 1 389 ? 1.187 -12.954 -9.770 1.00 93.06 389 TRP A CA 1
ATOM 3067 C C . TRP A 1 389 ? 1.610 -14.423 -9.866 1.00 93.06 389 TRP A C 1
ATOM 3069 O O . TRP A 1 389 ? 1.747 -14.909 -10.986 1.00 93.06 389 TRP A O 1
ATOM 3079 N N . GLN A 1 390 ? 1.823 -15.106 -8.732 1.00 92.44 390 GLN A N 1
ATOM 3080 C CA . GLN A 1 390 ? 2.191 -16.529 -8.657 1.00 92.44 390 GLN A CA 1
ATOM 3081 C C . GLN A 1 390 ? 3.370 -16.905 -9.573 1.00 92.44 390 GLN A C 1
ATOM 3083 O O . GLN A 1 390 ? 3.382 -17.967 -10.191 1.00 92.44 390 GLN A O 1
ATOM 3088 N N . VAL A 1 391 ? 4.353 -16.009 -9.694 1.00 92.75 391 VAL A N 1
ATOM 3089 C CA . VAL A 1 391 ? 5.552 -16.253 -10.501 1.00 92.75 391 VAL A CA 1
ATOM 3090 C C . VAL A 1 391 ? 6.587 -16.971 -9.649 1.00 92.75 391 VAL A C 1
ATOM 3092 O O . VAL A 1 391 ? 6.945 -16.486 -8.579 1.00 92.75 391 VAL A O 1
ATOM 3095 N N . ASP A 1 392 ? 7.091 -18.092 -10.153 1.00 91.06 392 ASP A N 1
ATOM 3096 C CA . ASP A 1 392 ? 8.250 -18.769 -9.585 1.00 91.06 392 ASP A CA 1
ATOM 3097 C C . ASP A 1 392 ? 9.531 -18.221 -10.228 1.00 91.06 392 ASP A C 1
ATOM 3099 O O . ASP A 1 392 ? 9.744 -18.347 -11.436 1.00 91.06 392 ASP A O 1
ATOM 3103 N N . LEU A 1 393 ? 10.358 -17.561 -9.419 1.00 89.75 393 LEU A N 1
ATOM 3104 C CA . LEU A 1 393 ? 11.666 -17.045 -9.824 1.00 89.75 393 LEU A CA 1
ATOM 3105 C C . LEU A 1 393 ? 12.824 -17.864 -9.240 1.00 89.75 393 LEU A C 1
ATOM 3107 O O . LEU A 1 393 ? 13.979 -17.541 -9.513 1.00 89.75 393 LEU A O 1
ATOM 3111 N N . GLY A 1 394 ? 12.534 -18.908 -8.456 1.00 90.56 394 GLY A N 1
ATOM 3112 C CA . GLY A 1 394 ? 13.523 -19.558 -7.605 1.00 90.56 394 GLY A CA 1
ATOM 3113 C C . GLY A 1 394 ? 14.104 -18.616 -6.544 1.00 90.56 394 GLY A C 1
ATOM 3114 O O . GLY A 1 394 ? 13.525 -17.577 -6.211 1.00 90.56 394 GLY A O 1
ATOM 3115 N N . ASP A 1 395 ? 15.265 -18.987 -6.007 1.00 91.19 395 ASP A N 1
ATOM 3116 C CA . ASP A 1 395 ? 15.972 -18.175 -5.019 1.00 91.19 395 ASP A CA 1
ATOM 3117 C C . ASP A 1 39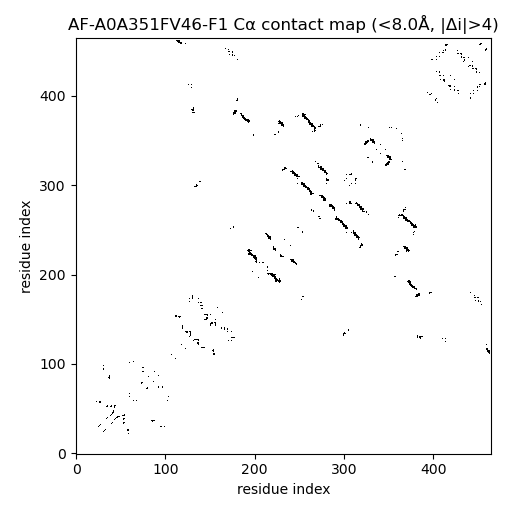5 ? 16.616 -16.954 -5.683 1.00 91.19 395 ASP A C 1
ATOM 3119 O O . ASP A 1 395 ? 17.495 -17.072 -6.543 1.00 91.19 395 ASP A O 1
ATOM 3123 N N . LEU A 1 396 ? 16.194 -15.764 -5.256 1.00 94.81 396 LEU A N 1
ATOM 3124 C CA . LEU A 1 396 ? 16.795 -14.518 -5.714 1.00 94.81 396 LEU A CA 1
ATOM 3125 C C . LEU A 1 396 ? 18.224 -14.391 -5.176 1.00 94.81 396 LEU A C 1
ATOM 3127 O O . LEU A 1 396 ? 18.499 -14.669 -4.007 1.00 94.81 396 LEU A O 1
ATOM 3131 N N . ALA A 1 397 ? 19.133 -13.912 -6.021 1.00 96.56 397 ALA A N 1
ATOM 3132 C CA . ALA A 1 397 ? 20.532 -13.715 -5.667 1.00 96.56 397 ALA A CA 1
ATOM 3133 C C . ALA A 1 397 ? 21.096 -12.447 -6.313 1.00 96.56 397 ALA A C 1
ATOM 3135 O O . ALA A 1 397 ? 20.645 -12.020 -7.376 1.00 96.56 397 ALA A O 1
ATOM 3136 N N . ASP A 1 398 ? 22.116 -11.861 -5.682 1.00 97.75 398 ASP A N 1
ATOM 3137 C CA . ASP A 1 398 ? 22.795 -10.667 -6.192 1.00 97.75 398 ASP A CA 1
ATOM 3138 C C . ASP A 1 398 ? 23.714 -11.036 -7.371 1.00 97.75 398 ASP A C 1
ATOM 3140 O O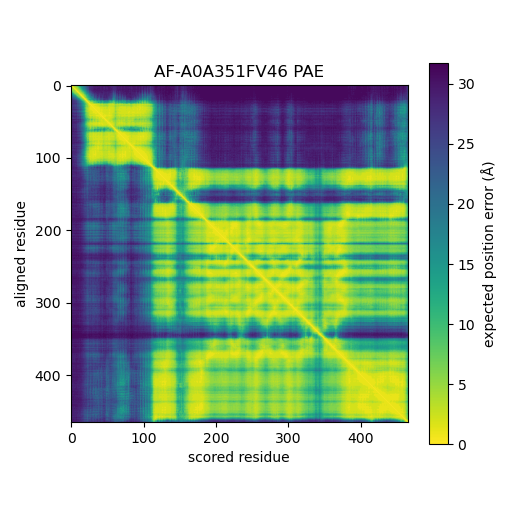 . ASP A 1 398 ? 24.920 -11.233 -7.214 1.00 97.75 398 ASP A O 1
ATOM 3144 N N . ASN A 1 399 ? 23.123 -11.216 -8.555 1.00 97.31 399 ASN A N 1
ATOM 3145 C CA . ASN A 1 399 ? 23.842 -11.470 -9.799 1.00 97.31 399 ASN A CA 1
ATOM 3146 C C . ASN A 1 399 ? 23.061 -11.006 -11.040 1.00 97.31 399 ASN A C 1
ATOM 3148 O O . ASN A 1 399 ? 21.848 -10.795 -11.017 1.00 97.31 399 ASN A O 1
ATOM 3152 N N . ASP A 1 400 ? 23.783 -10.888 -12.150 1.00 97.50 400 ASP A N 1
ATOM 3153 C CA . ASP A 1 400 ? 23.272 -10.395 -13.430 1.00 97.50 400 ASP A CA 1
ATOM 3154 C C . ASP A 1 400 ? 22.143 -11.255 -14.019 1.00 97.50 400 ASP A C 1
ATOM 3156 O O . ASP A 1 400 ? 21.193 -10.709 -14.577 1.00 97.50 400 ASP A O 1
ATOM 3160 N N . SER A 1 401 ? 22.194 -12.580 -13.849 1.00 96.62 401 SER A N 1
ATOM 3161 C CA . SER A 1 401 ? 21.145 -13.482 -14.345 1.00 96.62 401 SER A CA 1
ATOM 3162 C C . SER A 1 401 ? 19.814 -13.228 -13.638 1.00 96.62 401 SER A C 1
ATOM 3164 O O . SER A 1 401 ? 18.775 -13.117 -14.288 1.00 96.62 401 SER A O 1
ATOM 3166 N N . CYS A 1 402 ? 19.847 -13.092 -12.310 1.00 97.69 402 CYS A N 1
ATOM 3167 C CA . CYS A 1 402 ? 18.671 -12.771 -11.510 1.00 97.69 402 CYS A CA 1
ATOM 3168 C C . CYS A 1 402 ? 18.130 -11.382 -11.875 1.00 97.69 402 CYS A C 1
ATOM 3170 O O . CYS A 1 402 ? 16.930 -11.224 -12.093 1.00 97.69 402 CYS A O 1
ATOM 3172 N N . ALA A 1 403 ? 19.005 -10.379 -12.008 1.00 97.88 403 ALA A N 1
ATOM 3173 C CA . ALA A 1 403 ? 18.600 -9.032 -12.409 1.00 97.88 403 ALA A CA 1
ATOM 3174 C C . ALA A 1 403 ? 17.932 -9.011 -13.794 1.00 97.88 403 ALA A C 1
ATOM 3176 O O . ALA A 1 403 ? 16.901 -8.363 -13.969 1.00 97.88 403 ALA A O 1
ATOM 3177 N N . GLN A 1 404 ? 18.474 -9.748 -14.767 1.00 97.38 404 GLN A N 1
ATOM 3178 C CA . GLN A 1 404 ? 17.911 -9.833 -16.113 1.00 97.38 404 GLN A CA 1
ATOM 3179 C C . GLN A 1 404 ? 16.528 -10.501 -16.119 1.00 97.38 404 GLN A C 1
ATOM 3181 O O . GLN A 1 404 ? 15.625 -10.031 -16.813 1.00 97.38 404 GLN A O 1
ATOM 3186 N N . GLN A 1 405 ? 16.335 -11.553 -15.319 1.00 96.94 405 GLN A N 1
ATOM 3187 C CA . GLN A 1 405 ? 15.042 -12.225 -15.170 1.00 96.94 405 GLN A CA 1
ATOM 3188 C C . GLN A 1 405 ? 13.990 -11.301 -14.537 1.00 96.94 405 GLN A C 1
ATOM 3190 O O . GLN A 1 405 ? 12.880 -11.181 -15.061 1.00 96.94 405 GLN A O 1
ATOM 3195 N N . LEU A 1 406 ? 14.351 -10.605 -13.453 1.00 97.88 406 LEU A N 1
ATOM 3196 C CA . LEU A 1 406 ? 13.479 -9.633 -12.785 1.00 97.88 406 LEU A CA 1
ATOM 3197 C C . LEU A 1 406 ? 13.107 -8.480 -13.730 1.00 97.88 406 LEU A C 1
ATOM 3199 O O . LEU A 1 406 ? 11.939 -8.103 -13.819 1.00 97.88 406 LEU A O 1
ATOM 3203 N N . LEU A 1 407 ? 14.080 -7.956 -14.479 1.00 97.19 407 LEU A N 1
ATOM 3204 C CA . LEU A 1 407 ? 13.872 -6.869 -15.432 1.00 97.19 407 LEU A CA 1
ATOM 3205 C C . LEU A 1 407 ? 12.984 -7.281 -16.608 1.00 97.19 407 LEU A C 1
ATOM 3207 O O . LEU A 1 407 ? 12.078 -6.531 -16.962 1.00 97.19 407 LEU A O 1
ATOM 3211 N N . SER A 1 408 ? 13.187 -8.475 -17.175 1.00 96.31 408 SER A N 1
ATOM 3212 C CA . SER A 1 408 ? 12.313 -9.010 -18.226 1.00 96.31 408 SER A CA 1
ATOM 3213 C C . SER A 1 408 ? 10.869 -9.101 -17.738 1.00 96.31 408 SER A C 1
ATOM 3215 O O . SER A 1 408 ? 9.963 -8.625 -18.418 1.00 96.31 408 SER A O 1
ATOM 3217 N N . LEU A 1 409 ? 10.650 -9.662 -16.542 1.00 97.12 409 LEU A N 1
ATOM 3218 C CA . LEU A 1 409 ? 9.310 -9.777 -15.969 1.00 97.12 409 LEU A CA 1
ATOM 3219 C C . LEU A 1 409 ? 8.673 -8.398 -15.750 1.00 97.12 409 LEU A C 1
ATOM 3221 O O . LEU A 1 409 ? 7.512 -8.198 -16.097 1.00 97.12 409 LEU A O 1
ATOM 3225 N N . TRP A 1 410 ? 9.424 -7.442 -15.200 1.00 97.56 410 TRP A N 1
ATOM 3226 C CA . TRP A 1 410 ? 8.932 -6.083 -14.979 1.00 97.56 410 TRP A CA 1
ATOM 3227 C C . TRP A 1 410 ? 8.529 -5.399 -16.283 1.00 97.56 410 TRP A C 1
ATOM 3229 O O . TRP A 1 410 ? 7.436 -4.841 -16.372 1.00 97.56 410 TRP A O 1
ATOM 3239 N N . MET A 1 411 ? 9.386 -5.473 -17.302 1.00 95.94 411 MET A N 1
ATOM 3240 C CA . MET A 1 411 ? 9.128 -4.874 -18.607 1.00 95.94 411 MET A CA 1
ATOM 3241 C C . MET A 1 411 ? 7.896 -5.480 -19.279 1.00 95.94 411 MET A C 1
ATOM 3243 O O . MET A 1 411 ? 7.041 -4.733 -19.751 1.00 95.94 411 MET A O 1
ATOM 3247 N N . ASP A 1 412 ? 7.761 -6.808 -19.264 1.00 93.00 412 ASP A N 1
ATOM 3248 C CA . ASP A 1 412 ? 6.627 -7.490 -19.892 1.00 93.00 412 ASP A CA 1
ATOM 3249 C C . ASP A 1 412 ? 5.290 -7.085 -19.256 1.00 93.00 412 ASP A C 1
ATOM 3251 O O . ASP A 1 412 ? 4.289 -6.873 -19.948 1.00 93.00 412 ASP A O 1
ATOM 3255 N N . ARG A 1 413 ? 5.276 -6.931 -17.925 1.00 93.62 413 ARG A N 1
ATOM 3256 C CA . ARG A 1 413 ? 4.089 -6.500 -17.179 1.00 93.62 413 ARG A CA 1
ATOM 3257 C C . ARG A 1 413 ? 3.800 -5.020 -17.376 1.00 93.62 413 ARG A C 1
ATOM 3259 O O . ARG A 1 413 ? 2.670 -4.671 -17.705 1.00 93.62 413 ARG A O 1
ATOM 3266 N N . ALA A 1 414 ? 4.807 -4.157 -17.246 1.00 92.12 414 ALA A N 1
ATOM 3267 C CA . ALA A 1 414 ? 4.635 -2.716 -17.398 1.00 92.12 414 ALA A CA 1
ATOM 3268 C C . ALA A 1 414 ? 4.154 -2.363 -18.810 1.00 92.12 414 ALA A C 1
ATOM 3270 O O . ALA A 1 414 ? 3.214 -1.592 -18.996 1.00 92.12 414 ALA A O 1
ATOM 3271 N N . TRP A 1 415 ? 4.756 -2.963 -19.833 1.00 89.69 415 TRP A N 1
ATOM 3272 C CA . TRP A 1 415 ? 4.409 -2.665 -21.221 1.00 89.69 415 TRP A CA 1
ATOM 3273 C C . TRP A 1 415 ? 3.220 -3.481 -21.723 1.00 89.69 415 TRP A C 1
ATOM 3275 O O . TRP A 1 415 ? 2.766 -3.259 -22.844 1.00 89.69 415 TRP A O 1
ATOM 3285 N N . ARG A 1 416 ? 2.680 -4.375 -20.881 1.00 87.38 416 ARG A N 1
ATOM 3286 C CA . ARG A 1 416 ? 1.488 -5.192 -21.150 1.00 87.38 416 ARG A CA 1
ATOM 3287 C C . ARG A 1 416 ? 1.641 -6.050 -22.412 1.00 87.38 416 ARG A C 1
ATOM 3289 O O . ARG A 1 416 ? 0.663 -6.353 -23.091 1.00 87.38 416 ARG A O 1
ATOM 3296 N N . ARG A 1 417 ? 2.882 -6.434 -22.733 1.00 87.31 417 ARG A N 1
ATOM 3297 C CA . ARG A 1 417 ? 3.250 -7.318 -23.845 1.00 87.31 417 ARG A CA 1
ATOM 3298 C C . ARG A 1 417 ? 4.634 -7.923 -23.613 1.00 87.31 417 ARG A C 1
ATOM 3300 O O . ARG A 1 417 ? 5.452 -7.284 -22.959 1.00 87.31 417 ARG A O 1
ATOM 3307 N N . PRO A 1 418 ? 4.950 -9.071 -24.231 1.00 85.00 418 PRO A N 1
ATOM 3308 C CA . PRO A 1 418 ? 6.319 -9.565 -24.274 1.00 85.00 418 PRO A CA 1
ATOM 3309 C C . PRO A 1 418 ? 7.278 -8.535 -24.889 1.00 85.00 418 PRO A C 1
ATOM 3311 O O . PRO A 1 418 ? 6.993 -7.923 -25.928 1.00 85.00 418 PRO A O 1
ATOM 3314 N N . THR A 1 419 ? 8.423 -8.354 -24.245 1.00 81.69 419 THR A N 1
ATOM 3315 C CA . THR A 1 419 ? 9.501 -7.473 -24.693 1.00 81.69 419 THR A CA 1
ATOM 3316 C C . THR A 1 419 ? 10.578 -8.245 -25.443 1.00 81.69 419 THR A C 1
ATOM 3318 O O . THR A 1 419 ? 10.845 -9.421 -25.203 1.00 81.69 419 THR A O 1
ATOM 3321 N N . THR A 1 420 ? 11.189 -7.591 -26.426 1.00 87.06 420 THR A N 1
ATOM 3322 C CA . THR A 1 420 ? 12.256 -8.188 -27.230 1.00 87.06 420 THR A CA 1
ATOM 3323 C C . THR A 1 420 ? 13.590 -8.126 -26.489 1.00 87.06 420 THR A C 1
ATOM 3325 O O . THR A 1 420 ? 13.840 -7.223 -25.690 1.00 87.06 420 THR A O 1
ATOM 3328 N N . ARG A 1 421 ? 14.524 -9.020 -26.834 1.00 84.19 421 ARG A N 1
ATOM 3329 C CA . ARG A 1 421 ? 15.892 -8.991 -26.280 1.00 84.19 421 ARG A CA 1
ATOM 3330 C C . ARG A 1 421 ? 16.582 -7.640 -26.469 1.00 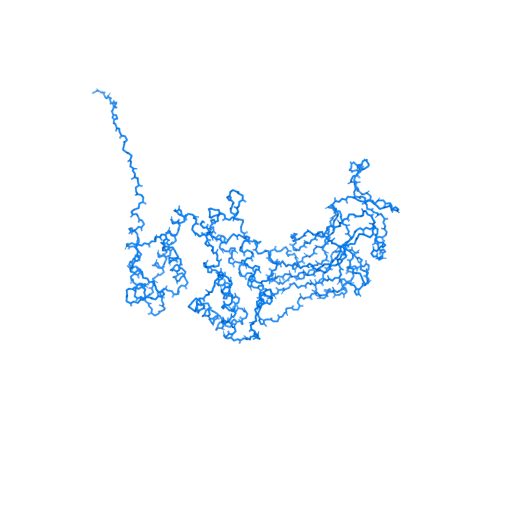84.19 421 ARG A C 1
ATOM 3332 O O . ARG A 1 421 ? 17.342 -7.218 -25.607 1.00 84.19 421 ARG A O 1
ATOM 3339 N N . LYS A 1 422 ? 16.316 -6.961 -27.589 1.00 82.19 422 LYS A N 1
ATOM 3340 C CA . LYS A 1 422 ? 16.883 -5.640 -27.880 1.00 82.19 422 LYS A CA 1
ATOM 3341 C C . LYS A 1 422 ? 16.333 -4.569 -26.941 1.00 82.19 422 LYS A C 1
ATOM 3343 O O . LYS A 1 422 ? 17.096 -3.727 -26.482 1.00 82.19 422 LYS A O 1
ATOM 3348 N N . GLU A 1 423 ? 15.033 -4.604 -26.659 1.00 82.62 423 GLU A N 1
ATOM 3349 C CA . GLU A 1 423 ? 14.405 -3.694 -25.697 1.00 82.62 423 GLU A CA 1
ATOM 3350 C C . GLU A 1 423 ? 14.968 -3.925 -24.292 1.00 82.62 423 GLU A C 1
ATOM 3352 O O . GLU A 1 423 ? 15.385 -2.975 -23.637 1.00 82.62 423 GLU A O 1
ATOM 3357 N N . GLN A 1 424 ? 15.069 -5.188 -23.870 1.00 89.69 424 GLN A N 1
ATOM 3358 C CA . GLN A 1 424 ? 15.608 -5.563 -22.559 1.00 89.69 424 GLN A CA 1
ATOM 3359 C C . GLN A 1 424 ? 17.084 -5.179 -22.391 1.00 89.69 424 GLN A C 1
ATOM 3361 O O . GLN A 1 424 ? 17.482 -4.704 -21.328 1.00 89.69 424 GLN A O 1
ATOM 3366 N N . ALA A 1 425 ? 17.899 -5.342 -23.440 1.00 87.38 425 ALA A N 1
ATOM 3367 C CA . ALA A 1 425 ? 19.335 -5.071 -23.392 1.00 87.38 425 ALA A CA 1
ATOM 3368 C C . ALA A 1 425 ? 19.660 -3.618 -23.011 1.00 87.38 425 ALA A C 1
ATOM 3370 O O . ALA A 1 425 ? 20.628 -3.389 -22.289 1.00 87.38 425 ALA A O 1
ATOM 3371 N N . LYS A 1 426 ? 18.841 -2.647 -23.441 1.00 88.56 426 LYS A N 1
ATOM 3372 C CA . LYS A 1 426 ? 19.032 -1.227 -23.103 1.00 88.56 426 LYS A CA 1
ATOM 3373 C C . LYS A 1 426 ? 18.926 -0.980 -21.598 1.00 88.56 426 LYS A C 1
ATOM 3375 O O . LYS A 1 426 ? 19.827 -0.416 -20.985 1.00 88.56 426 LYS A O 1
ATOM 3380 N N . PHE A 1 427 ? 17.849 -1.466 -20.985 1.00 90.38 427 PHE A N 1
ATOM 3381 C CA . PHE A 1 427 ? 17.625 -1.307 -19.548 1.00 90.38 427 PHE A CA 1
ATOM 3382 C C . PHE A 1 427 ? 18.596 -2.152 -18.723 1.00 90.38 427 PHE A C 1
ATOM 3384 O O . PHE A 1 427 ? 19.034 -1.730 -17.656 1.00 90.38 427 PHE A O 1
ATOM 3391 N N . PHE A 1 428 ? 19.002 -3.315 -19.232 1.00 96.62 428 PHE A N 1
ATOM 3392 C CA . PHE A 1 428 ? 20.014 -4.121 -18.563 1.00 96.62 428 PHE A CA 1
ATOM 3393 C C . PHE A 1 428 ? 21.392 -3.436 -18.560 1.00 96.62 428 PHE A C 1
ATOM 3395 O O . PHE A 1 428 ? 22.087 -3.461 -17.545 1.00 96.62 428 PHE A O 1
ATOM 3402 N N . ALA A 1 429 ? 21.760 -2.743 -19.643 1.00 90.62 429 ALA A N 1
ATOM 3403 C CA . ALA A 1 429 ? 22.977 -1.934 -19.686 1.00 90.62 429 ALA A CA 1
ATOM 3404 C C . ALA A 1 429 ? 22.944 -0.783 -18.662 1.00 90.62 429 ALA A C 1
ATOM 3406 O O . ALA A 1 429 ? 23.951 -0.537 -17.991 1.00 90.62 429 ALA A O 1
ATOM 3407 N N . LEU A 1 430 ? 21.785 -0.133 -18.484 1.00 87.50 430 LEU A N 1
ATOM 3408 C CA . LEU A 1 430 ? 21.579 0.870 -17.433 1.00 87.50 430 LEU A CA 1
ATOM 3409 C C . LEU A 1 430 ? 21.766 0.267 -16.032 1.00 87.50 430 LEU A C 1
ATOM 3411 O O . LEU A 1 430 ? 22.514 0.820 -15.225 1.00 87.50 430 LEU A O 1
ATOM 3415 N N . TYR A 1 431 ? 21.157 -0.889 -15.756 1.00 94.94 431 TYR A N 1
ATOM 3416 C CA . TYR A 1 431 ? 21.358 -1.614 -14.499 1.00 94.94 431 TYR A CA 1
ATOM 3417 C C . TYR A 1 431 ? 22.851 -1.883 -14.240 1.00 94.94 431 TYR A C 1
ATOM 3419 O O . TYR A 1 431 ? 23.369 -1.536 -13.177 1.00 94.94 431 TYR A O 1
ATOM 3427 N N . GLN A 1 432 ? 23.576 -2.420 -15.226 1.00 96.94 432 GLN A N 1
ATOM 3428 C CA . GLN A 1 432 ? 25.010 -2.699 -15.098 1.00 96.94 432 GLN A CA 1
ATOM 3429 C C . GLN A 1 432 ? 25.837 -1.426 -14.873 1.00 96.94 432 GLN A C 1
ATOM 3431 O O . GLN A 1 432 ? 26.785 -1.430 -14.086 1.00 96.94 432 GLN A O 1
ATOM 3436 N N . GLN A 1 433 ? 25.485 -0.317 -15.529 1.00 92.62 433 GLN A N 1
ATOM 3437 C CA . GLN A 1 433 ? 26.120 0.977 -15.292 1.00 92.62 433 GLN A CA 1
ATOM 3438 C C . GLN A 1 433 ? 25.916 1.452 -13.849 1.00 92.62 433 GLN A C 1
ATOM 3440 O O . GLN A 1 433 ? 26.875 1.890 -13.216 1.00 92.62 433 GLN A O 1
ATOM 3445 N N . LEU A 1 434 ? 24.705 1.328 -13.305 1.00 90.44 434 LEU A N 1
ATOM 3446 C CA . LEU A 1 434 ? 24.419 1.685 -11.914 1.00 90.44 434 LEU A CA 1
ATOM 3447 C C . LEU A 1 434 ? 25.199 0.798 -10.935 1.00 90.44 434 LEU A C 1
ATOM 3449 O O . LEU A 1 434 ? 25.780 1.313 -9.980 1.00 90.44 434 LEU A O 1
ATOM 3453 N N . ARG A 1 435 ? 25.313 -0.509 -11.207 1.00 97.44 435 ARG A N 1
ATOM 3454 C CA . ARG A 1 435 ? 26.161 -1.413 -10.409 1.00 97.44 435 ARG A CA 1
ATOM 3455 C C . ARG A 1 435 ? 27.636 -1.005 -10.432 1.00 97.44 435 ARG A C 1
ATOM 3457 O O . ARG A 1 435 ? 28.270 -1.002 -9.381 1.00 97.44 435 ARG A O 1
ATOM 3464 N N . ARG A 1 436 ? 28.173 -0.584 -11.587 1.00 96.00 436 ARG A N 1
ATOM 3465 C CA . ARG A 1 436 ? 29.541 -0.026 -11.688 1.00 96.00 436 ARG A CA 1
ATOM 3466 C C . ARG A 1 436 ? 29.721 1.270 -10.893 1.00 96.00 436 ARG A C 1
ATOM 3468 O O . ARG A 1 436 ? 30.823 1.547 -10.434 1.00 96.00 436 ARG A O 1
ATOM 3475 N N . ASN A 1 437 ? 28.642 2.020 -10.683 1.00 93.75 437 ASN A N 1
ATOM 3476 C CA . ASN A 1 437 ? 28.617 3.235 -9.869 1.00 93.75 437 ASN A CA 1
ATOM 3477 C C . ASN A 1 437 ? 28.331 2.958 -8.378 1.00 93.75 437 ASN A C 1
ATOM 3479 O O . ASN A 1 437 ? 27.926 3.864 -7.654 1.00 93.75 437 ASN A O 1
ATOM 3483 N N . ASN A 1 438 ? 28.570 1.727 -7.910 1.00 95.06 438 ASN A N 1
ATOM 3484 C CA . ASN A 1 438 ? 28.421 1.283 -6.519 1.00 95.06 438 ASN A CA 1
ATOM 3485 C C . ASN A 1 438 ? 26.987 1.308 -5.960 1.00 95.06 438 ASN A C 1
ATOM 3487 O O . ASN A 1 438 ? 26.816 1.282 -4.742 1.00 95.06 438 ASN A O 1
ATOM 3491 N N . HIS A 1 439 ? 25.959 1.314 -6.812 1.00 95.12 439 HIS A N 1
ATOM 3492 C CA . HIS A 1 439 ? 24.595 1.057 -6.349 1.00 95.12 439 HIS A CA 1
ATOM 3493 C C . HIS A 1 439 ? 24.426 -0.412 -5.939 1.00 95.12 439 HIS A C 1
ATOM 3495 O O . HIS A 1 439 ? 24.990 -1.318 -6.568 1.00 95.12 439 HIS A O 1
ATOM 3501 N N . SER A 1 440 ? 23.613 -0.653 -4.908 1.00 97.31 440 SER A N 1
ATOM 3502 C CA . SER A 1 440 ? 23.225 -2.012 -4.517 1.00 97.31 440 SER A CA 1
ATOM 3503 C C . SER A 1 440 ? 22.363 -2.689 -5.594 1.00 97.31 440 SER A C 1
ATOM 3505 O O . SER A 1 440 ? 21.856 -2.032 -6.508 1.00 97.31 440 SER A O 1
ATOM 3507 N N . PHE A 1 441 ? 22.172 -4.010 -5.492 1.00 97.81 441 PHE A N 1
ATOM 3508 C CA . PHE A 1 441 ? 21.279 -4.768 -6.381 1.00 97.81 441 PHE A CA 1
ATOM 3509 C C . PHE A 1 441 ? 19.876 -4.151 -6.444 1.00 97.81 441 PHE A C 1
ATOM 3511 O O . PHE A 1 441 ? 19.386 -3.814 -7.522 1.00 97.81 441 PHE A O 1
ATOM 3518 N N . ASP A 1 442 ? 19.272 -3.925 -5.278 1.00 95.94 442 ASP A N 1
ATOM 3519 C CA . ASP A 1 442 ? 17.945 -3.335 -5.144 1.00 95.94 442 ASP A CA 1
ATOM 3520 C C . ASP A 1 442 ? 17.883 -1.884 -5.640 1.00 95.94 442 ASP A C 1
ATOM 3522 O O . ASP A 1 442 ? 16.924 -1.500 -6.307 1.00 95.94 442 ASP A O 1
ATOM 3526 N N . GLU A 1 443 ? 18.888 -1.056 -5.339 1.00 93.75 443 GLU A N 1
ATOM 3527 C CA . GLU A 1 443 ? 18.940 0.334 -5.811 1.00 93.75 443 GLU A CA 1
ATOM 3528 C C . GLU A 1 443 ? 19.036 0.416 -7.335 1.00 93.75 443 GLU A C 1
ATOM 3530 O O . GLU A 1 443 ? 18.276 1.163 -7.957 1.00 93.75 443 GLU A O 1
ATOM 3535 N N . ALA A 1 444 ? 19.924 -0.377 -7.939 1.00 96.06 444 ALA A N 1
ATOM 3536 C CA . ALA A 1 444 ? 20.111 -0.405 -9.383 1.00 96.06 444 ALA A CA 1
ATOM 3537 C C . ALA A 1 444 ? 18.863 -0.937 -10.106 1.00 96.06 444 ALA A C 1
ATOM 3539 O O . ALA A 1 444 ? 18.441 -0.350 -11.107 1.00 96.06 444 ALA A O 1
ATOM 3540 N N . LEU A 1 445 ? 18.233 -2.003 -9.595 1.00 97.94 445 LEU A N 1
ATOM 3541 C CA . LEU A 1 445 ? 16.987 -2.524 -10.165 1.00 97.94 445 LEU A CA 1
ATOM 3542 C C . LEU A 1 445 ? 15.849 -1.516 -10.057 1.00 97.94 445 LEU A C 1
ATOM 3544 O O . LEU A 1 445 ? 15.186 -1.261 -11.056 1.00 97.94 445 LEU A O 1
ATOM 3548 N N . ARG A 1 446 ? 15.647 -0.886 -8.894 1.00 95.69 446 ARG A N 1
ATOM 3549 C CA . ARG A 1 446 ? 14.593 0.124 -8.718 1.00 95.69 446 ARG A CA 1
ATOM 3550 C C . ARG A 1 446 ? 14.766 1.319 -9.656 1.00 95.69 446 ARG A C 1
ATOM 3552 O O . ARG A 1 446 ? 13.812 1.728 -10.310 1.00 95.69 446 ARG A O 1
ATOM 3559 N N . ALA A 1 447 ? 15.978 1.853 -9.783 1.00 89.56 447 ALA A N 1
ATOM 3560 C CA . ALA A 1 447 ? 16.246 2.948 -10.718 1.00 89.56 447 ALA A CA 1
ATOM 3561 C C . ALA A 1 447 ? 16.008 2.533 -12.186 1.00 89.56 447 ALA A C 1
ATOM 3563 O O . ALA A 1 447 ? 15.448 3.293 -12.983 1.00 89.56 447 ALA A O 1
ATOM 3564 N N . THR A 1 448 ? 16.359 1.294 -12.539 1.00 92.38 448 THR A N 1
ATOM 3565 C CA . THR A 1 448 ? 16.101 0.743 -13.878 1.00 92.38 448 THR A CA 1
ATOM 3566 C C . THR A 1 448 ? 14.600 0.542 -14.121 1.00 92.38 448 THR A C 1
ATOM 3568 O O . THR A 1 448 ? 14.084 0.935 -15.164 1.00 92.38 448 THR A O 1
ATOM 3571 N N . PHE A 1 449 ? 13.869 0.007 -13.141 1.00 96.88 449 PHE A N 1
ATOM 3572 C CA . PHE A 1 449 ? 12.419 -0.195 -13.193 1.00 96.88 449 PHE A CA 1
ATOM 3573 C C . PHE A 1 449 ? 11.677 1.132 -13.349 1.00 96.88 449 PHE A C 1
ATOM 3575 O O . PHE A 1 449 ? 10.779 1.229 -14.183 1.00 96.88 449 PHE A O 1
ATOM 3582 N N . GLN A 1 450 ? 12.091 2.170 -12.617 1.00 90.69 450 GLN A N 1
ATOM 3583 C CA . GLN A 1 450 ? 11.575 3.528 -12.788 1.00 90.69 450 GLN A CA 1
ATOM 3584 C C . GLN A 1 450 ? 11.774 4.023 -14.228 1.00 90.69 450 GLN A C 1
ATOM 3586 O O . GLN A 1 450 ? 10.853 4.594 -14.807 1.00 90.69 450 GLN A O 1
ATOM 3591 N N . SER A 1 451 ? 12.943 3.773 -14.823 1.00 84.44 451 SER A N 1
ATOM 3592 C CA . SER A 1 451 ? 13.231 4.166 -16.210 1.00 84.44 451 SER A CA 1
ATOM 3593 C C . SER A 1 451 ? 12.316 3.445 -17.210 1.00 84.44 451 SER A C 1
ATOM 3595 O O . SER A 1 451 ? 11.803 4.071 -18.134 1.00 84.44 451 SER A O 1
ATOM 3597 N N . VAL A 1 452 ? 12.012 2.160 -16.984 1.00 89.06 452 VAL A N 1
ATOM 3598 C CA . VAL A 1 452 ? 11.037 1.396 -17.792 1.00 89.06 452 VAL A CA 1
ATOM 3599 C C . VAL A 1 452 ? 9.639 2.026 -17.753 1.00 89.06 452 VAL A C 1
ATOM 3601 O O . VAL A 1 452 ? 8.967 2.072 -18.786 1.00 89.06 452 VAL A O 1
ATOM 3604 N N . LEU A 1 453 ? 9.204 2.540 -16.593 1.00 87.44 453 LEU A N 1
ATOM 3605 C CA . LEU A 1 453 ? 7.908 3.222 -16.451 1.00 87.44 453 LEU A CA 1
ATOM 3606 C C . LEU A 1 453 ? 7.862 4.568 -17.181 1.00 87.44 453 LEU A C 1
ATOM 3608 O O . LEU A 1 453 ? 6.788 5.046 -17.535 1.00 87.44 453 LEU A O 1
ATOM 3612 N N . MET A 1 454 ? 9.008 5.200 -17.426 1.00 79.56 454 MET A N 1
ATOM 3613 C CA . MET A 1 454 ? 9.060 6.456 -18.180 1.00 79.56 454 MET A CA 1
ATOM 3614 C C . MET A 1 454 ? 8.984 6.252 -19.694 1.00 79.56 454 MET A C 1
ATOM 3616 O O . MET A 1 454 ? 8.657 7.194 -20.423 1.00 79.56 454 MET A O 1
ATOM 3620 N N . GLY A 1 455 ? 9.179 5.021 -20.169 1.00 73.44 455 GLY A N 1
ATOM 3621 C CA . GLY A 1 455 ? 9.007 4.673 -21.573 1.00 73.44 455 GLY A CA 1
ATOM 3622 C C . GLY A 1 455 ? 7.569 4.879 -22.064 1.00 73.44 455 GLY A C 1
ATOM 3623 O O . GLY A 1 455 ? 6.593 4.627 -21.350 1.00 73.44 455 GLY A O 1
ATOM 3624 N N . GLY A 1 456 ? 7.432 5.295 -23.326 1.00 72.38 456 GLY A N 1
ATOM 3625 C CA . GLY A 1 456 ? 6.136 5.436 -23.999 1.00 72.38 456 GLY A CA 1
ATOM 3626 C C . GLY A 1 456 ? 5.186 4.228 -23.854 1.00 72.38 456 GLY A C 1
ATOM 3627 O O . GLY A 1 456 ? 4.013 4.442 -23.546 1.00 72.38 456 GLY A O 1
ATOM 3628 N N . PRO A 1 457 ? 5.650 2.965 -23.977 1.00 80.31 457 PRO A N 1
ATOM 3629 C CA . PRO A 1 457 ? 4.775 1.791 -23.872 1.00 80.31 457 PRO A CA 1
ATOM 3630 C C . PRO A 1 457 ? 4.035 1.633 -22.532 1.00 80.31 457 PRO A C 1
ATOM 3632 O O . PRO A 1 457 ? 2.974 1.007 -22.485 1.00 80.31 457 PRO A O 1
ATOM 3635 N N . PHE A 1 458 ? 4.569 2.188 -21.439 1.00 84.94 458 PHE A N 1
ATOM 3636 C CA . PHE A 1 458 ? 3.864 2.217 -20.155 1.00 84.94 458 PHE A CA 1
ATOM 3637 C C . PHE A 1 458 ? 2.869 3.380 -20.091 1.00 84.94 458 PHE A C 1
ATOM 3639 O O . PHE A 1 458 ? 1.708 3.193 -19.732 1.00 84.94 458 PHE A O 1
ATOM 3646 N N . ARG A 1 459 ? 3.315 4.589 -20.458 1.00 79.56 459 ARG A N 1
ATOM 3647 C CA . ARG A 1 459 ? 2.543 5.829 -20.264 1.00 79.56 459 ARG A CA 1
ATOM 3648 C C . ARG A 1 459 ? 1.321 5.955 -21.171 1.00 79.56 459 ARG A C 1
ATOM 3650 O O . ARG A 1 459 ? 0.382 6.658 -20.799 1.00 79.56 459 ARG A O 1
ATOM 3657 N N . TYR A 1 460 ? 1.317 5.285 -22.320 1.00 72.50 460 TYR A N 1
ATOM 3658 C CA . TYR A 1 460 ? 0.265 5.412 -23.326 1.00 72.50 460 TYR A CA 1
ATOM 3659 C C . TYR A 1 460 ? -0.497 4.104 -23.543 1.00 72.50 460 TYR A C 1
ATOM 3661 O O . TYR A 1 460 ? 0.024 3.006 -23.342 1.00 72.50 460 TYR A O 1
ATOM 3669 N N . LEU A 1 461 ? -1.755 4.237 -23.953 1.00 66.75 461 LEU A N 1
ATOM 3670 C CA . LEU A 1 461 ? -2.604 3.169 -24.461 1.00 66.75 461 LEU A CA 1
ATOM 3671 C C . LEU A 1 461 ? -3.068 3.521 -25.872 1.00 66.75 461 LEU A C 1
ATOM 3673 O O . LEU A 1 461 ? -3.370 4.682 -26.166 1.00 66.75 461 LEU A O 1
ATOM 3677 N N . MET A 1 462 ? -3.182 2.495 -26.715 1.00 55.69 462 MET A N 1
ATOM 3678 C CA . MET A 1 462 ? -3.924 2.621 -27.964 1.00 55.69 462 MET A CA 1
ATOM 3679 C C . MET A 1 462 ? -5.397 2.838 -27.618 1.00 55.69 462 MET A C 1
ATOM 3681 O O . MET A 1 462 ? -5.982 2.047 -26.871 1.00 55.69 462 MET A O 1
ATOM 3685 N N . SER A 1 463 ? -5.987 3.913 -28.134 1.00 45.25 463 SER A N 1
ATOM 3686 C CA . SER A 1 463 ? -7.431 4.110 -28.036 1.00 45.25 463 SER A CA 1
ATOM 3687 C C . SER A 1 463 ? -8.120 2.973 -28.801 1.00 45.25 463 SER A C 1
ATOM 3689 O O . SER A 1 463 ? -7.743 2.722 -29.949 1.00 45.25 463 SER A O 1
ATOM 3691 N N . PRO A 1 464 ? -9.103 2.266 -28.215 1.00 39.12 464 PRO A N 1
ATOM 3692 C CA . PRO A 1 464 ? -9.952 1.395 -29.011 1.00 39.12 464 PRO A CA 1
ATOM 3693 C C . PRO A 1 464 ? -10.686 2.259 -30.045 1.00 39.12 464 PRO A C 1
ATOM 3695 O O . PRO A 1 464 ? -11.280 3.274 -29.682 1.00 39.12 464 PRO A O 1
ATOM 3698 N N . THR A 1 465 ? -10.565 1.882 -31.318 1.00 39.06 465 THR A N 1
ATOM 3699 C CA . THR A 1 465 ? -11.281 2.497 -32.449 1.00 39.06 465 THR A CA 1
ATOM 3700 C C . THR A 1 465 ? -12.774 2.264 -32.375 1.00 39.06 465 THR A C 1
ATOM 3702 O O . THR A 1 465 ? -13.147 1.116 -32.030 1.00 39.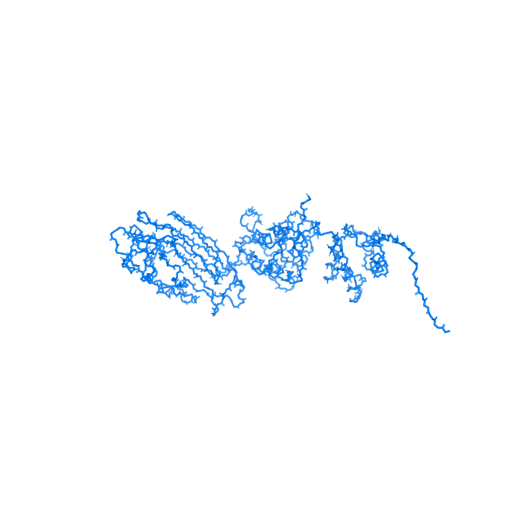06 465 THR A O 1
#

Mean predicted aligned error: 14.62 Å